Protein AF-0000000080395277 (afdb_homodimer)

pLDDT: mean 71.6, std 29.29, range [14.88, 98.56]

Secondary structure (DSSP, 8-state):
--------------------------------------HHHHHHHHHHHHHHHHHHHHHHHHHHHHHHHHHHHHHHHHHHHHHHHHHHHHHHHHHHTTSTTHHHHHHHHSHHHHTT--HHHHHHHTTEEEEEEEE-SS---SS------TT--S-S-S--PPPEEEEEEE-S-SSBS-SEEEEEEEEETTEEEEEEPPP-B-SSHHHHHHHTT---TTTS-SS--TT-PPPGGGGGSTT---HHHHHHIIIIIIT-HHHHHHHHHHHHHHHHTTTS---------------/--------------------------------------HHHHHHHHHHHHHHHHHHHHHHHHHHHHHHHHHHHHHHHHHHHHHHHHHHHHHHHHHHTTSTTHHHHHHHHSHHHHTT--HHHHHHHTTEEEEEEEE-SS---SS------TT----S-S--PPPEEEEEEE-S-SSBS-SEEEEEEEEETTEEEEEEPPP-B-SSHHHHHHHTT---TTTS-SS--TT-PPPGGGGGSTT---HHHHHHIIIIIIT-HHHHHHHHHHHHHHHHTTT----------------

InterPro domains:
  IPR002164 Nucleosome assembly protein [PF00956] (94-206)
  IPR002164 Nucleosome assembly protein [PTHR11875] (44-273)
  IPR037231 NAP-like superfamily [SSF143113] (45-262)

Structure (mmCIF, N/CA/C/O backbone):
data_AF-0000000080395277-model_v1
#
loop_
_entity.id
_entity.type
_entity.pdbx_description
1 polymer 'Protein set isoform 2'
#
loop_
_atom_site.group_PDB
_atom_site.id
_atom_site.type_symbol
_atom_site.label_atom_id
_atom_site.label_alt_id
_atom_site.label_comp_id
_atom_site.label_asym_id
_atom_site.label_entity_id
_atom_site.label_seq_id
_atom_site.pdbx_PDB_ins_code
_atom_site.Cartn_x
_atom_site.Cartn_y
_atom_site.Cartn_z
_atom_site.occupancy
_atom_site.B_iso_or_equiv
_atom_site.auth_seq_id
_atom_site.auth_comp_id
_atom_site.auth_asym_id
_atom_site.auth_atom_id
_atom_site.pdbx_PDB_model_num
ATOM 1 N N . MET A 1 1 ? 46.719 19.75 -50.375 1 17.8 1 MET A N 1
ATOM 2 C CA . MET A 1 1 ? 47.75 18.859 -50.844 1 17.8 1 MET A CA 1
ATOM 3 C C . MET A 1 1 ? 47.25 17.438 -51 1 17.8 1 MET A C 1
ATOM 5 O O . MET A 1 1 ? 46.219 17.094 -50.438 1 17.8 1 MET A O 1
ATOM 9 N N . SER A 1 2 ? 48 16.625 -51.656 1 18.47 2 SER A N 1
ATOM 10 C CA . SER A 1 2 ? 48.156 15.484 -52.562 1 18.47 2 SER A CA 1
ATOM 11 C C . SER A 1 2 ? 47.969 14.164 -51.844 1 18.47 2 SER A C 1
ATOM 13 O O . SER A 1 2 ? 48.188 13.094 -52.406 1 18.47 2 SER A O 1
ATOM 15 N N . THR A 1 3 ? 47.75 14.203 -50.5 1 16.97 3 THR A N 1
ATOM 16 C CA . THR A 1 3 ? 48.406 13.047 -49.906 1 16.97 3 THR A CA 1
ATOM 17 C C . THR A 1 3 ? 47.594 11.773 -50.188 1 16.97 3 THR A C 1
ATOM 19 O O . THR A 1 3 ? 46.656 11.445 -49.469 1 16.97 3 THR A O 1
ATOM 22 N N . LYS A 1 4 ? 47.125 11.625 -51.469 1 21.33 4 LYS A N 1
ATOM 23 C CA . LYS A 1 4 ? 46.375 10.445 -51.938 1 21.33 4 LYS A CA 1
ATOM 24 C C . LYS A 1 4 ? 47.094 9.164 -51.5 1 21.33 4 LYS A C 1
ATOM 26 O O . LYS A 1 4 ? 48.281 9 -51.688 1 21.33 4 LYS A O 1
ATOM 31 N N . ARG A 1 5 ? 46.375 8.484 -50.656 1 18.36 5 ARG A N 1
ATOM 32 C CA . ARG A 1 5 ? 46.688 7.273 -49.875 1 18.36 5 ARG A CA 1
ATOM 33 C C . ARG A 1 5 ? 47.094 6.129 -50.812 1 18.36 5 ARG A C 1
ATOM 35 O O . ARG A 1 5 ? 46.406 5.883 -51.812 1 18.36 5 ARG A O 1
ATOM 42 N N . GLY A 1 6 ? 48.156 5.445 -50.625 1 16.12 6 GLY A N 1
ATOM 43 C CA . GLY A 1 6 ? 49.188 4.617 -51.25 1 16.12 6 GLY A CA 1
ATOM 44 C C . GLY A 1 6 ? 48.688 3.209 -51.562 1 16.12 6 GLY A C 1
ATOM 45 O O . GLY A 1 6 ? 48.844 2.736 -52.688 1 16.12 6 GLY A O 1
ATOM 46 N N . GLY A 1 7 ? 48.375 2.293 -50.531 1 16.62 7 GLY A N 1
ATOM 47 C CA . GLY A 1 7 ? 49.375 1.239 -50.469 1 16.62 7 GLY A CA 1
ATOM 48 C C . GLY A 1 7 ? 49.094 0.083 -51.406 1 16.62 7 GLY A C 1
ATOM 49 O O . GLY A 1 7 ? 48 0.003 -51.969 1 16.62 7 GLY A O 1
ATOM 50 N N . GLY A 1 8 ? 49.719 -1.125 -51.094 1 16.33 8 GLY A N 1
ATOM 51 C CA . GLY A 1 8 ? 50.656 -2.074 -51.656 1 16.33 8 GLY A CA 1
ATOM 52 C C . GLY A 1 8 ? 50 -3.305 -52.25 1 16.33 8 GLY A C 1
ATOM 53 O O . GLY A 1 8 ? 48.812 -3.535 -52.031 1 16.33 8 GLY A O 1
ATOM 54 N N . ALA A 1 9 ? 50.781 -4.332 -52.5 1 18.06 9 ALA A N 1
ATOM 55 C CA . ALA A 1 9 ? 51.312 -5.242 -53.5 1 18.06 9 ALA A CA 1
ATOM 56 C C . ALA A 1 9 ? 50.656 -6.625 -53.375 1 18.06 9 ALA A C 1
ATOM 58 O O . ALA A 1 9 ? 50.344 -7.254 -54.406 1 18.06 9 ALA A O 1
ATOM 59 N N . VAL A 1 10 ? 50.531 -7.371 -52.156 1 16.55 10 VAL A N 1
ATOM 60 C CA . VAL A 1 10 ? 51.312 -8.586 -52.188 1 16.55 10 VAL A CA 1
ATOM 61 C C . VAL A 1 10 ? 50.562 -9.68 -52.938 1 16.55 10 VAL A C 1
ATOM 63 O O . VAL A 1 10 ? 49.344 -9.664 -53 1 16.55 10 VAL A O 1
ATOM 66 N N . SER A 1 11 ? 51.281 -10.789 -53.5 1 16.92 11 SER A N 1
ATOM 67 C CA . SER A 1 11 ? 51.531 -11.742 -54.562 1 16.92 11 SER A CA 1
ATOM 68 C C . SER A 1 11 ? 50.969 -13.117 -54.25 1 16.92 11 SER A C 1
ATOM 70 O O . SER A 1 11 ? 51.125 -14.062 -55.031 1 16.92 11 SER A O 1
ATOM 72 N N . LEU A 1 12 ? 50.281 -13.336 -53.094 1 16.38 12 LEU A N 1
ATOM 73 C CA . LEU A 1 12 ? 50.656 -14.672 -52.656 1 16.38 12 LEU A CA 1
ATOM 74 C C . LEU A 1 12 ? 50.188 -15.719 -53.656 1 16.38 12 LEU A C 1
ATOM 76 O O . LEU A 1 12 ? 49.156 -15.562 -54.312 1 16.38 12 LEU A O 1
ATOM 80 N N . CYS A 1 13 ? 50.781 -17.016 -53.5 1 16.52 13 CYS A N 1
ATOM 81 C CA . CYS A 1 13 ? 51.375 -18.172 -54.156 1 16.52 13 CYS A CA 1
ATOM 82 C C . CYS A 1 13 ? 50.344 -19.219 -54.5 1 16.52 13 CYS A C 1
ATOM 84 O O . CYS A 1 13 ? 49.219 -19.203 -53.969 1 16.52 13 CYS A O 1
ATOM 86 N N . GLU A 1 14 ? 50.844 -20.438 -55.031 1 16.28 14 GLU A N 1
ATOM 87 C CA . GLU A 1 14 ? 50.781 -21.359 -56.156 1 16.28 14 GLU A CA 1
ATOM 88 C C . GLU A 1 14 ? 49.906 -22.578 -55.844 1 16.28 14 GLU A C 1
ATOM 90 O O . GLU A 1 14 ? 49.625 -23.375 -56.719 1 16.28 14 GLU A O 1
ATOM 95 N N . LEU A 1 15 ? 49.625 -22.812 -54.594 1 16.78 15 LEU A N 1
ATOM 96 C CA . LEU A 1 15 ? 49.781 -24.25 -54.438 1 16.78 15 LEU A CA 1
ATOM 97 C C . LEU A 1 15 ? 48.656 -25.016 -55.125 1 16.78 15 LEU A C 1
ATOM 99 O O . LEU A 1 15 ? 47.5 -24.797 -54.844 1 16.78 15 LEU A O 1
ATOM 103 N N . MET A 1 16 ? 49.062 -25.953 -56 1 15.62 16 MET A N 1
ATOM 104 C CA . MET A 1 16 ? 48.562 -26.672 -57.156 1 15.62 16 MET A CA 1
ATOM 105 C C . MET A 1 16 ? 47.688 -27.859 -56.719 1 15.62 16 MET A C 1
ATOM 107 O O . MET A 1 16 ? 47 -28.469 -57.531 1 15.62 16 MET A O 1
ATOM 111 N N . LYS A 1 17 ? 48.219 -28.547 -55.625 1 16.92 17 LYS A N 1
ATOM 112 C CA . LYS A 1 17 ? 48.344 -29.953 -56 1 16.92 17 LYS A CA 1
ATOM 113 C C . LYS A 1 17 ? 47 -30.547 -56.438 1 16.92 17 LYS A C 1
ATOM 115 O O . LYS A 1 17 ? 45.938 -30.031 -56.031 1 16.92 17 LYS A O 1
ATOM 120 N N . LYS A 1 18 ? 47.156 -32.062 -56.594 1 17.34 18 LYS A N 1
ATOM 121 C CA . LYS A 1 18 ? 46.75 -33.156 -57.469 1 17.34 18 LYS A CA 1
ATOM 122 C C . LYS A 1 18 ? 45.375 -33.719 -57.094 1 17.34 18 LYS A C 1
ATOM 124 O O . LYS A 1 18 ? 45.062 -33.812 -55.906 1 17.34 18 LYS A O 1
ATOM 129 N N . LYS A 1 19 ? 44.594 -34.281 -58.031 1 17.7 19 LYS A N 1
ATOM 130 C CA . LYS A 1 19 ? 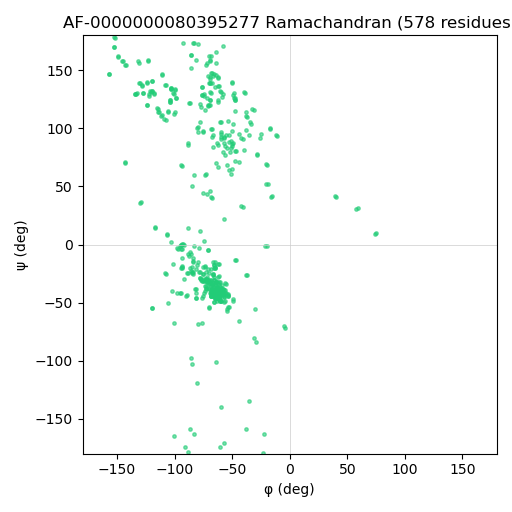43.25 -34.656 -58.469 1 17.7 19 LYS A CA 1
ATOM 131 C C . LYS A 1 19 ? 42.875 -36.031 -57.969 1 17.7 19 LYS A C 1
ATOM 133 O O . LYS A 1 19 ? 41.844 -36.594 -58.344 1 17.7 19 LYS A O 1
ATOM 138 N N . SER A 1 20 ? 43.688 -36.594 -56.938 1 17.94 20 SER A N 1
ATOM 139 C CA . SER A 1 20 ? 43.531 -38 -57.281 1 17.94 20 SER A CA 1
ATOM 140 C C . SER A 1 20 ? 42.062 -38.438 -57.125 1 17.94 20 SER A C 1
ATOM 142 O O . SER A 1 20 ? 41.281 -37.844 -56.406 1 17.94 20 SER A O 1
ATOM 144 N N . SER A 1 21 ? 41.75 -39.562 -57.906 1 17.97 21 SER A N 1
ATOM 145 C CA . SER A 1 21 ? 40.656 -40.219 -58.625 1 17.97 21 SER A CA 1
ATOM 146 C C . SER A 1 21 ? 39.812 -41.062 -57.719 1 17.97 21 SER A C 1
ATOM 148 O O . SER A 1 21 ? 38.75 -41.594 -58.156 1 17.97 21 SER A O 1
ATOM 150 N N . ARG A 1 22 ? 40.219 -41.344 -56.469 1 21.02 22 ARG A N 1
ATOM 151 C CA . ARG A 1 22 ? 39.812 -42.719 -56.219 1 21.02 22 ARG A CA 1
ATOM 152 C C . ARG A 1 22 ? 38.312 -42.875 -56.219 1 21.02 22 ARG A C 1
ATOM 154 O O . ARG A 1 22 ? 37.594 -42 -55.688 1 21.02 22 ARG A O 1
ATOM 161 N N . LYS A 1 23 ? 37.875 -43.969 -56.906 1 20.47 23 LYS A N 1
ATOM 162 C CA . LYS A 1 23 ? 36.656 -44.562 -57.469 1 20.47 23 LYS A CA 1
ATOM 163 C C . LYS A 1 23 ? 35.75 -45.156 -56.406 1 20.47 23 LYS A C 1
ATOM 165 O O . LYS A 1 23 ? 34.688 -45.688 -56.688 1 20.47 23 LYS A O 1
ATOM 170 N N . ASN A 1 24 ? 36.094 -45.031 -55.125 1 20.41 24 ASN A N 1
ATOM 171 C CA . ASN A 1 24 ? 35.531 -46.219 -54.5 1 20.41 24 ASN A CA 1
ATOM 172 C C . ASN A 1 24 ? 34 -46.219 -54.625 1 20.41 24 ASN A C 1
ATOM 174 O O . ASN A 1 24 ? 33.344 -45.188 -54.344 1 20.41 24 ASN A O 1
ATOM 178 N N . SER A 1 25 ? 33.375 -47.25 -55.219 1 18.84 25 SER A N 1
ATOM 179 C CA . SER A 1 25 ? 32.094 -47.656 -55.781 1 18.84 25 SER A CA 1
ATOM 180 C C . SER A 1 25 ? 31.062 -47.906 -54.688 1 18.84 25 SER A C 1
ATOM 182 O O . SER A 1 25 ? 29.859 -47.812 -54.938 1 18.84 25 SER A O 1
ATOM 184 N N . SER A 1 26 ? 31.359 -48.344 -53.469 1 21.8 26 SER A N 1
ATOM 185 C CA . SER A 1 26 ? 30.484 -49.406 -53 1 21.8 26 SER A CA 1
ATOM 186 C C . SER A 1 26 ? 29.109 -48.844 -52.625 1 21.8 26 SER A C 1
ATOM 188 O O . SER A 1 26 ? 29 -47.844 -51.906 1 21.8 26 SER A O 1
ATOM 190 N N . ASP A 1 27 ? 28.047 -49.219 -53.312 1 21.41 27 ASP A N 1
ATOM 191 C CA . ASP A 1 27 ? 26.625 -48.844 -53.406 1 21.41 27 ASP A CA 1
ATOM 192 C C . ASP A 1 27 ? 25.859 -49.312 -52.156 1 21.41 27 ASP A C 1
ATOM 194 O O . ASP A 1 27 ? 25.562 -50.5 -52.031 1 21.41 27 ASP A O 1
ATOM 198 N N . GLU A 1 28 ? 26.359 -49.156 -50.938 1 23.36 28 GLU A N 1
ATOM 199 C CA . GLU A 1 28 ? 25.578 -49.812 -49.875 1 23.36 28 GLU A CA 1
ATOM 200 C C . GLU A 1 28 ? 24.141 -49.281 -49.844 1 23.36 28 GLU A C 1
ATOM 202 O O . GLU A 1 28 ? 23.922 -48.094 -49.938 1 23.36 28 GLU A O 1
ATOM 207 N N . ALA A 1 29 ? 23.125 -50.219 -49.906 1 27.47 29 ALA A N 1
ATOM 208 C CA . ALA A 1 29 ? 21.672 -50.25 -49.969 1 27.47 29 ALA A CA 1
ATOM 209 C C . ALA A 1 29 ? 21.062 -49.625 -48.719 1 27.47 29 ALA A C 1
ATOM 211 O O . ALA A 1 29 ? 21.297 -50.094 -47.594 1 27.47 29 ALA A O 1
ATOM 212 N N . SER A 1 30 ? 20.875 -48.344 -48.656 1 25.33 30 SER A N 1
ATOM 213 C CA . SER A 1 30 ? 20.281 -47.594 -47.531 1 25.33 30 SER A CA 1
ATOM 214 C C . SER A 1 30 ? 18.828 -48.031 -47.312 1 25.33 30 SER A C 1
ATOM 216 O O . SER A 1 30 ? 18 -47.938 -48.219 1 25.33 30 SER A O 1
ATOM 218 N N . THR A 1 31 ? 18.656 -49.062 -46.531 1 29.05 31 THR A N 1
ATOM 219 C CA . THR A 1 31 ? 17.312 -49.469 -46.125 1 29.05 31 THR A CA 1
ATOM 220 C C . THR A 1 31 ? 16.516 -48.281 -45.656 1 29.05 31 THR A C 1
ATOM 222 O O . THR A 1 31 ? 17.031 -47.406 -44.938 1 29.05 31 THR A O 1
ATOM 225 N N . PRO A 1 32 ? 15.305 -48.031 -46.281 1 27.83 32 PRO A N 1
ATOM 226 C CA . PRO A 1 32 ? 14.461 -46.875 -46.031 1 27.83 32 PRO A CA 1
ATOM 227 C C . PRO A 1 32 ? 13.984 -46.781 -44.594 1 27.83 32 PRO A C 1
ATOM 229 O O . PRO A 1 32 ? 13.625 -47.812 -44 1 27.83 32 PRO A O 1
ATOM 232 N N . ALA A 1 33 ? 14.539 -45.875 -43.812 1 32.78 33 ALA A N 1
ATOM 233 C CA . ALA A 1 33 ? 14.117 -45.469 -42.469 1 32.78 33 ALA A CA 1
ATOM 234 C C . ALA A 1 33 ? 12.602 -45.281 -42.406 1 32.78 33 ALA A C 1
ATOM 236 O O . ALA A 1 33 ? 12.031 -44.562 -43.219 1 32.78 33 ALA A O 1
ATOM 237 N N . GLU A 1 34 ? 11.883 -46.344 -41.969 1 33.59 34 GLU A N 1
ATOM 238 C CA . GLU A 1 34 ? 10.492 -46.188 -41.562 1 33.59 34 GLU A CA 1
ATOM 239 C C . GLU A 1 34 ? 10.281 -44.844 -40.875 1 33.59 34 GLU A C 1
ATOM 241 O O . GLU A 1 34 ? 10.945 -44.562 -39.875 1 33.59 34 GLU A O 1
ATOM 246 N N . THR A 1 35 ? 9.883 -43.875 -41.625 1 32.47 35 THR A N 1
ATOM 247 C CA . THR A 1 35 ? 9.344 -42.625 -41.094 1 32.47 35 THR A CA 1
ATOM 248 C C . THR A 1 35 ? 8.359 -42.906 -39.969 1 32.47 35 THR A C 1
ATOM 250 O O . THR A 1 35 ? 7.297 -43.5 -40.188 1 32.47 35 THR A O 1
ATOM 253 N N . ILE A 1 36 ? 8.797 -43.344 -38.812 1 33.78 36 ILE A N 1
ATOM 254 C CA . ILE A 1 36 ? 7.953 -43.375 -37.625 1 33.78 36 ILE A CA 1
ATOM 255 C C . ILE A 1 36 ? 6.984 -42.188 -37.656 1 33.78 36 ILE A C 1
ATOM 257 O O . ILE A 1 36 ? 7.402 -41.031 -37.75 1 33.78 36 ILE A O 1
ATOM 261 N N . SER A 1 37 ? 5.676 -42.438 -38 1 34.94 37 SER A N 1
ATOM 262 C CA . SER A 1 37 ? 4.469 -41.625 -37.875 1 34.94 37 SER A CA 1
ATOM 263 C C . SER A 1 37 ? 4.445 -40.875 -36.531 1 34.94 37 SER A C 1
ATOM 265 O O . SER A 1 37 ? 3.883 -41.344 -35.562 1 34.94 37 SER A O 1
ATOM 267 N N . ARG A 1 38 ? 5.516 -40.469 -35.969 1 39.41 38 ARG A N 1
ATOM 268 C CA . ARG A 1 38 ? 5.527 -39.531 -34.875 1 39.41 38 ARG A CA 1
ATOM 269 C C . ARG A 1 38 ? 4.633 -38.312 -35.156 1 39.41 38 ARG A C 1
ATOM 271 O O . ARG A 1 38 ? 4.543 -37.406 -34.344 1 39.41 38 ARG A O 1
ATOM 278 N N . SER A 1 39 ? 4.203 -38.125 -36.375 1 43.62 39 SER A N 1
ATOM 279 C CA . SER A 1 39 ? 3.543 -36.875 -36.781 1 43.62 39 SER A CA 1
ATOM 280 C C . SER A 1 39 ? 2.125 -36.812 -36.219 1 43.62 39 SER A C 1
ATOM 282 O O . SER A 1 39 ? 1.633 -35.719 -35.906 1 43.62 39 SER A O 1
ATOM 284 N N . HIS A 1 40 ? 1.376 -37.844 -36.219 1 44.72 40 HIS A N 1
ATOM 285 C CA . HIS A 1 40 ? -0.05 -37.75 -35.906 1 44.72 40 HIS A CA 1
ATOM 286 C C . HIS A 1 40 ? -0.293 -37.562 -34.406 1 44.72 40 HIS A C 1
ATOM 288 O O . HIS A 1 40 ? -1.24 -36.875 -34.031 1 44.72 40 HIS A O 1
ATOM 294 N N . SER A 1 41 ? 0.346 -38.25 -33.531 1 45.88 41 SER A N 1
ATOM 295 C CA . SER A 1 41 ? 0.141 -38.156 -32.094 1 45.88 41 SER A CA 1
ATOM 296 C C . SER A 1 41 ? 0.574 -36.812 -31.547 1 45.88 41 SER A C 1
ATOM 298 O O . SER A 1 41 ? -0.017 -36.281 -30.609 1 45.88 41 SER A O 1
ATOM 300 N N . GLN A 1 42 ? 1.537 -36.281 -32.062 1 50.16 42 GLN A N 1
ATOM 301 C CA . GLN A 1 42 ? 2.039 -34.969 -31.672 1 50.16 42 GLN A CA 1
ATOM 302 C C . GLN A 1 42 ? 1.064 -33.844 -32.062 1 50.16 42 GLN A C 1
ATOM 304 O O . GLN A 1 42 ? 0.914 -32.875 -31.359 1 50.16 42 GLN A O 1
ATOM 309 N N . GLN A 1 43 ? 0.503 -34 -33.312 1 50.28 43 GLN A N 1
ATOM 310 C CA . GLN A 1 43 ? -0.447 -33.031 -33.844 1 50.28 43 GLN A CA 1
ATOM 311 C C . GLN A 1 43 ? -1.73 -33 -33.031 1 50.28 43 GLN A C 1
ATOM 313 O O . GLN A 1 43 ? -2.301 -31.938 -32.781 1 50.28 43 GLN A O 1
ATOM 318 N N . GLY A 1 44 ? -2.256 -34.156 -32.719 1 53.84 44 GLY A N 1
ATOM 319 C CA . GLY A 1 44 ? -3.457 -34.281 -31.922 1 53.84 44 GLY A CA 1
ATOM 320 C C . GLY A 1 44 ? -3.316 -33.688 -30.531 1 53.84 44 GLY A C 1
ATOM 321 O O . GLY A 1 44 ? -4.246 -33.062 -30.031 1 53.84 44 GLY A O 1
ATOM 322 N N . SER A 1 45 ? -2.066 -33.875 -29.984 1 71.38 45 SER A N 1
ATOM 323 C CA . SER A 1 45 ? -1.696 -33.375 -28.656 1 71.38 45 SER A CA 1
ATOM 324 C C . SER A 1 45 ? -1.579 -31.844 -28.656 1 71.38 45 SER A C 1
ATOM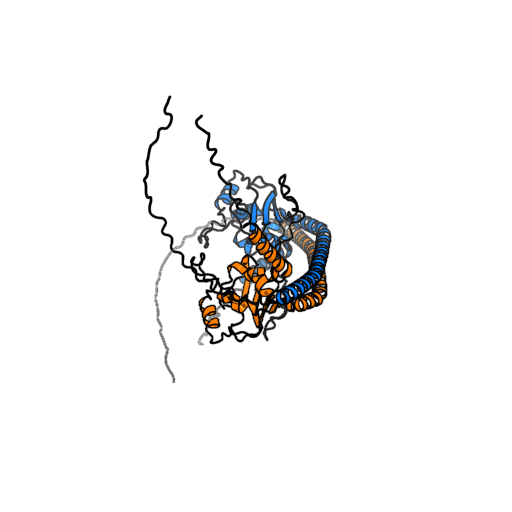 326 O O . SER A 1 45 ? -2.055 -31.188 -27.734 1 71.38 45 SER A O 1
ATOM 328 N N . GLU A 1 46 ? -1.32 -31.422 -29.844 1 76.88 46 GLU A N 1
ATOM 329 C CA . GLU A 1 46 ? -1.184 -29.969 -29.938 1 76.88 46 GLU A CA 1
ATOM 330 C C . GLU A 1 46 ? -2.547 -29.297 -30.016 1 76.88 46 GLU A C 1
ATOM 332 O O . GLU A 1 46 ? -2.764 -28.25 -29.406 1 76.88 46 GLU A O 1
ATOM 337 N N . GLY A 1 47 ? -3.432 -29.969 -30.75 1 84.38 47 GLY A N 1
ATOM 338 C CA . GLY A 1 47 ? -4.785 -29.453 -30.859 1 84.38 47 GLY A CA 1
ATOM 339 C C . GLY A 1 47 ? -5.531 -29.453 -29.531 1 84.38 47 GLY A C 1
ATOM 340 O O . GLY A 1 47 ? -6.246 -28.516 -29.219 1 84.38 47 GLY A O 1
ATOM 341 N N . GLU A 1 48 ? -5.301 -30.516 -28.812 1 89.5 48 GLU A N 1
ATOM 342 C CA . GLU A 1 48 ? -5.926 -30.641 -27.5 1 89.5 48 GLU A CA 1
ATOM 343 C C . GLU A 1 48 ? -5.406 -29.562 -26.531 1 89.5 48 GLU A C 1
ATOM 345 O O . GLU A 1 48 ? -6.176 -28.969 -25.781 1 89.5 48 GLU A O 1
ATOM 350 N N . VAL A 1 49 ? -4.164 -29.344 -26.672 1 91.31 49 VAL A N 1
ATOM 351 C CA . VAL A 1 49 ? -3.547 -28.328 -25.828 1 91.31 49 VAL A CA 1
ATOM 352 C C . VAL A 1 49 ? -4.066 -26.953 -26.203 1 91.31 49 VAL A C 1
ATOM 354 O O . VAL A 1 49 ? -4.383 -26.141 -25.344 1 91.31 49 VAL A O 1
ATOM 357 N N . GLU A 1 50 ? -4.195 -26.719 -27.453 1 91.5 50 GLU A N 1
ATOM 358 C CA . GLU A 1 50 ? -4.711 -25.453 -27.922 1 91.5 50 GLU A CA 1
ATOM 359 C C . GLU A 1 50 ? -6.137 -25.203 -27.422 1 91.5 50 GLU A C 1
ATOM 361 O O . GLU A 1 50 ? -6.48 -24.094 -27.016 1 91.5 50 GLU A O 1
ATOM 366 N N . HIS A 1 51 ? -6.871 -26.25 -27.5 1 93.75 51 HIS A N 1
ATOM 367 C CA . HIS A 1 51 ? -8.25 -26.156 -27.016 1 93.75 51 HIS A CA 1
ATOM 368 C C . HIS A 1 51 ? -8.289 -25.891 -25.516 1 93.75 51 HIS A C 1
ATOM 370 O O . HIS A 1 51 ? -9.117 -25.109 -25.047 1 93.75 51 HIS A O 1
ATOM 376 N N . ALA A 1 52 ? -7.465 -26.531 -24.844 1 94.25 52 ALA A N 1
ATOM 377 C CA . ALA A 1 52 ? -7.402 -26.359 -23.391 1 94.25 52 ALA A CA 1
ATOM 378 C C . ALA A 1 52 ? -6.98 -24.938 -23.031 1 94.25 52 ALA A C 1
ATOM 380 O O . ALA A 1 52 ? -7.543 -24.328 -22.125 1 94.25 52 ALA A O 1
ATOM 381 N N . VAL A 1 53 ? -6.09 -24.406 -23.766 1 95.38 53 VAL A N 1
ATOM 382 C CA . VAL A 1 53 ? -5.598 -23.047 -23.516 1 95.38 53 VAL A CA 1
ATOM 383 C C . VAL A 1 53 ? -6.703 -22.031 -23.797 1 95.38 53 VAL A C 1
ATOM 385 O O . VAL A 1 53 ? -6.867 -21.062 -23.062 1 95.38 53 VAL A O 1
ATOM 388 N N . LYS A 1 54 ? -7.449 -22.266 -24.812 1 95.44 54 LYS A N 1
ATOM 389 C CA . LYS A 1 54 ? -8.57 -21.391 -25.141 1 95.44 54 LYS A CA 1
ATOM 390 C C . LYS A 1 54 ? -9.625 -21.406 -24.047 1 95.44 54 LYS A C 1
ATOM 392 O O . LYS A 1 54 ? -10.219 -20.375 -23.719 1 95.44 54 LYS A O 1
ATOM 397 N N . ALA A 1 55 ? -9.797 -22.578 -23.516 1 96.38 55 ALA A N 1
ATOM 398 C CA . ALA A 1 55 ? -10.742 -22.703 -22.406 1 96.38 55 ALA A CA 1
ATOM 399 C C . ALA A 1 55 ? -10.281 -21.891 -21.203 1 96.38 55 ALA A C 1
ATOM 401 O O . ALA A 1 55 ? -11.086 -21.203 -20.578 1 96.38 55 ALA A O 1
ATOM 402 N N . ILE A 1 56 ? -9.031 -21.953 -20.875 1 97.56 56 ILE A N 1
ATOM 403 C CA . ILE A 1 56 ? -8.5 -21.172 -19.766 1 97.56 56 ILE A CA 1
ATOM 404 C C . ILE A 1 56 ? -8.656 -19.688 -20.047 1 97.56 56 ILE A C 1
ATOM 406 O O . ILE A 1 56 ? -9.039 -18.906 -19.156 1 97.56 56 ILE A O 1
ATOM 410 N N . ALA A 1 57 ? -8.398 -19.312 -21.281 1 97 57 ALA A N 1
ATOM 411 C CA . ALA A 1 57 ? -8.492 -17.922 -21.688 1 97 57 ALA A CA 1
ATOM 412 C C . ALA A 1 57 ? -9.914 -17.391 -21.516 1 97 57 ALA A C 1
ATOM 414 O O . ALA A 1 57 ? -10.109 -16.234 -21.109 1 97 57 ALA A O 1
ATOM 415 N N . THR A 1 58 ? -10.828 -18.219 -21.828 1 97.69 58 THR A N 1
ATOM 416 C CA . THR A 1 58 ? -12.234 -17.828 -21.688 1 97.69 58 THR A CA 1
ATOM 417 C C . THR A 1 58 ? -12.578 -17.594 -20.234 1 97.69 58 THR A C 1
ATOM 419 O O . THR A 1 58 ? -13.203 -16.578 -19.891 1 97.69 58 THR A O 1
ATOM 422 N N . VAL A 1 59 ? -12.18 -18.484 -19.391 1 98.19 59 VAL A N 1
ATOM 423 C CA . VAL A 1 59 ? -12.422 -18.328 -17.969 1 98.19 59 VAL A CA 1
ATOM 424 C C . VAL A 1 59 ? -11.688 -17.094 -17.438 1 98.19 59 VAL A C 1
ATOM 426 O O . VAL A 1 59 ? -12.242 -16.328 -16.641 1 98.19 59 VAL A O 1
ATOM 429 N N . GLN A 1 60 ? -10.477 -16.891 -17.891 1 97.81 60 GLN A N 1
ATOM 430 C CA . GLN A 1 60 ? -9.68 -15.727 -17.5 1 97.81 60 GLN A CA 1
ATOM 431 C C . GLN A 1 60 ? -10.375 -14.43 -17.891 1 97.81 60 GLN A C 1
ATOM 433 O O . GLN A 1 60 ? -10.328 -13.445 -17.156 1 97.81 60 GLN A O 1
ATOM 438 N N . SER A 1 61 ? -11.008 -14.422 -19.016 1 97.69 61 SER A N 1
ATOM 439 C CA . SER A 1 61 ? -11.727 -13.234 -19.453 1 97.69 61 SER A CA 1
ATOM 440 C C . SER A 1 61 ? -12.867 -12.891 -18.5 1 97.69 61 SER A C 1
ATOM 442 O O . SER A 1 61 ? -13.133 -11.711 -18.25 1 97.69 61 SER A O 1
ATOM 444 N N . GLU A 1 62 ? -13.5 -13.898 -18.016 1 98.25 62 GLU A N 1
ATOM 445 C CA . GLU A 1 62 ? -14.547 -13.68 -17.016 1 98.25 62 GLU A CA 1
ATOM 446 C C . GLU A 1 62 ? -13.977 -13.062 -15.75 1 98.25 62 GLU A C 1
ATOM 448 O O . GLU A 1 62 ? -14.547 -12.117 -15.195 1 98.25 62 GLU A O 1
ATOM 453 N N . LEU A 1 63 ? -12.867 -13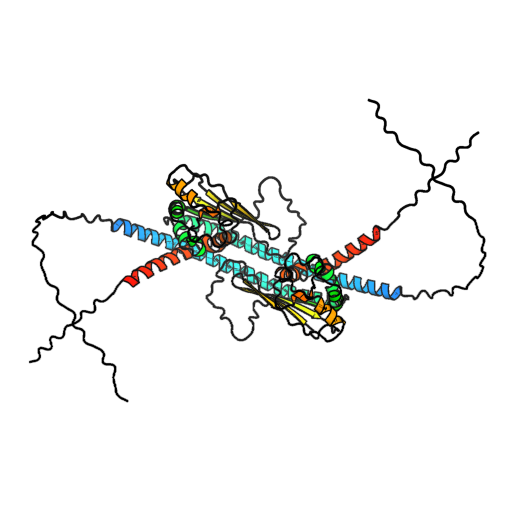.586 -15.312 1 97.94 63 LEU A N 1
ATOM 454 C CA . LEU A 1 63 ? -12.195 -13.047 -14.133 1 97.94 63 LEU A CA 1
ATOM 455 C C . LEU A 1 63 ? -11.789 -11.594 -14.352 1 97.94 63 LEU A C 1
ATOM 457 O O . LEU A 1 63 ? -11.984 -10.75 -13.469 1 97.94 63 LEU A O 1
ATOM 461 N N . ASN A 1 64 ? -11.297 -11.312 -15.516 1 97.06 64 ASN A N 1
ATOM 462 C CA . ASN A 1 64 ? -10.906 -9.945 -15.852 1 97.06 64 ASN A CA 1
ATOM 463 C C . ASN A 1 64 ? -12.102 -9 -15.828 1 97.06 64 ASN A C 1
ATOM 465 O O . ASN A 1 64 ? -12 -7.871 -15.344 1 97.06 64 ASN A O 1
ATOM 469 N N . SER A 1 65 ? -13.164 -9.484 -16.344 1 98.12 65 SER A N 1
ATOM 470 C CA . SER A 1 65 ? -14.375 -8.672 -16.359 1 98.12 65 SER A CA 1
ATOM 471 C C . SER A 1 65 ? -14.859 -8.375 -14.945 1 98.12 65 SER A C 1
ATOM 473 O O . SER A 1 65 ? -15.266 -7.25 -14.641 1 98.12 65 SER A O 1
ATOM 475 N N . LEU A 1 66 ? -14.812 -9.375 -14.109 1 98 66 LEU A N 1
ATOM 476 C CA . LEU A 1 66 ? -15.188 -9.18 -12.719 1 98 66 LEU A CA 1
ATOM 477 C C . LEU A 1 66 ? -14.242 -8.195 -12.031 1 98 66 LEU A C 1
ATOM 479 O O . LEU A 1 66 ? -14.68 -7.375 -11.219 1 98 66 LEU A O 1
ATOM 483 N N . GLU A 1 67 ? -13 -8.258 -12.375 1 96.12 67 GLU A N 1
ATOM 484 C CA . GLU A 1 67 ? -12.008 -7.34 -11.812 1 96.12 67 GLU A CA 1
ATOM 485 C C . GLU A 1 67 ? -12.289 -5.902 -12.234 1 96.12 67 GLU A C 1
ATOM 487 O O . GLU A 1 67 ? -12.203 -4.984 -11.414 1 96.12 67 GLU A O 1
ATOM 492 N N . VAL A 1 68 ? -12.602 -5.723 -13.469 1 96.44 68 VAL A N 1
ATOM 493 C CA . VAL A 1 68 ? -12.93 -4.398 -13.984 1 96.44 68 VAL A CA 1
ATOM 494 C C . VAL A 1 68 ? -14.164 -3.859 -13.266 1 96.44 68 VAL A C 1
ATOM 496 O O . VAL A 1 68 ? -14.172 -2.715 -12.805 1 96.44 68 VAL A O 1
ATOM 499 N N . SER A 1 69 ? -15.156 -4.715 -13.125 1 98 69 SER A N 1
ATOM 500 C CA . SER A 1 69 ? -16.391 -4.324 -12.453 1 98 69 SER A CA 1
ATOM 501 C C . SER A 1 69 ? -16.125 -3.988 -10.984 1 98 69 SER A C 1
ATOM 503 O O . SER A 1 69 ? -16.688 -3.023 -10.453 1 98 69 SER A O 1
ATOM 505 N N . GLN A 1 70 ? -15.312 -4.789 -10.352 1 97.69 70 GLN A N 1
ATOM 506 C CA . GLN A 1 70 ? -14.938 -4.523 -8.961 1 97.69 70 GLN A CA 1
ATOM 507 C C . GLN A 1 70 ? -14.258 -3.168 -8.828 1 97.69 70 GLN A C 1
ATOM 509 O O . GLN A 1 70 ? -14.617 -2.367 -7.965 1 97.69 70 GLN A O 1
ATOM 514 N N . THR A 1 71 ? -13.312 -2.91 -9.656 1 95.94 71 THR A N 1
ATOM 515 C CA . THR A 1 71 ? -12.547 -1.667 -9.617 1 95.94 71 THR A CA 1
ATOM 516 C C . THR A 1 71 ? -13.461 -0.465 -9.844 1 95.94 71 THR A C 1
ATOM 518 O O . THR A 1 71 ? -13.344 0.551 -9.156 1 95.94 71 THR A O 1
ATOM 521 N N . GLN A 1 72 ? -14.352 -0.644 -10.742 1 97.38 72 GLN A N 1
ATOM 522 C CA . GLN A 1 72 ? -15.305 0.425 -11.023 1 97.38 72 GLN A CA 1
ATOM 523 C C . GLN A 1 72 ? -16.203 0.692 -9.812 1 97.38 72 GLN A C 1
ATOM 525 O O . GLN A 1 72 ? -16.422 1.847 -9.453 1 97.38 72 GLN A O 1
ATOM 530 N N . ALA A 1 73 ? -16.672 -0.389 -9.227 1 97.5 73 ALA A N 1
ATOM 531 C CA . ALA A 1 73 ? -17.531 -0.245 -8.062 1 97.5 73 ALA A CA 1
ATOM 532 C C . ALA A 1 73 ? -16.781 0.425 -6.906 1 97.5 73 ALA A C 1
ATOM 534 O O . ALA A 1 73 ? -17.328 1.309 -6.238 1 97.5 73 ALA A O 1
ATOM 535 N N . LEU A 1 74 ? -15.547 0.038 -6.691 1 96.94 74 LEU A N 1
ATOM 536 C CA . LEU A 1 74 ? -14.727 0.632 -5.641 1 96.94 74 LEU A CA 1
ATOM 537 C C . LEU A 1 74 ? -14.484 2.113 -5.914 1 96.94 74 LEU A C 1
ATOM 539 O O . LEU A 1 74 ? -14.609 2.941 -5.008 1 96.94 74 LEU A O 1
ATOM 543 N N . THR A 1 75 ? -14.164 2.443 -7.16 1 95.12 75 THR A N 1
ATOM 544 C CA . THR A 1 75 ? -13.891 3.818 -7.562 1 95.12 75 THR A CA 1
ATOM 545 C C . THR A 1 75 ? -15.125 4.695 -7.367 1 95.12 75 THR A C 1
ATOM 547 O O . THR A 1 75 ? -15.023 5.832 -6.902 1 95.12 75 THR A O 1
ATOM 550 N N . GLU A 1 76 ? -16.25 4.133 -7.68 1 97.31 76 GLU A N 1
ATOM 551 C CA . GLU A 1 76 ? -17.5 4.875 -7.512 1 97.31 76 GLU A CA 1
ATOM 552 C C . GLU A 1 76 ? -17.766 5.188 -6.043 1 97.31 76 GLU A C 1
ATOM 554 O O . GLU A 1 76 ? -18.203 6.293 -5.707 1 97.31 76 GLU A O 1
ATOM 559 N N . ILE A 1 77 ? -17.516 4.258 -5.164 1 97.5 77 ILE A N 1
ATOM 560 C CA . ILE A 1 77 ? -17.688 4.469 -3.732 1 97.5 77 ILE A CA 1
ATOM 561 C C . ILE A 1 77 ? -16.719 5.535 -3.242 1 97.5 77 ILE A C 1
ATOM 563 O O . ILE A 1 77 ? -17.094 6.438 -2.49 1 97.5 77 ILE A O 1
ATOM 567 N N . LEU A 1 78 ? -15.461 5.441 -3.684 1 94.12 78 LEU A N 1
ATOM 568 C CA . LEU A 1 78 ? -14.445 6.402 -3.258 1 94.12 78 LEU A CA 1
ATOM 569 C C . LEU A 1 78 ? -14.805 7.809 -3.727 1 94.12 78 LEU A C 1
ATOM 571 O O . LEU A 1 78 ? -14.672 8.773 -2.969 1 94.12 78 LEU A O 1
ATOM 575 N N . LYS A 1 79 ? -15.273 7.895 -4.922 1 95.44 79 LYS A N 1
ATOM 576 C CA . LYS A 1 79 ? -15.695 9.188 -5.457 1 95.44 79 LYS A CA 1
ATOM 577 C C . LYS A 1 79 ? -16.875 9.75 -4.672 1 95.44 79 LYS A C 1
ATOM 579 O O . LYS A 1 79 ? -16.891 10.938 -4.328 1 95.44 79 LYS A O 1
ATOM 584 N N . LYS A 1 80 ? -17.812 8.93 -4.41 1 98.06 80 LYS A N 1
ATOM 585 C CA . LYS A 1 80 ? -19 9.328 -3.658 1 98.06 80 LYS A CA 1
ATOM 586 C C . LYS A 1 80 ? -18.625 9.906 -2.297 1 98.06 80 LYS A C 1
ATOM 588 O O . LYS A 1 80 ? -19.047 11.008 -1.94 1 98.06 80 LYS A O 1
AT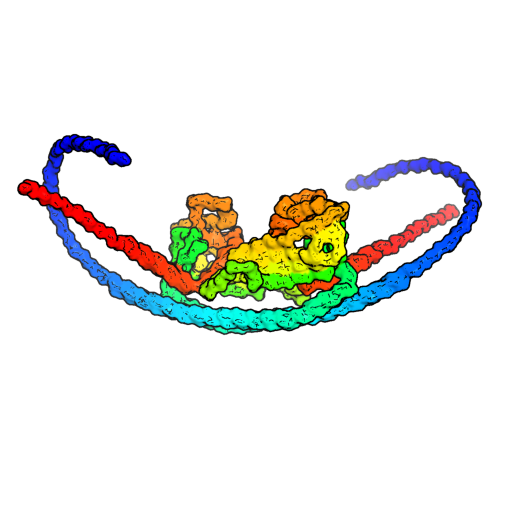OM 593 N N . TYR A 1 81 ? -17.828 9.258 -1.593 1 97.5 81 TYR A N 1
ATOM 594 C CA . TYR A 1 81 ? -17.516 9.68 -0.234 1 97.5 81 TYR A CA 1
ATOM 595 C C . TYR A 1 81 ? -16.547 10.867 -0.244 1 97.5 81 TYR A C 1
ATOM 597 O O . TYR A 1 81 ? -16.547 11.68 0.683 1 97.5 81 TYR A O 1
ATOM 605 N N . LYS A 1 82 ? -15.711 10.914 -1.266 1 94.75 82 LYS A N 1
ATOM 606 C CA . LYS A 1 82 ? -14.906 12.117 -1.439 1 94.75 82 LYS A CA 1
ATOM 607 C C . LYS A 1 82 ? -15.789 13.359 -1.548 1 94.75 82 LYS A C 1
ATOM 609 O O . LYS A 1 82 ? -15.523 14.375 -0.904 1 94.75 82 LYS A O 1
ATOM 614 N N . GLU A 1 83 ? -16.812 13.289 -2.299 1 97.5 83 GLU A N 1
ATOM 615 C CA . GLU A 1 83 ? -17.75 14.398 -2.496 1 97.5 83 GLU A CA 1
ATOM 616 C C . GLU A 1 83 ? -18.516 14.711 -1.216 1 97.5 83 GLU A C 1
ATOM 618 O O . GLU A 1 83 ? -18.766 15.875 -0.907 1 97.5 83 GLU A O 1
ATOM 623 N N . LEU A 1 84 ? -18.844 13.688 -0.456 1 98.25 84 LEU A N 1
ATOM 624 C CA . LEU A 1 84 ? -19.578 13.867 0.794 1 98.25 84 LEU A CA 1
ATOM 625 C C . LEU A 1 84 ? -18.688 14.516 1.853 1 98.25 84 LEU A C 1
ATOM 627 O O . LEU A 1 84 ? -19.172 15.281 2.691 1 98.25 84 LEU A O 1
ATOM 631 N N . LYS A 1 85 ? -17.391 14.266 1.823 1 97.81 85 LYS A N 1
ATOM 632 C CA . LYS A 1 85 ? -16.484 14.734 2.863 1 97.81 85 LYS A CA 1
ATOM 633 C C . LYS A 1 85 ? -16.016 16.156 2.58 1 97.81 85 LYS A C 1
ATOM 635 O O . LYS A 1 85 ? -15.648 16.891 3.5 1 97.81 85 LYS A O 1
ATOM 640 N N . LYS A 1 86 ? -16.047 16.594 1.376 1 96.75 86 LYS A N 1
ATOM 641 C CA . LYS A 1 86 ? -15.516 17.875 0.946 1 96.75 86 LYS A CA 1
ATOM 642 C C . LYS A 1 86 ? -16.094 19.016 1.775 1 96.75 86 LYS A C 1
ATOM 644 O O . LYS A 1 86 ? -15.359 19.781 2.396 1 96.75 86 LYS A O 1
ATOM 649 N N . PRO A 1 87 ? -17.469 19.125 1.872 1 98.19 87 PRO A N 1
ATOM 650 C CA . PRO A 1 87 ? -18.031 20.219 2.67 1 98.19 87 PRO A CA 1
ATOM 651 C C . PRO A 1 87 ? -17.703 20.078 4.156 1 98.19 87 PRO A C 1
ATOM 653 O O . PRO A 1 87 ? -17.609 21.094 4.863 1 98.19 87 PRO A O 1
ATOM 656 N N . VAL A 1 88 ? -17.562 18.875 4.629 1 98.38 88 VAL A N 1
ATOM 657 C CA . VAL A 1 88 ? -17.266 18.656 6.039 1 98.38 88 VAL A CA 1
ATOM 658 C C . VAL A 1 88 ? -15.828 19.094 6.336 1 98.38 88 VAL A C 1
ATOM 660 O O . VAL A 1 88 ? -15.57 19.719 7.367 1 98.38 88 VAL A O 1
ATOM 663 N N . TYR A 1 89 ? -14.891 18.859 5.43 1 97.06 89 TYR A N 1
ATOM 664 C CA . TYR A 1 89 ? -13.523 19.344 5.57 1 97.06 89 TYR A CA 1
ATOM 665 C C . TYR A 1 89 ? -13.484 20.875 5.59 1 97.06 89 TYR A C 1
ATOM 667 O O . TYR A 1 89 ? -12.727 21.469 6.348 1 97.06 89 TYR A O 1
ATOM 675 N N . SER A 1 90 ? -14.312 21.469 4.758 1 96.88 90 SER A N 1
ATOM 676 C CA . SER A 1 90 ? -14.391 22.922 4.738 1 96.88 90 SER A CA 1
ATOM 677 C C . SER A 1 90 ? -14.867 23.469 6.078 1 96.88 90 SER A C 1
ATOM 679 O O . SER A 1 90 ? -14.297 24.422 6.605 1 96.88 90 SER A O 1
ATOM 681 N N . ARG A 1 91 ? -15.859 22.844 6.602 1 98 91 ARG A N 1
ATOM 682 C CA . ARG A 1 91 ? -16.359 23.25 7.91 1 98 91 ARG A CA 1
ATOM 683 C C . ARG A 1 91 ? -15.297 23.062 8.984 1 98 91 ARG A C 1
ATOM 685 O O . ARG A 1 91 ? -15.164 23.875 9.898 1 98 91 ARG A O 1
ATOM 692 N N . ARG A 1 92 ? -14.562 21.969 8.891 1 97.94 92 ARG A N 1
ATOM 693 C CA . ARG A 1 92 ? -13.5 21.734 9.852 1 97.94 92 ARG A CA 1
ATOM 694 C C . ARG A 1 92 ? -12.453 22.828 9.805 1 97.94 92 ARG A C 1
ATOM 696 O O . ARG A 1 92 ? -12.031 23.344 10.844 1 97.94 92 ARG A O 1
ATOM 703 N N . GLN A 1 93 ? -12.094 23.188 8.617 1 95.75 93 GLN A N 1
ATOM 704 C CA . GLN A 1 93 ? -11.102 24.234 8.438 1 95.75 93 GLN A CA 1
ATOM 705 C C . GLN A 1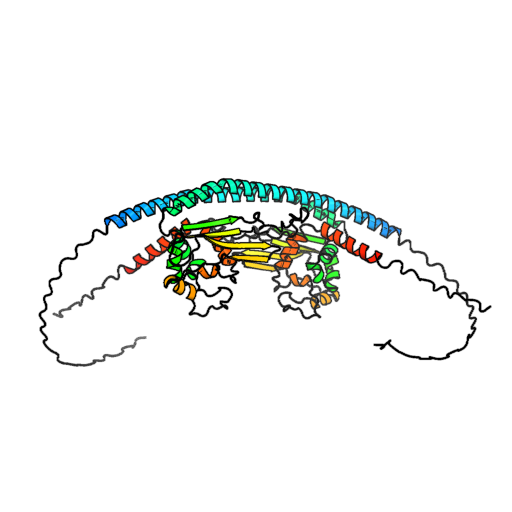 93 ? -11.586 25.547 9.047 1 95.75 93 GLN A C 1
ATOM 707 O O . GLN A 1 93 ? -10.812 26.25 9.719 1 95.75 93 GLN A O 1
ATOM 712 N N . GLU A 1 94 ? -12.82 25.875 8.844 1 96.62 94 GLU A N 1
ATOM 713 C CA . GLU A 1 94 ? -13.391 27.109 9.383 1 96.62 94 GLU A CA 1
ATOM 714 C C . GLU A 1 94 ? -13.422 27.078 10.914 1 96.62 94 GLU A C 1
ATOM 716 O O . GLU A 1 94 ? -13.117 28.078 11.562 1 96.62 94 GLU A O 1
ATOM 721 N N . ALA A 1 95 ? -13.758 25.984 11.445 1 97.06 95 ALA A N 1
ATOM 722 C CA . ALA A 1 95 ? -13.805 25.828 12.898 1 97.06 95 ALA A CA 1
ATOM 723 C C . ALA A 1 95 ? -12.414 25.953 13.508 1 97.06 95 ALA A C 1
ATOM 725 O O . ALA A 1 95 ? -12.234 26.547 14.562 1 97.06 95 ALA A O 1
ATOM 726 N N . ILE A 1 96 ? -11.43 25.406 12.867 1 97 96 ILE A N 1
ATOM 727 C CA . ILE A 1 96 ? -10.055 25.391 13.352 1 97 96 ILE A CA 1
ATOM 728 C C . ILE A 1 96 ? -9.508 26.812 13.438 1 97 96 ILE A C 1
ATOM 730 O O . ILE A 1 96 ? -8.742 27.141 14.344 1 97 96 ILE A O 1
ATOM 734 N N . LYS A 1 97 ? -9.938 27.625 12.578 1 94.12 97 LYS A N 1
ATOM 735 C CA . LYS A 1 97 ? -9.461 29 12.539 1 94.12 97 LYS A CA 1
ATOM 736 C C . LYS A 1 97 ? -9.812 29.734 13.828 1 94.12 97 LYS A C 1
ATOM 738 O O . LYS A 1 97 ? -9.203 30.766 14.148 1 94.12 97 LYS A O 1
ATOM 743 N N . GLN A 1 98 ? -10.695 29.219 14.57 1 94.44 98 GLN A N 1
ATOM 744 C CA . GLN A 1 98 ? -11.148 29.891 15.789 1 94.44 98 GLN A CA 1
ATOM 745 C C . GLN A 1 98 ? -10.281 29.5 16.984 1 94.44 98 GLN A C 1
ATOM 747 O O . GLN A 1 98 ? -10.438 30.062 18.078 1 94.44 98 GLN A O 1
ATOM 752 N N . VAL A 1 99 ? -9.438 28.562 16.781 1 95.75 99 VAL A N 1
ATOM 753 C CA . VAL A 1 99 ? -8.562 28.125 17.859 1 95.75 99 VAL A CA 1
ATOM 754 C C . VAL A 1 99 ? -7.145 28.625 17.625 1 95.75 99 VAL A C 1
ATOM 756 O O . VAL A 1 99 ? -6.465 28.188 16.703 1 95.75 99 VAL A O 1
ATOM 759 N N . PRO A 1 100 ? -6.688 29.484 18.469 1 94.56 100 PRO A N 1
ATOM 760 C CA . PRO A 1 100 ? -5.34 30.031 18.281 1 94.56 100 PRO A CA 1
ATOM 761 C C . PRO A 1 100 ? -4.262 28.953 18.297 1 94.56 100 PRO A C 1
ATOM 763 O O . PRO A 1 100 ? -4.297 28.047 19.125 1 94.56 100 PRO A O 1
ATOM 766 N N . GLU A 1 101 ? -3.406 28.984 17.344 1 95.38 101 GLU A N 1
ATOM 767 C CA . GLU A 1 101 ? -2.219 28.141 17.234 1 95.38 101 GLU A CA 1
ATOM 768 C C . GLU A 1 101 ? -2.592 26.672 17.219 1 95.38 101 GLU A C 1
ATOM 770 O O . GLU A 1 101 ? -1.872 25.828 17.766 1 95.38 101 GLU A O 1
ATOM 775 N N . PHE A 1 102 ? -3.73 26.391 16.688 1 96.88 102 PHE A N 1
ATOM 776 C CA . PHE A 1 102 ? -4.238 25.016 16.688 1 96.88 102 PHE A CA 1
ATOM 777 C C . PHE A 1 102 ? -3.232 24.062 16.062 1 96.88 102 PHE A C 1
ATOM 779 O O . PHE A 1 102 ? -2.83 23.078 16.688 1 96.88 102 PHE A O 1
ATOM 786 N N . TRP A 1 103 ? -2.799 24.297 14.859 1 97.81 103 TRP A N 1
ATOM 787 C CA . TRP A 1 103 ? -1.956 23.375 14.094 1 97.81 103 TRP A CA 1
ATOM 788 C C . TRP A 1 103 ? -0.572 23.25 14.719 1 97.81 103 TRP A C 1
ATOM 790 O O . TRP A 1 103 ? 0.039 22.188 14.688 1 97.81 103 TRP A O 1
ATOM 800 N N . PHE A 1 104 ? -0.12 24.375 15.297 1 96.94 104 PHE A N 1
ATOM 801 C CA . PHE A 1 104 ? 1.146 24.297 16.016 1 96.94 104 PHE A CA 1
ATOM 802 C C . PHE A 1 104 ? 1.062 23.297 17.156 1 96.94 104 PHE A C 1
ATOM 804 O O . PHE A 1 104 ? 1.921 22.422 17.297 1 96.94 104 PHE A O 1
ATOM 811 N N . LYS A 1 105 ? 0.035 23.438 17.891 1 96.25 105 LYS A N 1
ATOM 812 C CA . LYS A 1 105 ? -0.159 22.547 19.031 1 96.25 105 LYS A CA 1
ATOM 813 C C . LYS A 1 105 ? -0.329 21.094 18.594 1 96.25 105 LYS A C 1
ATOM 815 O O . LYS A 1 105 ? 0.189 20.188 19.234 1 96.25 105 LYS A O 1
ATOM 820 N N . VAL A 1 106 ? -0.988 20.891 17.516 1 97.5 106 VAL A N 1
ATOM 821 C CA . VAL A 1 106 ? -1.206 19.547 16.984 1 97.5 106 VAL A CA 1
ATOM 822 C C . VAL A 1 106 ? 0.128 18.938 16.547 1 97.5 106 VAL A C 1
ATOM 824 O O . VAL A 1 106 ? 0.453 17.812 16.938 1 97.5 106 VAL A O 1
ATOM 827 N N . LEU A 1 107 ? 0.917 19.672 15.773 1 97.06 107 LEU A N 1
ATOM 828 C CA . LEU A 1 107 ? 2.199 19.172 15.289 1 97.06 107 LEU A CA 1
ATOM 829 C C . LEU A 1 107 ? 3.146 18.906 16.453 1 97.06 107 LEU A C 1
ATOM 831 O O . LEU A 1 107 ? 3.824 17.875 16.469 1 97.06 107 LEU A O 1
ATOM 835 N N . LEU A 1 108 ? 3.119 19.75 17.375 1 95.12 108 LEU A N 1
ATOM 836 C CA . LEU A 1 108 ? 4 19.609 18.531 1 95.12 108 LEU A CA 1
ATOM 837 C C . LEU A 1 108 ? 3.615 18.391 19.359 1 95.12 108 LEU A C 1
ATOM 839 O O . LEU A 1 108 ? 4.484 17.703 19.906 1 95.12 108 LEU A O 1
ATOM 843 N N . ALA A 1 109 ? 2.355 18.156 19.469 1 95.25 109 ALA A N 1
ATOM 844 C CA . ALA A 1 109 ? 1.836 17.078 20.312 1 95.25 109 ALA A CA 1
ATOM 845 C C . ALA A 1 109 ? 2.049 15.711 19.656 1 95.25 109 ALA A C 1
ATOM 847 O O . ALA A 1 109 ? 2.002 14.688 20.344 1 95.25 109 ALA A O 1
ATOM 848 N N . HIS A 1 110 ? 2.141 15.734 18.391 1 94.81 110 HIS A N 1
ATOM 849 C CA . HIS A 1 110 ? 2.279 14.453 17.703 1 94.81 110 HIS A CA 1
ATOM 850 C C . HIS A 1 110 ? 3.633 13.812 17.984 1 94.81 110 HIS A C 1
ATOM 852 O O . HIS A 1 110 ? 4.676 14.445 17.797 1 94.81 110 HIS A O 1
ATOM 858 N N . PRO A 1 111 ? 3.729 12.578 18.344 1 91.25 111 PRO A N 1
ATOM 859 C CA . PRO A 1 111 ? 4.98 11.969 18.812 1 91.25 111 PRO A CA 1
ATOM 860 C C . PRO A 1 111 ? 6.059 11.945 17.734 1 91.25 111 PRO A C 1
ATOM 862 O O . PRO A 1 111 ? 7.211 12.289 18 1 91.25 111 PRO A O 1
ATOM 865 N N . ALA A 1 112 ? 5.73 11.562 16.531 1 86.75 112 ALA A N 1
ATOM 866 C CA . ALA A 1 112 ? 6.719 11.414 15.469 1 86.75 112 ALA A CA 1
ATOM 867 C C . ALA A 1 112 ? 7.145 12.781 14.922 1 86.75 112 ALA A C 1
ATOM 869 O O . ALA A 1 112 ? 8.289 12.953 14.508 1 86.75 112 ALA A O 1
ATOM 870 N N . ILE A 1 113 ? 6.246 13.734 14.938 1 92.31 113 ILE A N 1
ATOM 871 C CA . ILE A 1 113 ? 6.535 15.047 14.359 1 92.31 113 ILE A CA 1
ATOM 872 C C . ILE A 1 113 ? 7.152 15.953 15.422 1 92.31 113 ILE A C 1
ATOM 874 O O . ILE A 1 113 ? 8.141 16.641 15.156 1 92.31 113 ILE A O 1
ATOM 878 N N . GLY A 1 114 ? 6.598 15.906 16.578 1 91.69 114 GLY A N 1
ATOM 879 C CA . GLY A 1 114 ? 7.035 16.766 17.672 1 91.69 114 GLY A CA 1
ATOM 880 C C . GLY A 1 114 ? 8.516 16.625 17.984 1 91.69 114 GLY A C 1
ATOM 881 O O . GLY A 1 114 ? 9.172 17.594 18.359 1 91.69 114 GLY A O 1
ATOM 882 N N . GLU A 1 115 ? 8.992 15.43 17.797 1 87 115 GLU A N 1
ATOM 883 C CA . GLU A 1 115 ? 10.398 15.141 18.078 1 87 115 GLU A CA 1
ATOM 884 C C . GLU A 1 115 ? 11.312 15.891 17.109 1 87 115 GLU A C 1
ATOM 886 O O . GLU A 1 115 ? 12.492 16.094 17.406 1 87 115 GLU A O 1
ATOM 891 N N . HIS A 1 116 ? 10.773 16.391 16.062 1 86.88 116 HIS A N 1
ATOM 892 C CA . HIS A 1 116 ? 11.57 17.047 15.039 1 86.88 116 HIS A CA 1
ATOM 893 C C . HIS A 1 116 ? 11.367 18.562 15.086 1 86.88 116 HIS A C 1
ATOM 895 O O . HIS A 1 116 ? 11.891 19.297 14.234 1 86.88 116 HIS A O 1
ATOM 901 N N . ILE A 1 117 ? 10.711 19.016 16.062 1 92.69 117 ILE A N 1
ATOM 902 C CA . ILE A 1 117 ? 10.43 20.453 16.141 1 92.69 117 ILE A CA 1
ATOM 903 C C . ILE A 1 117 ? 11.414 21.125 17.109 1 92.69 117 ILE A C 1
ATOM 905 O O . ILE A 1 117 ? 11.352 20.906 18.312 1 92.69 117 ILE A O 1
ATOM 909 N N . SER A 1 118 ? 12.273 21.953 16.547 1 90.75 118 SER A N 1
ATOM 910 C CA . SER A 1 118 ? 13.227 22.719 17.344 1 90.75 118 SER A CA 1
ATOM 911 C C . SER A 1 118 ? 12.586 23.984 17.906 1 90.75 118 SER A C 1
ATOM 913 O O . SER A 1 118 ? 11.461 24.344 17.531 1 90.75 118 SER A O 1
ATOM 915 N N . ASP A 1 119 ? 13.32 24.688 18.766 1 91.19 119 ASP A N 1
ATOM 916 C CA . ASP A 1 119 ? 12.82 25.922 19.359 1 91.19 119 ASP A CA 1
ATOM 917 C C . ASP A 1 119 ? 12.562 26.984 18.297 1 91.19 119 ASP A C 1
ATOM 919 O O . ASP A 1 119 ? 11.484 27.578 18.25 1 91.19 119 ASP A O 1
ATOM 923 N N . PRO A 1 120 ? 13.461 27.125 17.438 1 92.44 120 PRO A N 1
ATOM 924 C CA . PRO A 1 120 ? 13.18 28.125 16.391 1 92.44 120 PRO A CA 1
ATOM 925 C C . PRO A 1 120 ? 11.984 27.734 15.516 1 92.44 120 PRO A C 1
ATOM 927 O O . PRO A 1 120 ? 11.258 28.609 15.039 1 92.44 120 PRO A O 1
ATOM 930 N N . ASP A 1 121 ? 11.758 26.406 15.305 1 95.56 121 ASP A N 1
ATOM 931 C CA . ASP A 1 121 ? 10.602 25.953 14.547 1 95.56 121 ASP A CA 1
ATOM 932 C C . ASP A 1 121 ? 9.297 26.453 15.18 1 95.56 121 ASP A C 1
ATOM 934 O O . ASP A 1 121 ? 8.352 26.797 14.477 1 95.56 121 ASP A O 1
ATOM 938 N N . GLN A 1 122 ? 9.305 26.453 16.438 1 96.25 122 GLN A N 1
ATOM 939 C CA . GLN A 1 122 ? 8.07 26.766 17.172 1 96.25 122 GLN A CA 1
ATOM 940 C C . GLN A 1 122 ? 7.586 28.172 16.844 1 96.25 122 GLN A C 1
ATOM 942 O O . GLN A 1 122 ? 6.391 28.391 16.625 1 96.25 122 GLN A O 1
ATOM 947 N N . GLY A 1 123 ? 8.5 29.109 16.875 1 96.69 123 GLY A N 1
ATOM 948 C CA . GLY A 1 123 ? 8.125 30.469 16.516 1 96.69 123 GLY A CA 1
ATOM 949 C C . GLY A 1 123 ? 7.453 30.562 15.164 1 96.69 123 GLY A C 1
ATOM 950 O O . GLY A 1 123 ? 6.422 31.234 15.023 1 96.69 123 GLY A O 1
ATOM 951 N N . ALA A 1 124 ? 7.992 29.891 14.195 1 97.75 124 ALA A N 1
ATOM 952 C CA . ALA A 1 124 ? 7.457 29.938 12.836 1 97.75 124 ALA A CA 1
ATOM 953 C C . ALA A 1 124 ? 6.141 29.172 12.742 1 97.75 124 ALA A C 1
ATOM 955 O O . ALA A 1 124 ? 5.191 29.641 12.102 1 97.75 124 ALA A O 1
ATOM 956 N N . LEU A 1 125 ? 6.043 28.062 13.445 1 97.88 125 LEU A N 1
ATOM 957 C CA . LEU A 1 125 ? 4.887 27.172 13.352 1 97.88 125 LEU A CA 1
ATOM 958 C C . LEU A 1 125 ? 3.676 27.781 14.047 1 97.88 125 LEU A C 1
ATOM 960 O O . LEU A 1 125 ? 2.539 27.375 13.797 1 97.88 125 LEU A O 1
ATOM 964 N N . ARG A 1 126 ? 3.844 28.734 14.914 1 97.5 126 ARG A N 1
ATOM 965 C CA . ARG A 1 126 ? 2.732 29.438 15.555 1 97.5 126 ARG A CA 1
ATOM 966 C C . ARG A 1 126 ? 1.924 30.234 14.523 1 97.5 126 ARG A C 1
ATOM 968 O O . ARG A 1 126 ? 0.762 30.562 14.766 1 97.5 126 ARG A O 1
ATOM 975 N N . HIS A 1 127 ? 2.527 30.484 13.391 1 97.81 127 HIS A N 1
ATOM 976 C CA . HIS A 1 127 ? 1.858 31.234 12.336 1 97.81 127 HIS A CA 1
ATOM 977 C C . HIS A 1 127 ? 1.156 30.297 11.352 1 97.81 127 HIS A C 1
ATOM 979 O O . HIS A 1 127 ? 0.537 30.766 10.391 1 97.81 127 HIS A O 1
ATOM 985 N N . LEU A 1 128 ? 1.247 28.969 11.586 1 98.25 128 LEU A N 1
ATOM 986 C CA . LEU A 1 128 ? 0.562 27.984 10.75 1 98.25 128 LEU A CA 1
ATOM 987 C C . LEU A 1 128 ? -0.946 28.047 10.969 1 98.25 128 LEU A C 1
ATOM 989 O O . LEU A 1 128 ? -1.428 27.797 12.078 1 98.25 128 LEU A O 1
ATOM 993 N N . THR A 1 129 ? -1.728 28.344 9.883 1 97.44 129 THR A N 1
ATOM 994 C CA . THR A 1 129 ? -3.156 28.609 10.031 1 97.44 129 THR A CA 1
ATOM 995 C C . THR A 1 129 ? -3.975 27.438 9.477 1 97.44 129 THR A C 1
ATOM 997 O O . THR A 1 129 ? -5.137 27.266 9.844 1 97.44 129 THR A O 1
ATOM 1000 N N . ALA A 1 130 ? -3.355 26.734 8.57 1 97.38 130 ALA A N 1
ATOM 1001 C CA . ALA A 1 130 ? -4.074 25.609 7.973 1 97.38 130 ALA A CA 1
ATOM 1002 C C . ALA A 1 130 ? -3.102 24.594 7.398 1 97.38 130 ALA A C 1
ATOM 1004 O O . ALA A 1 130 ? -2.002 24.938 6.961 1 97.38 130 ALA A O 1
ATOM 1005 N N . VAL A 1 131 ? -3.459 23.344 7.453 1 97.94 131 VAL A N 1
ATOM 1006 C CA . VAL A 1 131 ? -2.818 22.219 6.766 1 97.94 131 VAL A CA 1
ATOM 1007 C C . VAL A 1 131 ? -3.834 21.5 5.879 1 97.94 131 VAL A C 1
ATOM 1009 O O . VAL A 1 131 ? -4.949 21.219 6.316 1 97.94 131 VAL A O 1
ATOM 1012 N N . GLU A 1 132 ? -3.463 21.344 4.641 1 96.38 132 GLU A N 1
ATOM 1013 C CA . GLU A 1 132 ? -4.383 20.719 3.693 1 96.38 132 GLU A CA 1
ATOM 1014 C C . GLU A 1 132 ? -3.684 19.641 2.869 1 96.38 132 GLU A C 1
ATOM 1016 O O . GLU A 1 132 ? -2.588 19.859 2.35 1 96.38 132 GLU A O 1
ATOM 1021 N N . VAL A 1 133 ? -4.289 18.469 2.809 1 95.38 133 VAL A N 1
ATOM 1022 C CA . VAL A 1 133 ? -3.814 17.422 1.909 1 95.38 133 VAL A CA 1
ATOM 1023 C C . VAL A 1 133 ? -4.664 17.406 0.639 1 95.38 133 VAL A C 1
ATOM 1025 O O . V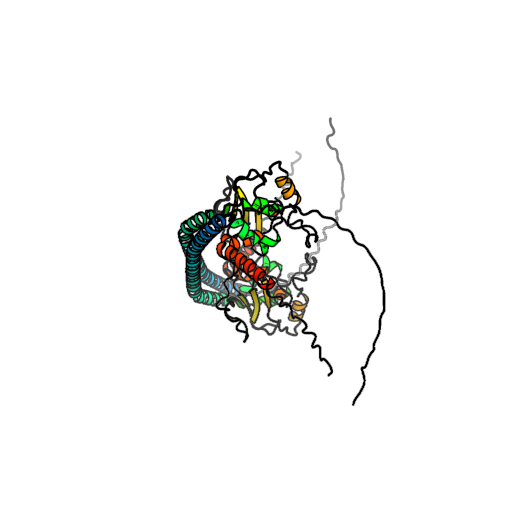AL A 1 133 ? -5.891 17.328 0.707 1 95.38 133 VAL A O 1
ATOM 1028 N N . VAL A 1 134 ? -3.992 17.5 -0.483 1 92.88 134 VAL A N 1
ATOM 1029 C CA . VAL A 1 134 ? -4.684 17.562 -1.767 1 92.88 134 VAL A CA 1
ATOM 1030 C C . VAL A 1 134 ? -4.258 16.375 -2.635 1 92.88 134 VAL A C 1
ATOM 1032 O O . VAL A 1 134 ? -3.074 16.047 -2.705 1 92.88 134 VAL A O 1
ATOM 1035 N N . ASP A 1 135 ? -5.297 15.75 -3.188 1 89.12 135 ASP A N 1
ATOM 1036 C CA . ASP A 1 135 ? -5.055 14.727 -4.203 1 89.12 135 ASP A CA 1
ATOM 1037 C C . ASP A 1 135 ? -4.566 15.359 -5.508 1 89.12 135 ASP A C 1
ATOM 1039 O O . ASP A 1 135 ? -5.262 16.188 -6.102 1 89.12 135 ASP A O 1
ATOM 1043 N N . VAL A 1 136 ? -3.361 14.977 -5.918 1 87.62 136 VAL A N 1
ATOM 1044 C CA . VAL A 1 136 ? -2.82 15.594 -7.125 1 87.62 136 VAL A CA 1
ATOM 1045 C C . VAL A 1 136 ? -2.633 14.523 -8.203 1 87.62 136 VAL A C 1
ATOM 1047 O O . VAL A 1 136 ? -1.837 14.703 -9.133 1 87.62 136 VAL A O 1
ATOM 1050 N N . THR A 1 137 ? -3.244 13.438 -7.957 1 77.25 137 THR A N 1
ATOM 1051 C CA . THR A 1 137 ? -3.115 12.32 -8.883 1 77.25 137 THR A CA 1
ATOM 1052 C C . THR A 1 137 ? -3.477 12.75 -10.305 1 77.25 137 THR A C 1
ATOM 1054 O O . THR A 1 137 ? -2.809 12.367 -11.266 1 77.25 137 THR A O 1
ATOM 1057 N N . GLU A 1 138 ? -4.559 13.523 -10.414 1 66.06 138 GLU A N 1
ATOM 1058 C CA . GLU A 1 138 ? -5.016 13.922 -11.742 1 66.06 138 GLU A CA 1
ATOM 1059 C C . GLU A 1 138 ? -4.266 15.156 -12.242 1 66.06 138 GLU A C 1
ATOM 1061 O O . GLU A 1 138 ? -4.328 15.492 -13.422 1 66.06 138 GLU A O 1
ATOM 1066 N N . GLU A 1 139 ? -3.727 16.016 -11.289 1 59.03 139 GLU A N 1
ATOM 1067 C CA . GLU A 1 139 ? -3.076 17.266 -11.695 1 59.03 139 GLU A CA 1
ATOM 1068 C C . GLU A 1 139 ? -1.783 16.984 -12.453 1 59.03 139 GLU A C 1
ATOM 1070 O O . GLU A 1 139 ? -0.689 17.125 -11.906 1 59.03 139 GLU A O 1
ATOM 1075 N N . ARG A 1 140 ? -1.86 16 -13.25 1 47.56 140 ARG A N 1
ATOM 1076 C CA . ARG A 1 140 ? -0.632 15.844 -14.023 1 47.56 140 ARG A CA 1
ATOM 1077 C C . ARG A 1 140 ? -0.048 17.203 -14.406 1 47.56 140 ARG A C 1
ATOM 1079 O O . ARG A 1 140 ? -0.79 18.141 -14.664 1 47.56 140 ARG A O 1
ATOM 1086 N N . LEU A 1 141 ? 1.148 17.656 -13.93 1 38.75 141 LEU A N 1
ATOM 1087 C CA . LEU A 1 141 ? 1.821 18.906 -14.25 1 38.75 141 LEU A CA 1
ATOM 1088 C C . LEU A 1 141 ? 1.355 19.453 -15.594 1 38.75 141 LEU A C 1
ATOM 1090 O O . LEU A 1 141 ? 0.849 18.688 -16.438 1 38.75 141 LEU A O 1
ATOM 1094 N N . ASP A 1 142 ? 1.937 20.734 -16.141 1 38.75 142 ASP A N 1
ATOM 1095 C CA . ASP A 1 142 ? 1.729 21.359 -17.453 1 38.75 142 ASP A CA 1
ATOM 1096 C C . ASP A 1 142 ? 1.587 20.297 -18.531 1 38.75 142 ASP A C 1
ATOM 1098 O O . ASP A 1 142 ? 1.65 19.094 -18.25 1 38.75 142 ASP A O 1
ATOM 1102 N N . GLY A 1 143 ? 2.471 20.578 -19.922 1 32.56 143 GLY A N 1
ATOM 1103 C CA . GLY A 1 143 ? 2.719 20.141 -21.281 1 32.56 143 GLY A CA 1
ATOM 1104 C C . GLY A 1 143 ? 2.826 18.641 -21.406 1 32.56 143 GLY A C 1
ATOM 1105 O O . GLY A 1 143 ? 2.734 18.094 -22.516 1 32.56 143 GLY A O 1
ATOM 1106 N N . ALA A 1 144 ? 3.84 18.016 -20.812 1 29.19 144 ALA A N 1
ATOM 1107 C CA . ALA A 1 144 ? 3.947 16.641 -21.281 1 29.19 144 ALA A CA 1
ATOM 1108 C C . ALA A 1 144 ? 2.832 15.781 -20.703 1 29.19 144 ALA A C 1
ATOM 1110 O O . ALA A 1 144 ? 2.887 15.391 -19.531 1 29.19 144 ALA A O 1
ATOM 1111 N N . ARG A 1 145 ? 1.457 16.156 -21 1 30.91 145 ARG A N 1
ATOM 1112 C CA . ARG A 1 145 ? 0.412 15.148 -20.891 1 30.91 145 ARG A CA 1
ATOM 1113 C C . ARG A 1 145 ? 1.002 13.742 -20.953 1 30.91 145 ARG A C 1
ATOM 1115 O O . ARG A 1 145 ? 1.473 13.312 -22.016 1 30.91 145 ARG A O 1
ATOM 1122 N N . GLU A 1 146 ? 1.651 13.367 -20.078 1 30.67 146 GLU A N 1
ATOM 1123 C CA . GLU A 1 146 ? 1.829 11.945 -20.328 1 30.67 146 GLU A CA 1
ATOM 1124 C C . GLU A 1 146 ? 0.526 11.297 -20.781 1 30.67 146 GLU A C 1
ATOM 1126 O O . GLU A 1 146 ? -0.528 11.516 -20.188 1 30.67 146 GLU A O 1
ATOM 1131 N N . GLU A 1 147 ? 0.308 11.242 -22.062 1 29 147 GLU A N 1
ATOM 1132 C CA . GLU A 1 147 ? -0.691 10.383 -22.672 1 29 147 GLU A CA 1
ATOM 1133 C C . GLU A 1 147 ? -1.232 9.359 -21.672 1 29 147 GLU A C 1
ATOM 1135 O O . GLU A 1 147 ? -0.462 8.688 -20.984 1 29 147 GLU A O 1
ATOM 1140 N N . GLU A 1 148 ? -2.346 9.68 -21.031 1 32.91 148 GLU A N 1
ATOM 1141 C CA . GLU A 1 148 ? -3.068 8.484 -20.609 1 32.91 148 GLU A CA 1
ATOM 1142 C C . GLU A 1 148 ? -2.648 7.262 -21.422 1 32.91 148 GLU A C 1
ATOM 1144 O O . GLU A 1 148 ? -2.959 7.168 -22.609 1 32.91 148 GLU A O 1
ATOM 1149 N N . SER A 1 149 ? -1.406 6.969 -21.531 1 30.7 149 SER A N 1
ATOM 1150 C CA . SER A 1 149 ? -1.458 5.762 -22.359 1 30.7 149 SER A CA 1
ATOM 1151 C C . SER A 1 149 ? -2.768 5.008 -22.141 1 30.7 149 SER A C 1
ATOM 1153 O O . SER A 1 149 ? -3.088 4.602 -21.031 1 30.7 149 SER A O 1
ATOM 1155 N N . GLU A 1 150 ? -3.912 5.477 -22.75 1 31.52 150 GLU A N 1
ATOM 1156 C CA . GLU A 1 150 ? -5.113 4.664 -22.938 1 31.52 150 GLU A CA 1
ATOM 1157 C C . GLU A 1 150 ? -4.879 3.23 -22.469 1 31.52 150 GLU A C 1
ATOM 1159 O O . GLU A 1 150 ? -5.805 2.57 -21.984 1 31.52 150 GLU A O 1
ATOM 1164 N N . GLY A 1 151 ? -4.102 2.445 -23.188 1 31.23 151 GLY A N 1
ATOM 1165 C CA . GLY A 1 151 ? -3.773 1.029 -23.188 1 31.23 151 GLY A CA 1
ATOM 1166 C C . GLY A 1 151 ? -3.012 0.593 -21.953 1 31.23 151 GLY A C 1
ATOM 1167 O O . GLY A 1 151 ? -2.559 -0.55 -21.859 1 31.23 151 GLY A O 1
ATOM 1168 N N . GLY A 1 152 ? -2.281 1.546 -21.328 1 32.41 152 GLY A N 1
ATOM 1169 C CA . GLY A 1 152 ? -1.403 0.976 -20.328 1 32.41 152 GLY A CA 1
ATOM 1170 C C . GLY A 1 152 ? -2.154 0.38 -19.141 1 32.41 152 GLY A C 1
ATOM 1171 O O . GLY A 1 152 ? -3.029 1.028 -18.562 1 32.41 152 GLY A O 1
ATOM 1172 N N . GLN A 1 153 ? -2.408 -0.788 -19.219 1 31.42 153 GLN A N 1
ATOM 1173 C CA . GLN A 1 153 ? -2.867 -1.709 -18.188 1 31.42 153 GLN A CA 1
ATOM 1174 C C . GLN A 1 153 ? -2.453 -1.228 -16.797 1 31.42 153 GLN A C 1
ATOM 1176 O O . GLN A 1 153 ? -1.331 -0.752 -16.609 1 31.42 153 GLN A O 1
ATOM 1181 N N . GLU A 1 154 ? -3.371 -0.468 -16.031 1 38.31 154 GLU A N 1
ATOM 1182 C CA . GLU A 1 154 ? -3.068 -0.614 -14.609 1 38.31 154 GLU A CA 1
ATOM 1183 C C . GLU A 1 154 ? -2.158 -1.813 -14.367 1 38.31 154 GLU A C 1
ATOM 1185 O O . GLU A 1 154 ? -2.615 -2.957 -14.367 1 38.31 154 GLU A O 1
ATOM 1190 N N . GLN A 1 155 ? -1.19 -1.979 -15.25 1 35.53 155 GLN A N 1
ATOM 1191 C CA . GLN A 1 155 ? -0.368 -3.18 -15.359 1 35.53 155 GLN A CA 1
ATOM 1192 C C . GLN A 1 155 ? -0.191 -3.848 -14 1 35.53 155 GLN A C 1
ATOM 1194 O O . GLN A 1 155 ? -0.221 -5.074 -13.898 1 35.53 155 GLN A O 1
ATOM 1199 N N . GLY A 1 156 ? 0.876 -3.195 -13.141 1 37.59 156 GLY A N 1
ATOM 1200 C CA . GLY A 1 156 ? 1.35 -3.982 -12.016 1 37.59 156 GLY A CA 1
ATOM 1201 C C . GLY A 1 156 ? 0.427 -3.918 -10.812 1 37.59 156 GLY A C 1
ATOM 1202 O O . GLY A 1 156 ? -0.217 -2.895 -10.57 1 37.59 156 GLY A O 1
ATOM 1203 N N . GLY A 1 157 ? -0.377 -4.895 -10.609 1 42.19 157 GLY A N 1
ATOM 1204 C CA . GLY A 1 157 ? -1.214 -5.203 -9.461 1 42.19 157 GLY A CA 1
ATOM 1205 C C . GLY A 1 157 ? -0.742 -4.535 -8.188 1 42.19 157 GLY A C 1
ATOM 1206 O O . GLY A 1 157 ? -1.239 -4.84 -7.102 1 42.19 157 GLY A O 1
ATOM 1207 N N . GLY A 1 158 ? 0.406 -3.783 -8.359 1 46 158 GLY A N 1
ATOM 1208 C CA . GLY A 1 158 ? 0.818 -3.23 -7.082 1 46 158 GLY A CA 1
ATOM 1209 C C . GLY A 1 158 ? -0.087 -2.115 -6.594 1 46 158 GLY A C 1
ATOM 1210 O O . GLY A 1 158 ? -0.902 -1.592 -7.355 1 46 158 GLY A O 1
ATOM 1211 N N . ARG A 1 159 ? -0.129 -1.882 -5.344 1 49.44 159 ARG A N 1
ATOM 1212 C CA . ARG A 1 159 ? -0.858 -0.836 -4.633 1 49.44 159 ARG A CA 1
ATOM 1213 C C . ARG A 1 159 ? -0.595 0.533 -5.25 1 49.44 159 ARG A C 1
ATOM 1215 O O . ARG A 1 159 ? 0.521 1.051 -5.172 1 49.44 159 ARG A O 1
ATOM 1222 N N . ILE A 1 160 ? -1.29 1.002 -6.258 1 56.09 160 ILE A N 1
ATOM 1223 C CA . ILE A 1 160 ? -1.131 2.369 -6.742 1 56.09 160 ILE A CA 1
ATOM 1224 C C . ILE A 1 160 ? -1.456 3.355 -5.625 1 56.09 160 ILE A C 1
ATOM 1226 O O . ILE A 1 160 ? -2.605 3.447 -5.184 1 56.09 160 ILE A O 1
ATOM 1230 N N . LEU A 1 161 ? -0.385 3.756 -4.984 1 67.19 161 LEU A N 1
ATOM 1231 C CA . LEU A 1 161 ? -0.562 4.844 -4.031 1 67.19 161 LEU A CA 1
ATOM 1232 C C . LEU A 1 161 ? -0.877 6.152 -4.75 1 67.19 161 LEU A C 1
ATOM 1234 O O . LEU A 1 161 ? -0.235 6.484 -5.746 1 67.19 161 LEU A O 1
ATOM 1238 N N . PRO A 1 162 ? -1.959 6.785 -4.406 1 78.06 162 PRO A N 1
ATOM 1239 C CA . PRO A 1 162 ? -2.285 8.07 -5.031 1 78.06 162 PRO A CA 1
ATOM 1240 C C . PRO A 1 162 ? -1.239 9.141 -4.75 1 78.06 162 PRO A C 1
ATOM 1242 O O . PRO A 1 162 ? -0.669 9.18 -3.656 1 78.06 162 PRO A O 1
ATOM 1245 N N . ASP A 1 163 ? -1.015 9.992 -5.766 1 88.88 163 ASP A N 1
ATOM 1246 C CA . ASP A 1 163 ? -0.192 11.18 -5.582 1 88.88 163 ASP A CA 1
ATOM 1247 C C . ASP A 1 163 ? -0.899 12.203 -4.691 1 88.88 163 ASP A C 1
ATOM 1249 O O . ASP A 1 163 ? -2.107 12.414 -4.82 1 88.88 163 ASP A O 1
ATOM 1253 N N . TYR A 1 164 ? -0.099 12.812 -3.805 1 92.94 164 TYR A N 1
ATOM 1254 C CA . TYR A 1 164 ? -0.724 13.836 -2.975 1 92.94 164 TYR A CA 1
ATOM 1255 C C . TYR A 1 164 ? 0.275 14.93 -2.609 1 92.94 164 TYR A C 1
ATOM 1257 O O . TYR A 1 164 ? 1.484 14.75 -2.773 1 92.94 164 TYR A O 1
ATOM 1265 N N . ARG A 1 165 ? -0.267 16.031 -2.209 1 94.94 165 ARG A N 1
ATOM 1266 C CA . ARG A 1 165 ? 0.491 17.188 -1.747 1 94.94 165 ARG A CA 1
ATOM 1267 C C . ARG A 1 165 ? -0.036 17.688 -0.406 1 94.94 165 ARG A C 1
ATOM 1269 O O . ARG A 1 165 ? -1.247 17.719 -0.18 1 94.94 165 ARG A O 1
ATOM 1276 N N . VAL A 1 166 ? 0.89 18.031 0.438 1 96.88 166 VAL A N 1
ATOM 1277 C CA . VAL A 1 166 ? 0.528 18.672 1.696 1 96.88 166 VAL A CA 1
ATOM 1278 C C . VAL A 1 166 ? 0.829 20.172 1.616 1 96.88 166 VAL A C 1
ATOM 1280 O O . VAL A 1 166 ? 1.973 20.578 1.38 1 96.88 166 VAL A O 1
ATOM 1283 N N . ASN A 1 167 ? -0.212 20.953 1.83 1 97.62 167 ASN A N 1
ATOM 1284 C CA . ASN A 1 167 ? -0.087 22.406 1.863 1 97.62 167 ASN A CA 1
ATOM 1285 C C . ASN A 1 167 ? -0.11 22.938 3.293 1 97.62 167 ASN A C 1
ATOM 1287 O O . ASN A 1 167 ? -0.96 22.531 4.094 1 97.62 167 ASN A O 1
ATOM 1291 N N . PHE A 1 168 ? 0.827 23.828 3.557 1 98.38 168 PHE A N 1
ATOM 1292 C CA . PHE A 1 168 ? 0.902 24.547 4.824 1 98.38 168 PHE A CA 1
ATOM 1293 C C . PHE A 1 168 ? 0.665 26.047 4.617 1 98.38 168 PHE A C 1
ATOM 1295 O O . PHE A 1 168 ? 1.453 26.719 3.951 1 98.38 168 PHE A O 1
ATOM 1302 N N . TYR A 1 169 ? -0.404 26.531 5.219 1 98.44 169 TYR A N 1
ATOM 1303 C CA . TYR A 1 169 ? -0.731 27.938 5.086 1 98.44 169 TYR A CA 1
ATOM 1304 C C . TYR A 1 169 ? -0.272 28.719 6.309 1 98.44 169 TYR A C 1
ATOM 1306 O O . TYR A 1 169 ? -0.524 28.312 7.445 1 98.44 169 TYR A O 1
ATOM 1314 N N . PHE A 1 170 ? 0.37 29.859 6.07 1 98.31 170 PHE A N 1
ATOM 1315 C CA . PHE A 1 170 ? 0.921 30.672 7.152 1 98.31 170 PHE A CA 1
ATOM 1316 C C . PHE A 1 170 ? 0.38 32.094 7.09 1 98.31 170 PHE A C 1
ATOM 1318 O O . PHE A 1 170 ? 0.226 32.656 6.004 1 98.31 170 PHE A O 1
ATOM 1325 N N . SER A 1 171 ? 0.078 32.625 8.25 1 97.88 171 SER A N 1
ATOM 1326 C CA . SER A 1 171 ? -0.118 34.062 8.359 1 97.88 171 SER A CA 1
ATOM 1327 C C . SER A 1 171 ? 1.197 34.812 8.18 1 97.88 171 SER A C 1
ATOM 1329 O O . SER A 1 171 ? 2.275 34.219 8.289 1 97.88 171 SER A O 1
ATOM 1331 N N . PRO A 1 172 ? 1.108 36.094 7.801 1 98.31 172 PRO A N 1
ATOM 1332 C CA . PRO A 1 172 ? 2.354 36.844 7.695 1 98.31 172 PRO A CA 1
ATOM 1333 C C . PRO A 1 172 ? 3.234 36.719 8.938 1 98.31 172 PRO A C 1
ATOM 1335 O O . PRO A 1 172 ? 2.725 36.719 10.062 1 98.31 172 PRO A O 1
ATOM 1338 N N . ASN A 1 173 ? 4.555 36.594 8.664 1 98.25 173 ASN A N 1
ATOM 1339 C CA . ASN A 1 173 ? 5.488 36.344 9.766 1 98.25 173 ASN A CA 1
ATOM 1340 C C . ASN A 1 173 ? 6.879 36.906 9.445 1 98.25 173 ASN A C 1
ATOM 1342 O O . ASN A 1 173 ? 7.109 37.438 8.359 1 98.25 173 ASN A O 1
ATOM 1346 N N . VAL A 1 174 ? 7.746 36.781 10.375 1 98.31 174 VAL A N 1
ATOM 1347 C CA . VAL A 1 174 ? 9.055 37.406 10.242 1 98.31 174 VAL A CA 1
ATOM 1348 C C . VAL A 1 174 ? 10.055 36.406 9.664 1 98.31 174 VAL A C 1
ATOM 1350 O O . VAL A 1 174 ? 11.211 36.75 9.406 1 98.31 174 VAL A O 1
ATOM 1353 N N . TYR A 1 175 ? 9.711 35.156 9.359 1 98 175 TYR A N 1
ATOM 1354 C CA . TYR A 1 175 ? 10.656 34.125 9 1 98 175 TYR A CA 1
ATOM 1355 C C . TYR A 1 175 ? 10.797 34 7.488 1 98 175 TYR A C 1
ATOM 1357 O O . TYR A 1 175 ? 11.898 33.844 6.969 1 98 175 TYR A O 1
ATOM 1365 N N . PHE A 1 176 ? 9.742 34.062 6.781 1 98.44 176 PHE A N 1
ATOM 1366 C CA . PHE A 1 176 ? 9.75 33.875 5.336 1 98.44 176 PHE A CA 1
ATOM 1367 C C . PHE A 1 176 ? 8.594 34.625 4.684 1 98.44 176 PHE A C 1
ATOM 1369 O O . PHE A 1 176 ? 7.672 35.094 5.367 1 98.44 176 PHE A O 1
ATOM 1376 N N . GLU A 1 177 ? 8.602 34.719 3.344 1 98.5 177 GLU A N 1
ATOM 1377 C CA . GLU A 1 177 ? 7.633 35.5 2.59 1 98.5 177 GLU A CA 1
ATOM 1378 C C . GLU A 1 177 ? 6.453 34.656 2.133 1 98.5 177 GLU A C 1
ATOM 1380 O O . GLU A 1 177 ? 5.391 35.188 1.807 1 98.5 177 GLU A O 1
ATOM 1385 N N . ASN A 1 178 ? 6.66 33.375 2.105 1 98.12 178 ASN A N 1
ATOM 1386 C CA . ASN A 1 178 ? 5.641 32.469 1.581 1 98.12 178 ASN A CA 1
ATOM 1387 C C . ASN A 1 178 ? 4.355 32.531 2.396 1 98.12 178 ASN A C 1
ATOM 1389 O O . ASN A 1 178 ? 4.395 32.594 3.627 1 98.12 178 ASN A O 1
ATOM 1393 N N . SER A 1 179 ? 3.238 32.562 1.706 1 98.44 179 SER A N 1
ATOM 1394 C CA . SER A 1 179 ? 1.971 32.375 2.402 1 98.44 179 SER A CA 1
ATOM 1395 C C . SER A 1 179 ? 1.595 30.891 2.469 1 98.44 179 SER A C 1
ATOM 1397 O O . SER A 1 179 ? 0.752 30.5 3.277 1 98.44 179 SER A O 1
ATOM 1399 N N . VAL A 1 180 ? 2.154 30.141 1.484 1 98.38 180 VAL A N 1
ATOM 1400 C CA . VAL A 1 180 ? 1.921 28.703 1.432 1 98.38 180 VAL A CA 1
ATOM 1401 C C . VAL A 1 180 ? 3.24 27.984 1.183 1 98.38 180 VAL A C 1
ATOM 1403 O O . VAL A 1 180 ? 4.02 28.375 0.312 1 98.38 180 VAL A O 1
ATOM 1406 N N . LEU A 1 181 ? 3.568 26.984 1.969 1 97.88 181 LEU A N 1
ATOM 1407 C CA . LEU A 1 181 ? 4.609 26 1.702 1 97.88 181 LEU A CA 1
ATOM 1408 C C . LEU A 1 181 ? 4.004 24.625 1.437 1 97.88 181 LEU A C 1
ATOM 1410 O O . LEU A 1 181 ? 2.947 24.297 1.979 1 97.88 181 LEU A O 1
ATOM 1414 N N . TRP A 1 182 ? 4.625 23.875 0.574 1 96.56 182 TRP A N 1
ATOM 1415 C CA . TRP A 1 182 ? 4.02 22.578 0.244 1 96.56 182 TRP A CA 1
ATOM 1416 C C . TRP A 1 182 ? 5.086 21.516 0.052 1 96.56 182 TRP A C 1
ATOM 1418 O O . TRP A 1 182 ? 6.25 21.828 -0.215 1 96.56 182 TRP A O 1
ATOM 1428 N N . LYS A 1 183 ? 4.727 20.312 0.27 1 95.19 183 LYS A N 1
ATOM 1429 C CA . LYS A 1 183 ? 5.477 19.094 -0.019 1 95.19 183 LYS A CA 1
ATOM 1430 C C . LYS A 1 183 ? 4.641 18.109 -0.835 1 95.19 183 LYS A C 1
ATOM 1432 O O . LYS A 1 183 ? 3.492 17.828 -0.486 1 95.19 183 LYS A O 1
ATOM 1437 N N . GLU A 1 184 ? 5.215 17.594 -1.941 1 93.19 184 GLU A N 1
ATOM 1438 C CA . GLU A 1 184 ? 4.465 16.766 -2.869 1 93.19 184 GLU A CA 1
ATOM 1439 C C . GLU A 1 184 ? 5.086 15.375 -2.99 1 93.19 184 GLU A C 1
ATOM 1441 O O . GLU A 1 184 ? 6.312 15.242 -3.057 1 93.19 184 GLU A O 1
ATOM 1446 N N . PHE A 1 185 ? 4.219 14.414 -3.064 1 91 185 PHE A N 1
ATOM 1447 C CA . PHE A 1 185 ? 4.594 13.008 -3.182 1 91 185 PHE A CA 1
ATOM 1448 C C . PHE A 1 185 ? 3.949 12.375 -4.41 1 91 185 PHE A C 1
ATOM 1450 O O . PHE A 1 185 ? 2.723 12.336 -4.523 1 91 185 PHE A O 1
ATOM 1457 N N . ARG A 1 186 ? 4.738 11.898 -5.277 1 87.69 186 ARG A N 1
ATOM 1458 C CA . ARG A 1 186 ? 4.254 11.242 -6.488 1 87.69 186 ARG A CA 1
ATOM 1459 C C . ARG A 1 186 ? 4.758 9.805 -6.574 1 87.69 186 ARG A C 1
ATOM 1461 O O . ARG A 1 186 ? 5.945 9.547 -6.355 1 87.69 186 ARG A O 1
ATOM 1468 N N . PHE A 1 187 ? 3.836 8.984 -6.859 1 82.38 187 PHE A N 1
ATOM 1469 C CA . PHE A 1 187 ? 4.16 7.562 -6.883 1 82.38 187 PHE A CA 1
ATOM 1470 C C . PHE A 1 187 ? 4.035 7.004 -8.297 1 82.38 187 PHE A C 1
ATOM 1472 O O . PHE A 1 187 ? 2.998 7.16 -8.945 1 82.38 187 PHE A O 1
ATOM 1479 N N . ARG A 1 188 ? 5.219 6.574 -8.875 1 75.19 188 ARG A N 1
ATOM 1480 C CA . ARG A 1 188 ? 5.258 5.914 -10.172 1 75.19 188 ARG A CA 1
ATOM 1481 C C . ARG A 1 188 ? 6.027 4.598 -10.094 1 75.19 188 ARG A C 1
ATOM 1483 O O . ARG A 1 188 ? 7.129 4.551 -9.547 1 75.19 188 ARG A O 1
ATOM 1490 N N . ASN A 1 189 ? 5.457 3.615 -10.742 1 65.81 189 ASN A N 1
ATOM 1491 C CA . ASN A 1 189 ? 6.125 2.32 -10.844 1 65.81 189 ASN A CA 1
ATOM 1492 C C . ASN A 1 189 ? 6.812 1.941 -9.531 1 65.81 189 ASN A C 1
ATOM 1494 O O . ASN A 1 189 ? 7.98 1.554 -9.531 1 65.81 189 ASN A O 1
ATOM 1498 N N . ASP A 1 190 ? 6.305 2.127 -8.359 1 63.38 190 ASP A N 1
ATOM 1499 C CA . ASP A 1 190 ? 6.75 1.781 -7.012 1 63.38 190 ASP A CA 1
ATOM 1500 C C . ASP A 1 190 ? 7.887 2.697 -6.559 1 63.38 190 ASP A C 1
ATOM 1502 O O . ASP A 1 190 ? 8.625 2.365 -5.629 1 63.38 190 ASP A O 1
ATOM 1506 N N . GLU A 1 191 ? 8.094 3.693 -7.336 1 75.31 191 GLU A N 1
ATOM 1507 C CA . GLU A 1 191 ? 9.062 4.707 -6.93 1 75.31 191 GLU A CA 1
ATOM 1508 C C . GLU A 1 191 ? 8.367 6.004 -6.527 1 75.31 191 GLU A C 1
ATOM 1510 O O . GLU A 1 191 ? 7.355 6.383 -7.121 1 75.31 191 GLU A O 1
ATOM 1515 N N . ALA A 1 192 ? 8.875 6.523 -5.461 1 81 192 ALA A N 1
ATOM 1516 C CA . ALA A 1 192 ? 8.312 7.781 -4.977 1 81 192 ALA A CA 1
ATOM 1517 C C . ALA A 1 192 ? 9.227 8.961 -5.312 1 81 192 ALA A C 1
ATOM 1519 O O . ALA A 1 192 ? 10.438 8.883 -5.109 1 81 192 ALA A O 1
ATOM 1520 N N . THR A 1 193 ? 8.656 9.922 -5.996 1 86.94 193 THR A N 1
ATOM 1521 C CA . THR A 1 193 ? 9.32 11.203 -6.188 1 86.94 193 THR A CA 1
ATOM 1522 C C . THR A 1 193 ? 8.766 12.25 -5.23 1 86.94 193 THR A C 1
ATOM 1524 O O . THR A 1 193 ? 7.547 12.398 -5.102 1 86.94 193 THR A O 1
ATOM 1527 N N . VAL A 1 194 ? 9.695 12.914 -4.555 1 90.44 194 VAL A N 1
ATOM 1528 C CA . VAL A 1 194 ? 9.297 13.891 -3.555 1 90.44 194 VAL A CA 1
ATOM 1529 C C . VAL A 1 194 ? 9.805 15.281 -3.959 1 90.44 194 VAL A C 1
ATOM 1531 O O . VAL A 1 194 ? 10.961 15.43 -4.359 1 90.44 194 VAL A O 1
ATOM 1534 N N . SER A 1 195 ? 8.945 16.234 -3.949 1 91.81 195 SER A N 1
ATOM 1535 C CA . SER A 1 195 ? 9.281 17.641 -4.211 1 91.81 195 SER A CA 1
ATOM 1536 C C . SER A 1 195 ? 8.695 18.562 -3.148 1 91.81 195 SER A C 1
ATOM 1538 O O . SER A 1 195 ? 7.754 18.188 -2.445 1 91.81 195 SER A O 1
ATOM 1540 N N . ALA A 1 196 ? 9.32 19.75 -3.002 1 94.25 196 ALA A N 1
ATOM 1541 C CA . ALA A 1 196 ? 8.852 20.703 -2.002 1 94.25 196 ALA A CA 1
ATOM 1542 C C . ALA A 1 196 ? 9.008 22.141 -2.494 1 94.25 196 ALA A C 1
ATOM 1544 O O . ALA A 1 196 ? 9.781 22.406 -3.418 1 94.25 196 ALA A O 1
ATOM 1545 N N . SER A 1 197 ? 8.227 23 -1.898 1 94.56 197 SER A N 1
ATOM 1546 C CA . SER A 1 197 ? 8.375 24.422 -2.176 1 94.56 197 SER A CA 1
ATOM 1547 C C . SER A 1 197 ? 9.695 24.969 -1.632 1 94.56 197 SER A C 1
ATOM 1549 O O . SER A 1 197 ? 10.172 24.516 -0.591 1 94.56 197 SER A O 1
ATOM 1551 N N . GLU A 1 198 ? 10.164 25.922 -2.371 1 95.12 198 GLU A N 1
ATOM 1552 C CA . GLU A 1 198 ? 11.281 26.688 -1.835 1 95.12 198 GLU A CA 1
ATOM 1553 C C . GLU A 1 198 ? 10.812 27.672 -0.766 1 95.12 198 GLU A C 1
ATOM 1555 O O . GLU A 1 198 ? 9.781 28.328 -0.922 1 95.12 198 GLU A O 1
ATOM 1560 N N . VAL A 1 199 ? 11.594 27.688 0.299 1 96.69 199 VAL A N 1
ATOM 1561 C CA . VAL A 1 199 ? 11.273 28.672 1.329 1 96.69 199 VAL A CA 1
ATOM 1562 C C . VAL A 1 199 ? 11.961 29.984 1.01 1 96.69 199 VAL A C 1
ATOM 1564 O O . VAL A 1 199 ? 13.188 30.031 0.846 1 96.69 199 VAL A O 1
ATOM 1567 N N . LEU A 1 200 ? 11.195 31.047 0.863 1 97.75 200 LEU A N 1
ATOM 1568 C CA . LEU A 1 200 ? 11.727 32.375 0.624 1 97.75 200 LEU A CA 1
ATOM 1569 C C . LEU A 1 200 ? 12.016 33.094 1.94 1 97.75 200 LEU A C 1
ATOM 1571 O O . LEU A 1 200 ? 11.25 33.969 2.363 1 97.75 200 LEU A O 1
ATOM 1575 N N . TRP A 1 201 ? 13.18 32.875 2.449 1 97.56 201 TRP A N 1
ATOM 1576 C CA . TRP A 1 201 ? 13.57 33.312 3.783 1 97.56 201 TRP A CA 1
ATOM 1577 C C . TRP A 1 201 ? 13.711 34.844 3.832 1 97.56 201 TRP A C 1
ATOM 1579 O O . TRP A 1 201 ? 14.25 35.438 2.906 1 97.56 201 TRP A O 1
ATOM 1589 N N . LYS A 1 202 ? 13.234 35.438 4.922 1 97.94 202 LYS A N 1
ATOM 1590 C CA . LYS A 1 202 ? 13.43 36.844 5.176 1 97.94 202 LYS A CA 1
ATOM 1591 C C . LYS A 1 202 ? 14.773 37.094 5.867 1 97.94 202 LYS A C 1
ATOM 1593 O O . LYS A 1 202 ? 15.398 36.156 6.379 1 97.94 202 LYS A O 1
ATOM 1598 N N . ASP A 1 203 ? 15.195 38.375 5.812 1 96.81 203 ASP A N 1
ATOM 1599 C CA . ASP A 1 203 ? 16.453 38.75 6.441 1 96.81 203 ASP A CA 1
ATOM 1600 C C . ASP A 1 203 ? 16.219 39.281 7.855 1 96.81 203 ASP A C 1
ATOM 1602 O O . ASP A 1 203 ? 16.328 40.469 8.102 1 96.81 203 ASP A O 1
ATOM 1606 N N . THR A 1 204 ? 15.82 38.438 8.758 1 97.94 204 THR A N 1
ATOM 1607 C CA . THR A 1 204 ? 15.617 38.719 10.164 1 97.94 204 THR A CA 1
ATOM 1608 C C . THR A 1 204 ? 16.438 37.812 11.047 1 97.94 204 THR A C 1
ATOM 1610 O O . THR A 1 204 ? 16.922 36.75 10.586 1 97.94 204 THR A O 1
ATOM 1613 N N . GLN A 1 205 ? 16.688 38.219 12.25 1 96.62 205 GLN A N 1
ATOM 1614 C CA . GLN A 1 205 ? 17.422 37.375 13.195 1 96.62 205 GLN A CA 1
ATOM 1615 C C . GLN A 1 205 ? 16.703 36.062 13.438 1 96.62 205 GLN A C 1
ATOM 1617 O O . GLN A 1 205 ? 17.344 35 13.547 1 96.62 205 GLN A O 1
ATOM 1622 N N . GLU A 1 206 ? 15.328 36.125 13.539 1 96.31 206 GLU A N 1
ATOM 1623 C CA . GLU A 1 206 ? 14.523 34.938 13.75 1 96.31 206 GLU A CA 1
ATOM 1624 C C . GLU A 1 206 ? 14.648 33.969 12.578 1 96.31 206 GLU A C 1
ATOM 1626 O O . GLU A 1 206 ? 14.797 32.75 12.773 1 96.31 206 GLU A O 1
ATOM 1631 N N . SER A 1 207 ? 14.578 34.5 11.391 1 96.56 207 SER A N 1
ATOM 1632 C CA . SER A 1 207 ? 14.703 33.719 10.172 1 96.56 207 SER A CA 1
ATOM 1633 C C . SER A 1 207 ? 16.078 33.031 10.094 1 96.56 207 SER A C 1
ATOM 1635 O O . SER A 1 207 ? 16.172 31.844 9.805 1 96.56 207 SER A O 1
ATOM 1637 N N . LYS A 1 208 ? 17.141 33.75 10.414 1 94.62 208 LYS A N 1
ATOM 1638 C CA . LYS A 1 208 ? 18.5 33.188 10.398 1 94.62 208 LYS A CA 1
ATOM 1639 C C . LYS A 1 208 ? 18.656 32.094 11.438 1 94.62 208 LYS A C 1
ATOM 1641 O O . LYS A 1 208 ? 19.297 31.062 11.18 1 94.62 208 LYS A O 1
ATOM 1646 N N . GLY A 1 209 ? 18.078 32.406 12.555 1 92.31 209 GLY A N 1
ATOM 1647 C CA . GLY A 1 209 ? 18.125 31.391 13.609 1 92.31 209 GLY A CA 1
ATOM 1648 C C . GLY A 1 209 ? 17.484 30.078 13.195 1 92.31 209 GLY A C 1
ATOM 1649 O O . GLY A 1 209 ? 18 29.016 13.5 1 92.31 209 GLY A O 1
ATOM 1650 N N . LEU A 1 210 ? 16.359 30.125 12.531 1 93.69 210 LEU A N 1
ATOM 1651 C CA . LEU A 1 210 ? 15.688 28.922 12.039 1 93.69 210 LEU A CA 1
ATOM 1652 C C . LEU A 1 210 ? 16.5 28.234 10.953 1 93.69 210 LEU A C 1
ATOM 1654 O O . LEU A 1 210 ? 16.656 27.016 10.953 1 93.69 210 LEU A O 1
ATOM 1658 N N . GLN A 1 211 ? 17.078 28.953 10.078 1 91.31 211 GLN A N 1
ATOM 1659 C CA . GLN A 1 211 ? 17.875 28.406 8.977 1 91.31 211 GLN A CA 1
ATOM 1660 C C . GLN A 1 211 ? 19.078 27.641 9.492 1 91.31 211 GLN A C 1
ATOM 1662 O O . GLN A 1 211 ? 19.516 26.672 8.875 1 91.31 211 GLN A O 1
ATOM 1667 N N . GLU A 1 212 ? 19.625 28.078 10.562 1 88.62 212 GLU A N 1
ATOM 1668 C CA . GLU A 1 212 ? 20.812 27.453 11.141 1 88.62 212 GLU A CA 1
ATOM 1669 C C . GLU A 1 212 ? 20.5 26.047 11.648 1 88.62 212 GLU A C 1
ATOM 1671 O O . GLU A 1 212 ? 21.406 25.234 11.82 1 88.62 212 GLU A O 1
ATOM 1676 N N . THR A 1 213 ? 19.234 25.875 11.953 1 86 213 THR A N 1
ATOM 1677 C CA . THR A 1 213 ? 18.859 24.578 12.484 1 86 213 THR A CA 1
ATOM 1678 C C . THR A 1 213 ? 18.594 23.578 11.359 1 86 213 THR A C 1
ATOM 1680 O O . THR A 1 213 ? 18.484 22.375 11.602 1 86 213 THR A O 1
ATOM 1683 N N . LEU A 1 214 ? 18.438 24.062 10.109 1 82.69 214 LEU A N 1
ATOM 1684 C CA . LEU A 1 214 ? 18.062 23.203 8.984 1 82.69 214 LEU A CA 1
ATOM 1685 C C . LEU A 1 214 ? 19.188 22.219 8.656 1 82.69 214 LEU A C 1
ATOM 1687 O O . LEU A 1 214 ? 20.312 22.641 8.344 1 82.69 214 LEU A O 1
ATOM 1691 N N . VAL A 1 215 ? 19 20.984 9.156 1 64.5 215 VAL A N 1
ATOM 1692 C CA . VAL A 1 215 ? 19.875 19.875 8.766 1 64.5 215 VAL A CA 1
ATOM 1693 C C . VAL A 1 215 ? 19.094 18.875 7.918 1 64.5 215 VAL A C 1
ATOM 1695 O O . VAL A 1 215 ? 18 18.453 8.289 1 64.5 215 VAL A O 1
ATOM 1698 N N . PRO A 1 216 ? 19.422 18.734 6.531 1 56.25 216 PRO A N 1
ATOM 1699 C CA . PRO A 1 216 ? 18.625 17.781 5.766 1 56.25 216 PRO A CA 1
ATOM 1700 C C . PRO A 1 216 ? 18.484 16.438 6.469 1 56.25 216 PRO A C 1
ATOM 1702 O O . PRO A 1 216 ? 19.438 15.938 7.062 1 56.25 216 PRO A O 1
ATOM 1705 N N . HIS A 1 217 ? 17.266 16 6.68 1 52.59 217 HIS A N 1
ATOM 1706 C CA . HIS A 1 217 ? 16.984 14.742 7.34 1 52.59 217 HIS A CA 1
ATOM 1707 C C . HIS A 1 217 ? 17.797 13.602 6.734 1 52.59 217 HIS A C 1
ATOM 1709 O O . HIS A 1 217 ? 18.25 12.703 7.449 1 52.59 217 HIS A O 1
ATOM 1715 N N . LEU A 1 218 ? 17.828 13.492 5.391 1 49.94 218 LEU A N 1
ATOM 1716 C CA . LEU A 1 218 ? 18.562 12.43 4.715 1 49.94 218 LEU A CA 1
ATOM 1717 C C . LEU A 1 218 ? 20.047 12.516 5.031 1 49.94 218 LEU A C 1
ATOM 1719 O O . LEU A 1 218 ? 20.766 11.508 4.988 1 49.94 218 LEU A O 1
ATOM 1723 N N . LEU A 1 219 ? 20.562 13.625 5.031 1 49.72 219 LEU A N 1
ATOM 1724 C CA . LEU A 1 219 ? 21.969 13.734 5.398 1 49.72 219 LEU A CA 1
ATOM 1725 C C . LEU A 1 219 ? 22.172 13.422 6.879 1 49.72 219 LEU A C 1
ATOM 1727 O O . LEU A 1 219 ? 23.312 13.344 7.352 1 49.72 219 LEU A O 1
ATOM 1731 N N . ALA A 1 220 ? 21.141 13.555 7.547 1 45.91 220 ALA A N 1
ATOM 1732 C CA . ALA A 1 220 ? 21.375 13.172 8.938 1 45.91 220 ALA A CA 1
ATOM 1733 C C . ALA A 1 220 ? 21.766 11.695 9.039 1 45.91 220 ALA A C 1
ATOM 1735 O O . ALA A 1 220 ? 20.969 10.82 8.695 1 45.91 220 ALA A O 1
ATOM 1736 N N . GLN A 1 221 ? 22.891 11.352 8.539 1 45.47 221 GLN A N 1
ATOM 1737 C CA . GLN A 1 221 ? 23.484 10.055 8.844 1 45.47 221 GLN A CA 1
ATOM 1738 C C . GLN A 1 221 ? 22.844 9.438 10.078 1 45.47 221 GLN A C 1
ATOM 1740 O O . GLN A 1 221 ? 22.625 10.117 11.078 1 45.47 221 GLN A O 1
ATOM 1745 N N . ASP A 1 222 ? 21.984 8.578 9.984 1 44.22 222 ASP A N 1
ATOM 1746 C CA . ASP A 1 222 ? 21.797 7.77 11.188 1 44.22 222 ASP A CA 1
ATOM 1747 C C . ASP A 1 222 ? 23.125 7.266 11.734 1 44.22 222 ASP A C 1
ATOM 1749 O O . ASP A 1 222 ? 23.938 6.719 11 1 44.22 222 ASP A O 1
ATOM 1753 N N . PRO A 1 223 ? 23.188 7.543 13.086 1 47.72 223 PRO A N 1
ATOM 1754 C CA . PRO A 1 223 ? 22.438 8.375 14.031 1 47.72 223 PRO A CA 1
ATOM 1755 C C . PRO A 1 223 ? 22.781 9.852 13.93 1 47.72 223 PRO A C 1
ATOM 1757 O O . PRO A 1 223 ? 23.922 10.203 13.602 1 47.72 223 PRO A O 1
ATOM 1760 N N . VAL A 1 224 ? 21.828 10.82 13.586 1 51.84 224 VAL A N 1
ATOM 1761 C CA . VAL A 1 224 ? 22.016 12.258 13.742 1 51.84 224 VAL A CA 1
ATOM 1762 C C . VAL A 1 224 ? 22.922 12.531 14.945 1 51.84 224 VAL A C 1
ATOM 1764 O O . VAL A 1 224 ? 22.734 11.961 16.016 1 51.84 224 VAL A O 1
ATOM 1767 N N . PRO A 1 225 ? 24 13.047 14.742 1 55.16 225 PRO A N 1
ATOM 1768 C CA . PRO A 1 225 ? 24.766 13.336 15.953 1 55.16 225 PRO A CA 1
ATOM 1769 C C . PRO A 1 225 ? 23.906 13.852 17.094 1 55.16 225 PRO A C 1
ATOM 1771 O O . PRO A 1 225 ? 22.875 14.492 16.859 1 55.16 225 PRO A O 1
ATOM 1774 N N . GLU A 1 226 ? 24.047 13.312 18.25 1 55.09 226 GLU A N 1
ATOM 1775 C CA . GLU A 1 226 ? 23.328 13.57 19.5 1 55.09 226 GLU A CA 1
ATOM 1776 C C . GLU A 1 226 ? 23.031 15.062 19.672 1 55.09 226 GLU A C 1
ATOM 1778 O O . GLU A 1 226 ? 22.016 15.43 20.25 1 55.09 226 GLU A O 1
ATOM 1783 N N . ASN A 1 227 ? 23.859 15.938 19.047 1 59.12 227 ASN A N 1
ATOM 1784 C CA . ASN A 1 227 ? 23.75 17.359 19.375 1 59.12 227 ASN A CA 1
ATOM 1785 C C . ASN A 1 227 ? 22.891 18.109 18.359 1 59.12 227 ASN A C 1
ATOM 1787 O O . ASN A 1 227 ? 22.656 19.297 18.5 1 59.12 227 ASN A O 1
ATOM 1791 N N . VAL A 1 228 ? 22.453 17.422 17.328 1 61.53 228 VAL A N 1
ATOM 1792 C CA . VAL A 1 228 ? 21.703 18.188 16.328 1 61.53 228 VAL A CA 1
ATOM 1793 C C . VAL A 1 228 ? 20.219 17.828 16.406 1 61.53 228 VAL A C 1
ATOM 1795 O O . VAL A 1 228 ? 19.859 16.656 16.312 1 61.53 228 VAL A O 1
ATOM 1798 N N . GLN A 1 229 ? 19.469 18.828 16.953 1 68.5 229 GLN A N 1
ATOM 1799 C CA . GLN A 1 229 ? 18.031 18.609 16.953 1 68.5 229 GLN A CA 1
ATOM 1800 C C . GLN A 1 229 ? 17.453 18.797 15.555 1 68.5 229 GLN A C 1
ATOM 1802 O O . GLN A 1 229 ? 17.75 19.766 14.867 1 68.5 229 GLN A O 1
ATOM 1807 N N . PRO A 1 230 ? 16.734 17.844 15.109 1 78.12 230 PRO A N 1
ATOM 1808 C CA . PRO A 1 230 ? 16.125 17.984 13.789 1 78.12 230 PRO A CA 1
ATOM 1809 C C . PRO A 1 230 ? 15.102 19.125 13.727 1 78.12 230 PRO A C 1
ATOM 1811 O O . PRO A 1 230 ? 14.617 19.578 14.766 1 78.12 230 PRO A O 1
ATOM 1814 N N . SER A 1 231 ? 14.977 19.812 12.641 1 90.12 231 SER A N 1
ATOM 1815 C CA . SER A 1 231 ? 14.023 20.891 12.391 1 90.12 231 SER A CA 1
ATOM 1816 C C . SER A 1 231 ? 12.867 20.406 11.516 1 90.12 231 SER A C 1
ATOM 1818 O O . SER A 1 231 ? 13.086 19.703 10.523 1 90.12 231 SER A O 1
ATOM 1820 N N . PHE A 1 232 ? 11.727 20.75 11.906 1 93.12 232 PHE A N 1
ATOM 1821 C CA . PHE A 1 232 ? 10.547 20.438 11.109 1 93.12 232 PHE A CA 1
ATOM 1822 C C . PHE A 1 232 ? 10.664 21.016 9.703 1 93.12 232 PHE A C 1
ATOM 1824 O O . PHE A 1 232 ? 10.32 20.344 8.727 1 93.12 232 PHE A O 1
ATOM 1831 N N . PHE A 1 233 ? 11.203 22.219 9.594 1 94.12 233 PHE A N 1
ATOM 1832 C CA . PHE A 1 233 ? 11.25 22.922 8.32 1 94.12 233 PHE A CA 1
ATOM 1833 C C . PHE A 1 233 ? 12.258 22.266 7.379 1 94.12 233 PHE A C 1
ATOM 1835 O O . PHE A 1 233 ? 12.312 22.609 6.195 1 94.12 233 PHE A O 1
ATOM 1842 N N . SER A 1 234 ? 12.969 21.297 7.824 1 90.62 234 SER A N 1
ATOM 1843 C CA . SER A 1 234 ? 13.867 20.531 6.953 1 90.62 234 SER A CA 1
ATOM 1844 C C . SER A 1 234 ? 13.086 19.75 5.902 1 90.62 234 SER A C 1
ATOM 1846 O O . SER A 1 234 ? 13.656 19.328 4.895 1 90.62 234 SER A O 1
ATOM 1848 N N . ILE A 1 235 ? 11.82 19.578 6.113 1 90.5 235 ILE A N 1
ATOM 1849 C CA . ILE A 1 235 ? 11 18.828 5.176 1 90.5 235 ILE A CA 1
ATOM 1850 C C . ILE A 1 235 ? 10.922 19.578 3.846 1 90.5 235 ILE A C 1
ATOM 1852 O O . ILE A 1 235 ? 10.586 18.984 2.814 1 90.5 235 ILE A O 1
ATOM 1856 N N . PHE A 1 236 ? 11.211 20.844 3.918 1 92.88 236 PHE A N 1
ATOM 1857 C CA . PHE A 1 236 ? 11.109 21.641 2.699 1 92.88 236 PHE A CA 1
ATOM 1858 C C . PHE A 1 236 ? 12.453 21.719 1.989 1 92.88 236 PHE A C 1
ATOM 1860 O O . PHE A 1 236 ? 12.562 22.312 0.915 1 92.88 236 PHE A O 1
ATOM 1867 N N . HIS A 1 237 ? 13.344 21.078 2.604 1 82.25 237 HIS A N 1
ATOM 1868 C CA . HIS A 1 237 ? 14.648 21.047 1.953 1 82.25 237 HIS A CA 1
ATOM 1869 C C . HIS A 1 237 ? 14.609 20.156 0.706 1 82.25 237 HIS A C 1
ATOM 1871 O O . HIS A 1 237 ? 13.992 19.094 0.709 1 82.25 237 HIS A O 1
ATOM 1877 N N . ALA A 1 238 ? 15.344 20.547 -0.295 1 71 238 ALA A N 1
ATOM 1878 C CA . ALA A 1 238 ? 15.297 19.938 -1.616 1 71 238 ALA A CA 1
ATOM 1879 C C . ALA A 1 238 ? 15.711 18.469 -1.547 1 71 238 ALA A C 1
ATOM 1881 O O . ALA A 1 238 ? 15.203 17.641 -2.303 1 71 238 ALA A O 1
ATOM 1882 N N . GLU A 1 239 ? 16.5 18.078 -0.654 1 70.38 239 GLU A N 1
ATOM 1883 C CA . GLU A 1 239 ? 17.047 16.734 -0.613 1 70.38 239 GLU A CA 1
ATOM 1884 C C . GLU A 1 239 ? 16.203 15.82 0.268 1 70.38 239 GLU A C 1
ATOM 1886 O O . GLU A 1 239 ? 16.406 14.602 0.301 1 70.38 239 GLU A O 1
ATOM 1891 N N . ASP A 1 240 ? 15.211 16.422 0.872 1 75 240 ASP A N 1
ATOM 1892 C CA . ASP A 1 240 ? 14.43 15.617 1.801 1 75 240 ASP A CA 1
ATOM 1893 C C . ASP A 1 240 ? 13.477 14.688 1.05 1 75 240 ASP A C 1
ATOM 1895 O O . ASP A 1 240 ? 12.734 15.133 0.172 1 75 240 ASP A O 1
ATOM 1899 N N . ARG A 1 241 ? 13.547 13.375 1.438 1 72.88 241 ARG A N 1
ATOM 1900 C CA . ARG A 1 241 ? 12.68 12.375 0.817 1 72.88 241 ARG A CA 1
ATOM 1901 C C . ARG A 1 241 ? 11.961 11.547 1.872 1 72.88 241 ARG A C 1
ATOM 1903 O O . ARG A 1 241 ? 11.773 10.344 1.7 1 72.88 241 ARG A O 1
ATOM 1910 N N . ASP A 1 242 ? 11.641 12.25 2.877 1 79.5 242 ASP A N 1
ATOM 1911 C CA . ASP A 1 242 ? 11.062 11.523 4.008 1 79.5 242 ASP A CA 1
ATOM 1912 C C . ASP A 1 242 ? 9.617 11.125 3.723 1 79.5 242 ASP A C 1
ATOM 1914 O O . ASP A 1 242 ? 8.688 11.875 4.035 1 79.5 242 ASP A O 1
ATOM 1918 N N . LEU A 1 243 ? 9.469 9.938 3.293 1 83.25 243 LEU A N 1
ATOM 1919 C CA . LEU A 1 243 ? 8.156 9.406 2.953 1 83.25 243 LEU A CA 1
ATOM 1920 C C . LEU A 1 243 ? 7.328 9.148 4.211 1 83.25 243 LEU A C 1
ATOM 1922 O O . LEU A 1 243 ? 6.102 9.273 4.188 1 83.25 243 LEU A O 1
ATOM 1926 N N . GLU A 1 244 ? 8.023 8.859 5.219 1 84.12 244 GLU A N 1
ATOM 1927 C CA . GLU A 1 244 ? 7.32 8.578 6.469 1 84.12 244 GLU A CA 1
ATOM 1928 C C . GLU A 1 244 ? 6.641 9.828 7.012 1 84.12 244 GLU A C 1
ATOM 1930 O O . GLU A 1 244 ? 5.5 9.773 7.477 1 84.12 244 GLU A O 1
ATOM 1935 N N . MET A 1 245 ? 7.27 10.945 6.926 1 88.44 245 MET A N 1
ATOM 1936 C CA . MET A 1 245 ? 6.691 12.211 7.359 1 88.44 245 MET A CA 1
ATOM 1937 C C . MET A 1 245 ? 5.449 12.547 6.539 1 88.44 245 MET A C 1
ATOM 1939 O O . MET A 1 245 ? 4.441 12.992 7.09 1 88.44 245 MET A O 1
ATOM 1943 N N . GLY A 1 246 ? 5.617 12.266 5.312 1 90.38 246 GLY A N 1
ATOM 1944 C CA . GLY A 1 246 ? 4.465 12.492 4.453 1 90.38 246 GLY A CA 1
ATOM 1945 C C . GLY A 1 246 ? 3.264 11.648 4.84 1 90.38 246 GLY A C 1
ATOM 1946 O O . GLY A 1 246 ? 2.146 12.164 4.93 1 90.38 246 GLY A O 1
ATOM 1947 N N . ASP A 1 247 ? 3.545 10.445 5.125 1 89.06 247 ASP A N 1
ATOM 1948 C CA . ASP A 1 247 ? 2.48 9.531 5.512 1 89.06 247 ASP A CA 1
ATOM 1949 C C . ASP A 1 247 ? 1.848 9.945 6.836 1 89.06 247 ASP A C 1
ATOM 1951 O O . ASP A 1 247 ? 0.624 9.93 6.98 1 89.06 247 ASP A O 1
ATOM 1955 N N . VAL A 1 248 ? 2.611 10.336 7.727 1 92.38 248 VAL A N 1
ATOM 1956 C CA . VAL A 1 248 ? 2.146 10.758 9.047 1 92.38 248 VAL A CA 1
ATOM 1957 C C . VAL A 1 248 ? 1.283 12.008 8.914 1 92.38 248 VAL A C 1
ATOM 1959 O O . VAL A 1 248 ? 0.202 12.086 9.5 1 92.38 248 VAL A O 1
ATOM 1962 N N . LEU A 1 249 ? 1.724 12.969 8.148 1 95.5 249 LEU A N 1
ATOM 1963 C CA . LEU A 1 249 ? 0.983 14.203 7.945 1 95.5 249 LEU A CA 1
ATOM 1964 C C . LEU A 1 249 ? -0.382 13.93 7.328 1 95.5 249 LEU A C 1
ATOM 1966 O O . LEU A 1 249 ? -1.389 14.5 7.75 1 95.5 249 LEU A O 1
ATOM 1970 N N . LYS A 1 250 ? -0.363 12.992 6.441 1 94.75 250 LYS A N 1
ATOM 1971 C CA . LYS A 1 250 ? -1.588 12.68 5.711 1 94.75 250 LYS A CA 1
ATOM 1972 C C . LYS A 1 250 ? -2.504 11.773 6.531 1 94.75 250 LYS A C 1
ATOM 1974 O O . LYS A 1 250 ? -3.678 12.102 6.738 1 94.75 250 LYS A O 1
ATOM 1979 N N . GLU A 1 251 ? -1.994 10.75 7.117 1 91.94 251 GLU A N 1
ATOM 1980 C CA . GLU A 1 251 ? -2.809 9.656 7.645 1 91.94 251 GLU A CA 1
ATOM 1981 C C . GLU A 1 251 ? -3.139 9.875 9.117 1 91.94 251 GLU A C 1
ATOM 1983 O O . GLU A 1 251 ? -4.07 9.266 9.648 1 91.94 251 GLU A O 1
ATOM 1988 N N . GLU A 1 252 ? -2.373 10.703 9.727 1 94 252 GLU A N 1
ATOM 1989 C CA . GLU A 1 252 ? -2.613 10.891 11.156 1 94 252 GLU A CA 1
ATOM 1990 C C . GLU A 1 252 ? -2.965 12.344 11.469 1 94 252 GLU A C 1
ATOM 1992 O O . GLU A 1 252 ? -4.066 12.633 11.945 1 94 252 GLU A O 1
ATOM 1997 N N . VAL A 1 253 ? -2.146 13.242 11.07 1 96.5 253 VAL A N 1
ATOM 1998 C CA . VAL A 1 253 ? -2.299 14.641 11.461 1 96.5 253 VAL A CA 1
ATOM 1999 C C . VAL A 1 253 ? -3.523 15.234 10.773 1 96.5 253 VAL A C 1
ATOM 2001 O O . VAL A 1 253 ? -4.426 15.758 11.438 1 96.5 253 VAL A O 1
ATOM 2004 N N . TRP A 1 254 ? -3.549 15.117 9.5 1 97.25 254 TRP A N 1
ATOM 2005 C CA . TRP A 1 254 ? -4.648 15.703 8.75 1 97.25 254 TRP A CA 1
ATOM 2006 C C . TRP A 1 254 ? -5.953 14.953 9.008 1 97.25 254 TRP A C 1
ATOM 2008 O O . TRP A 1 254 ? -7.023 15.562 9.078 1 97.25 254 TRP A O 1
ATOM 2018 N N . ARG A 1 255 ? -5.844 13.711 9.203 1 95.44 255 ARG A N 1
ATOM 2019 C CA . ARG A 1 255 ? -7.016 12.859 9.359 1 95.44 255 ARG A CA 1
ATOM 2020 C C . ARG A 1 255 ? -7.75 13.164 10.656 1 95.44 255 ARG A C 1
ATOM 2022 O O . ARG A 1 255 ? -8.977 13.266 10.672 1 95.44 255 ARG A O 1
ATOM 2029 N N . ASP A 1 256 ? -6.973 13.312 11.75 1 95.56 256 ASP A N 1
ATOM 2030 C CA . ASP A 1 256 ? -7.617 13.539 13.039 1 95.56 256 ASP A CA 1
ATOM 2031 C C . ASP A 1 256 ? -6.809 14.508 13.891 1 95.56 256 ASP A C 1
ATOM 2033 O O . ASP A 1 256 ? -6.336 14.148 14.969 1 95.56 256 ASP A O 1
ATOM 2037 N N . PRO A 1 257 ? -6.824 15.734 13.477 1 97 257 PRO A N 1
ATOM 2038 C CA . PRO A 1 257 ? -6.047 16.719 14.227 1 97 257 PRO A CA 1
ATOM 2039 C C . PRO A 1 257 ? -6.637 17.016 15.609 1 97 257 PRO A C 1
ATOM 2041 O O . PRO A 1 257 ? -5.898 17.281 16.562 1 97 257 PRO A O 1
ATOM 2044 N N . VAL A 1 258 ? -7.941 16.953 15.773 1 95.75 258 VAL A N 1
ATOM 2045 C CA . VAL A 1 258 ? -8.57 17.281 17.047 1 95.75 258 VAL A CA 1
ATOM 2046 C C . VAL A 1 258 ? -8.211 16.219 18.078 1 95.75 258 VAL A C 1
ATOM 2048 O O . VAL A 1 258 ? -7.984 16.531 19.25 1 95.75 258 VAL A O 1
ATOM 2051 N N . GLY A 1 259 ? -8.227 14.992 17.656 1 95 259 GLY A N 1
ATOM 2052 C CA . GLY A 1 259 ? -7.781 13.953 18.562 1 95 259 GLY A CA 1
ATOM 2053 C C . GLY A 1 259 ? -6.383 14.18 19.109 1 95 259 GLY A C 1
ATOM 2054 O O . GLY A 1 259 ? -6.137 14.023 20.297 1 95 259 GLY A O 1
ATOM 2055 N N . ILE A 1 260 ? -5.512 14.602 18.266 1 96 260 ILE A N 1
ATOM 2056 C CA . ILE A 1 260 ? -4.133 14.875 18.656 1 96 260 ILE A CA 1
ATOM 2057 C C . ILE A 1 260 ? -4.086 16.078 19.594 1 96 260 ILE A C 1
ATOM 2059 O O . ILE A 1 260 ? -3.396 16.047 20.609 1 96 260 ILE A O 1
ATOM 2063 N N . TYR A 1 261 ? -4.848 17.109 19.25 1 95.94 261 TYR A N 1
ATOM 2064 C CA . TYR A 1 261 ? -4.926 18.312 20.047 1 95.94 261 TYR A CA 1
ATOM 2065 C C . TYR A 1 261 ? -5.375 18.016 21.469 1 95.94 261 TYR A C 1
ATOM 2067 O O . TYR A 1 261 ? -4.781 18.5 22.438 1 95.94 261 TYR A O 1
ATOM 2075 N N . LEU A 1 262 ? -6.34 17.172 21.562 1 92.19 262 LEU A N 1
ATOM 2076 C CA . LEU A 1 262 ? -6.945 16.859 22.859 1 92.19 262 LEU A CA 1
ATOM 2077 C C . LEU A 1 262 ? -6.062 15.898 23.641 1 92.19 262 LEU A C 1
ATOM 2079 O O . LEU A 1 262 ? -6.117 15.875 24.875 1 92.19 262 LEU A O 1
ATOM 2083 N N . SER A 1 263 ? -5.32 15.086 23 1 87.88 263 SER A N 1
ATOM 2084 C CA . SER A 1 263 ? -4.434 14.148 23.688 1 87.88 263 SER A CA 1
ATOM 2085 C C . SER A 1 263 ? -3.291 14.883 24.375 1 87.88 263 SER A C 1
ATOM 2087 O O . SER A 1 263 ? -2.73 14.383 25.359 1 87.88 263 SER A O 1
ATOM 2089 N N . ALA A 1 264 ? -2.867 15.977 23.859 1 77.25 264 ALA A N 1
ATOM 2090 C CA . ALA A 1 264 ? -1.804 16.797 24.422 1 77.25 264 ALA A CA 1
ATOM 2091 C C . ALA A 1 264 ? -2.254 17.453 25.734 1 77.25 264 ALA A C 1
ATOM 2093 O O . ALA A 1 264 ? -1.456 17.625 26.656 1 77.25 264 ALA A O 1
ATOM 2094 N N . ASP A 1 265 ? -3.416 17.969 25.734 1 64.12 265 ASP A N 1
ATOM 2095 C CA . ASP A 1 265 ? -3.967 18.641 26.906 1 64.12 265 ASP A CA 1
ATOM 2096 C C . ASP A 1 265 ? -4.066 17.688 28.094 1 64.12 265 ASP A C 1
ATOM 2098 O O . ASP A 1 265 ? -3.842 18.094 29.234 1 64.12 265 ASP A O 1
ATOM 2102 N N . PHE A 1 266 ? -4.312 16.406 27.766 1 55.34 266 PHE A N 1
ATOM 2103 C CA . PHE A 1 266 ? -4.406 15.438 28.844 1 55.34 266 PHE A CA 1
ATOM 2104 C C . PHE A 1 266 ? -3.033 15.164 29.453 1 55.34 266 PHE A C 1
ATOM 2106 O O . PHE A 1 266 ? -2.914 14.945 30.656 1 55.34 266 PHE A O 1
ATOM 2113 N N . GLU A 1 267 ? -2.045 15.234 28.672 1 53.78 267 GLU A N 1
ATOM 2114 C CA . GLU A 1 267 ? -0.707 15 29.203 1 53.78 267 GLU A CA 1
ATOM 2115 C C . GLU A 1 267 ? -0.23 16.188 30.031 1 53.78 267 GLU A C 1
ATOM 2117 O O . GLU A 1 267 ? 0.479 16 31.031 1 53.78 267 GLU A O 1
ATOM 2122 N N . GLU A 1 268 ? -0.629 17.375 29.719 1 54.12 268 GLU A N 1
ATOM 2123 C CA . GLU A 1 268 ? -0.246 18.547 30.5 1 54.12 268 GLU A CA 1
ATOM 2124 C C . GLU A 1 268 ? -0.979 18.594 31.844 1 54.12 268 GLU A C 1
ATOM 2126 O O . GLU A 1 268 ? -0.405 18.984 32.844 1 54.12 268 GLU A O 1
ATOM 2131 N N . GLU A 1 269 ? -2.24 18.156 31.906 1 50.59 269 GLU A N 1
ATOM 2132 C CA . GLU A 1 269 ? -2.979 18.156 33.156 1 50.59 269 GLU A CA 1
ATOM 2133 C C . GLU A 1 269 ? -2.477 17.047 34.094 1 50.59 269 GLU A C 1
ATOM 2135 O O . GLU A 1 269 ? -2.518 17.188 35.312 1 50.59 269 GLU A O 1
ATOM 2140 N N . GLY A 1 270 ? -2.004 15.969 33.531 1 49.34 270 GLY A N 1
ATOM 2141 C CA . GLY A 1 270 ? -1.501 14.883 34.344 1 49.34 270 GLY A CA 1
ATOM 2142 C C . GLY A 1 270 ? -0.189 15.219 35.031 1 49.34 270 GLY A C 1
ATOM 2143 O O . GLY A 1 270 ? 0.11 14.68 36.125 1 49.34 270 GLY A O 1
ATOM 2144 N N . GLU A 1 271 ? 0.581 16 34.469 1 49.59 271 GLU A N 1
ATOM 2145 C CA . GLU A 1 271 ? 1.876 16.312 35.062 1 49.59 271 GLU A CA 1
ATOM 2146 C C . GLU A 1 271 ? 1.733 17.328 36.188 1 49.59 271 GLU A C 1
ATOM 2148 O O . GLU A 1 271 ? 2.58 17.391 37.094 1 49.59 271 GLU A O 1
ATOM 2153 N N . GLU A 1 272 ? 0.73 18.125 36.25 1 48.84 272 GLU A N 1
ATOM 2154 C CA . GLU A 1 272 ? 0.614 19.125 37.312 1 48.84 272 GLU A CA 1
ATOM 2155 C C . GLU A 1 272 ? 0.093 18.484 38.594 1 48.84 272 GLU A C 1
ATOM 2157 O O . GLU A 1 272 ? 0.15 19.094 39.656 1 48.84 272 GLU A O 1
ATOM 2162 N N . GLY A 1 273 ? -0.495 17.312 38.5 1 45.25 273 GLY A N 1
ATOM 2163 C CA . GLY A 1 273 ? -1.093 16.719 39.688 1 45.25 273 GLY A CA 1
ATOM 2164 C C . GLY A 1 273 ? -0.087 16.016 40.594 1 45.25 273 GLY A C 1
ATOM 2165 O O . GLY A 1 273 ? -0.427 15.555 41.688 1 45.25 273 GLY A O 1
ATOM 2166 N N . GLU A 1 274 ? 1.053 15.648 40.062 1 46.31 274 GLU A N 1
ATOM 2167 C CA . GLU A 1 274 ? 1.918 14.82 40.875 1 46.31 274 GLU A CA 1
ATOM 2168 C C . GLU A 1 274 ? 2.801 15.68 41.781 1 46.31 274 GLU A C 1
ATOM 2170 O O . GLU A 1 274 ? 3.588 15.156 42.562 1 46.31 274 GLU A O 1
ATOM 2175 N N . GLU A 1 275 ? 2.795 16.984 41.594 1 45.94 275 GLU A N 1
ATOM 2176 C CA . GLU A 1 275 ? 3.729 17.688 42.469 1 45.94 275 GLU A CA 1
ATOM 2177 C C . GLU A 1 275 ? 3.121 17.938 43.844 1 45.94 275 GLU A C 1
ATOM 2179 O O . GLU A 1 275 ? 3.65 18.719 44.625 1 45.94 275 GLU A O 1
ATOM 2184 N N . GLY A 1 276 ? 1.852 17.516 44.062 1 40.97 276 GLY A N 1
ATOM 2185 C CA . GLY A 1 276 ? 1.247 18.016 45.281 1 40.97 276 GLY A CA 1
ATOM 2186 C C . GLY A 1 276 ? 1.938 17.531 46.531 1 40.97 276 GLY A C 1
ATOM 2187 O O . GLY A 1 276 ? 2.307 18.328 47.406 1 40.97 276 GLY A O 1
ATOM 2188 N N . GLU A 1 277 ? 1.362 16.516 47.219 1 41.09 277 GLU A N 1
ATOM 2189 C CA . GLU A 1 277 ? 1.24 16.438 48.688 1 41.09 277 GLU A CA 1
ATOM 2190 C C . GLU A 1 277 ? 2.502 15.852 49.312 1 41.09 277 GLU A C 1
ATOM 2192 O O . GLU A 1 277 ? 2.67 14.633 49.375 1 41.09 277 GLU A O 1
ATOM 2197 N N . GLU A 1 278 ? 3.717 16.328 49 1 41.78 278 GLU A N 1
ATOM 2198 C CA . GLU A 1 278 ? 4.762 15.875 49.938 1 41.78 278 GLU A CA 1
ATOM 2199 C C . GLU A 1 278 ? 4.445 16.281 51.375 1 41.78 278 GLU A C 1
ATOM 2201 O O . GLU A 1 278 ? 4.48 17.453 51.688 1 41.78 278 GLU A O 1
ATOM 2206 N N . GLY A 1 279 ? 3.547 15.562 52.125 1 38.44 279 GLY A N 1
ATOM 2207 C CA . GLY A 1 279 ? 3.186 15.641 53.531 1 38.44 279 GLY A CA 1
ATOM 2208 C C . GLY A 1 279 ? 4.387 15.648 54.469 1 38.44 279 GLY A C 1
ATOM 2209 O O . GLY A 1 279 ? 5.301 14.828 54.312 1 38.44 279 GLY A O 1
ATOM 2210 N N . GLU A 1 280 ? 4.77 16.781 55.031 1 39.5 280 GLU A N 1
ATOM 2211 C CA . GLU A 1 280 ? 5.719 17.062 56.125 1 39.5 280 GLU A CA 1
ATOM 2212 C C . GLU A 1 280 ? 5.492 16.125 57.312 1 39.5 280 GLU A C 1
ATOM 2214 O O . GLU A 1 280 ? 4.434 16.172 57.938 1 39.5 280 GLU A O 1
ATOM 2219 N N . GLU A 1 281 ? 5.965 14.891 57.344 1 39.88 281 GLU A N 1
ATOM 2220 C CA . GLU A 1 281 ? 6.008 14.016 58.531 1 39.88 281 GLU A CA 1
ATOM 2221 C C . GLU A 1 281 ? 6.754 14.672 59.688 1 39.88 281 GLU A C 1
ATOM 2223 O O . GLU A 1 281 ? 7.949 14.945 59.562 1 39.88 281 GLU A O 1
ATOM 2228 N N . GLY A 1 282 ? 6.121 15.531 60.562 1 35.81 282 GLY A N 1
ATOM 2229 C CA . GLY A 1 282 ? 6.543 16.141 61.812 1 35.81 282 GLY A CA 1
ATOM 2230 C C . GLY A 1 282 ? 7.004 15.125 62.844 1 35.81 282 GLY A C 1
ATOM 2231 O O . GLY A 1 282 ? 6.285 14.172 63.125 1 35.81 282 GLY A O 1
ATOM 2232 N N . GLU A 1 283 ? 8.273 14.805 62.969 1 38.16 283 GLU A N 1
ATOM 2233 C CA . GLU A 1 283 ? 8.977 14 63.969 1 38.16 283 GLU A CA 1
ATOM 2234 C C . GLU A 1 283 ? 8.633 14.453 65.375 1 38.16 283 GLU A C 1
ATOM 2236 O O . GLU A 1 283 ? 8.898 15.602 65.75 1 38.16 283 GLU A O 1
ATOM 2241 N N . GLU A 1 284 ? 7.516 14.047 66.062 1 37.06 284 GLU A N 1
ATOM 2242 C CA . GLU A 1 284 ? 7.16 14.227 67.438 1 37.06 284 GLU A CA 1
ATOM 2243 C C . GLU A 1 284 ? 8.234 13.648 68.375 1 37.06 284 GLU A C 1
ATOM 2245 O O . GLU A 1 284 ? 8.555 12.461 68.25 1 37.06 284 GLU A O 1
ATOM 2250 N N . ASP A 1 285 ? 9.258 14.391 68.75 1 36.16 285 ASP A N 1
ATOM 2251 C CA . ASP A 1 285 ? 10.234 14.141 69.812 1 36.16 285 ASP A CA 1
ATOM 2252 C C . ASP A 1 285 ? 9.547 13.836 71.125 1 36.16 285 ASP A C 1
ATOM 2254 O O . ASP A 1 285 ? 8.758 14.641 71.625 1 36.16 285 ASP A O 1
ATOM 2258 N N . GLY A 1 286 ? 9.062 12.648 71.375 1 34.12 286 GLY A N 1
ATOM 2259 C CA . GLY A 1 286 ? 8.562 12.109 72.625 1 34.12 286 GLY A CA 1
ATOM 2260 C C . GLY A 1 286 ? 9.492 12.375 73.812 1 34.12 286 GLY A C 1
ATOM 2261 O O . GLY A 1 286 ? 10.609 11.852 73.875 1 34.12 286 GLY A O 1
ATOM 2262 N N . ARG A 1 287 ? 9.492 13.586 74.438 1 31.83 287 ARG A N 1
ATOM 2263 C CA . ARG A 1 287 ? 10.07 13.945 75.688 1 31.83 287 ARG A CA 1
ATOM 2264 C C . ARG A 1 287 ? 9.633 12.969 76.812 1 31.83 287 ARG A C 1
ATOM 2266 O O . ARG A 1 287 ? 8.461 12.938 77.188 1 31.83 287 ARG A O 1
ATOM 2273 N N . THR A 1 288 ? 9.938 11.695 76.688 1 33.34 288 THR A N 1
ATOM 2274 C CA . THR A 1 288 ? 9.742 10.82 77.812 1 33.34 288 THR A CA 1
ATOM 2275 C C . THR A 1 288 ? 10.477 11.367 79.062 1 33.34 288 THR A C 1
ATOM 2277 O O . THR A 1 288 ? 11.695 11.547 79 1 33.34 288 THR A O 1
ATOM 2280 N N . GLY A 1 289 ? 9.93 12.516 79.562 1 29.19 289 GLY A N 1
ATOM 2281 C CA . GLY A 1 289 ? 10.25 12.852 80.938 1 29.19 289 GLY A CA 1
ATOM 2282 C C . GLY A 1 289 ? 10.266 11.648 81.875 1 29.19 289 GLY A C 1
ATOM 2283 O O . GLY A 1 289 ? 9.25 10.977 82.062 1 29.19 289 GLY A O 1
ATOM 2284 N N . ARG A 1 290 ? 11.352 10.922 81.875 1 29.23 290 ARG A N 1
ATOM 2285 C CA . ARG A 1 290 ? 11.664 9.953 82.875 1 29.23 290 ARG A CA 1
ATOM 2286 C C . ARG A 1 290 ? 11.516 10.57 84.25 1 29.23 290 ARG A C 1
ATOM 2288 O O . ARG A 1 290 ? 12.242 11.5 84.625 1 29.23 290 ARG A O 1
ATOM 2295 N N . GLY A 1 291 ? 10.234 10.938 84.562 1 24.53 291 GLY A N 1
ATOM 2296 C CA . GLY A 1 291 ? 9.961 10.812 86 1 24.53 291 GLY A CA 1
ATOM 2297 C C . GLY A 1 291 ? 10.258 9.43 86.562 1 24.53 291 GLY A C 1
ATOM 2298 O O . GLY A 1 291 ? 10.234 8.445 85.812 1 24.53 291 GLY A O 1
ATOM 2299 N N . MET B 1 1 ? 20.125 -19.469 66.125 1 16.11 1 MET B N 1
ATOM 2300 C CA . MET B 1 1 ? 21.031 -18.797 67.062 1 16.11 1 MET B CA 1
ATOM 2301 C C . MET B 1 1 ? 20.781 -17.281 67.062 1 16.11 1 MET B C 1
ATOM 2303 O O . MET B 1 1 ? 20.188 -16.75 66.125 1 16.11 1 MET B O 1
ATOM 2307 N N . SER B 1 2 ? 21.547 -16.625 67.875 1 15.96 2 SER B N 1
ATOM 2308 C CA . SER B 1 2 ? 21.484 -15.445 68.688 1 15.96 2 SER B CA 1
ATOM 2309 C C . SER B 1 2 ? 21.688 -14.156 67.938 1 15.96 2 SER B C 1
ATOM 2311 O O . SER B 1 2 ? 20.891 -13.227 68 1 15.96 2 SER B O 1
ATOM 2313 N N . THR B 1 3 ? 22.969 -13.953 67.438 1 15.65 3 THR B N 1
ATOM 2314 C CA . THR B 1 3 ? 23.75 -12.891 68.062 1 15.65 3 THR B CA 1
ATOM 2315 C C . THR B 1 3 ? 23.438 -11.539 67.438 1 15.65 3 THR B C 1
ATOM 2317 O O . THR B 1 3 ? 23.078 -10.586 68.125 1 15.65 3 THR B O 1
ATOM 2320 N N . LYS B 1 4 ? 24.406 -10.992 66.5 1 16.19 4 LYS B N 1
ATOM 2321 C CA . LYS B 1 4 ? 25.344 -9.969 67 1 16.19 4 LYS B CA 1
ATOM 2322 C C . LYS B 1 4 ? 24.922 -8.586 66.562 1 16.19 4 LYS B C 1
ATOM 2324 O O . LYS B 1 4 ? 25.438 -7.574 67 1 16.19 4 LYS B O 1
ATOM 2329 N N . ARG B 1 5 ? 24.406 -8.258 65.312 1 16.62 5 ARG B N 1
ATOM 2330 C CA . ARG B 1 5 ? 25.328 -7.266 64.75 1 16.62 5 ARG B CA 1
ATOM 2331 C C . ARG B 1 5 ? 25.062 -5.891 65.375 1 16.62 5 ARG B C 1
ATOM 2333 O O . ARG B 1 5 ? 23.969 -5.344 65.188 1 16.62 5 ARG B O 1
ATOM 2340 N N . GLY B 1 6 ? 25.859 -5.414 66.25 1 15.45 6 GLY B N 1
ATOM 2341 C CA . GLY B 1 6 ? 25.938 -4.359 67.25 1 15.45 6 GLY B CA 1
ATOM 2342 C C . GLY B 1 6 ? 26.078 -2.975 66.688 1 15.45 6 GLY B C 1
ATOM 2343 O O . GLY B 1 6 ? 25.906 -1.97 67.375 1 15.45 6 GLY B O 1
ATOM 2344 N N . GLY B 1 7 ? 26.688 -2.811 65.438 1 16.77 7 GLY B N 1
ATOM 2345 C CA . GLY B 1 7 ? 27.781 -1.884 65.625 1 16.77 7 GLY B CA 1
ATOM 2346 C C . GLY B 1 7 ? 27.328 -0.508 66.125 1 16.77 7 GLY B C 1
ATOM 2347 O O . GLY B 1 7 ? 26.141 -0.178 66 1 16.77 7 GLY B O 1
ATOM 2348 N N . GLY B 1 8 ? 28.344 0.42 66.188 1 15.95 8 GLY B N 1
ATOM 2349 C CA . GLY B 1 8 ? 29 1.388 67.062 1 15.95 8 GLY B CA 1
ATOM 2350 C C . GLY B 1 8 ? 28.438 2.789 66.938 1 15.95 8 GLY B C 1
ATOM 2351 O O . GLY B 1 8 ? 27.734 3.086 65.938 1 15.95 8 GLY B O 1
ATOM 2352 N N . ALA B 1 9 ? 28.906 3.652 67.812 1 17.78 9 ALA B N 1
ATOM 2353 C CA . ALA B 1 9 ? 28.703 4.746 68.75 1 17.78 9 ALA B CA 1
ATOM 2354 C C . ALA B 1 9 ? 28.906 6.098 68.062 1 17.78 9 ALA B C 1
ATOM 2356 O O . ALA B 1 9 ? 28.406 7.117 68.562 1 17.78 9 ALA B O 1
ATOM 2357 N N . VAL B 1 10 ? 29.812 6.234 66.938 1 16.17 10 VAL B N 1
ATOM 2358 C CA . VAL B 1 10 ? 30.766 7.25 67.375 1 16.17 10 VAL B CA 1
ATOM 2359 C C . VAL B 1 10 ? 30.078 8.609 67.438 1 16.17 10 VAL B C 1
ATOM 2361 O O . VAL B 1 10 ? 29.047 8.828 66.812 1 16.17 10 VAL B O 1
ATOM 2364 N N . SER B 1 11 ? 30.734 9.57 68.188 1 15.26 11 SER B N 1
ATOM 2365 C CA . SER B 1 11 ? 30.75 10.68 69.125 1 15.26 11 SER B CA 1
ATOM 2366 C C . SER B 1 11 ? 30.75 12.023 68.438 1 15.26 11 SER B C 1
ATOM 2368 O O . SER B 1 11 ? 30.688 13.07 69.062 1 15.26 11 SER B O 1
ATOM 2370 N N . LEU B 1 12 ? 30.984 12.008 67.062 1 15.62 12 LEU B N 1
ATOM 2371 C CA . LEU B 1 12 ? 31.906 13.109 66.875 1 15.62 12 LEU B CA 1
ATOM 2372 C C . LEU B 1 12 ? 31.312 14.422 67.375 1 15.62 12 LEU B C 1
ATOM 2374 O O . LEU B 1 12 ? 30.109 14.641 67.25 1 15.62 12 LEU B O 1
ATOM 2378 N N . CYS B 1 13 ? 32.25 15.398 67.375 1 15.78 13 CYS B N 1
ATOM 2379 C CA . CYS B 1 13 ? 32.812 16.531 68.125 1 15.78 13 CYS B CA 1
ATOM 2380 C C . CYS B 1 13 ? 32 17.797 67.875 1 15.78 13 CYS B C 1
ATOM 2382 O O . CYS B 1 13 ? 31.25 17.875 66.875 1 15.78 13 CYS B O 1
ATOM 2384 N N . GLU B 1 14 ? 32.688 18.922 68.25 1 15.03 14 GLU B N 1
ATOM 2385 C CA . GLU B 1 14 ? 32.625 20.062 69.125 1 15.03 14 GLU B CA 1
ATOM 2386 C C . GLU B 1 14 ? 32.125 21.312 68.438 1 15.03 14 GLU B C 1
ATOM 2388 O O . GLU B 1 14 ? 31.547 22.203 69.062 1 15.03 14 GLU B O 1
ATOM 2393 N N . LEU B 1 15 ? 32.625 21.5 67.188 1 15.78 15 LEU B N 1
ATOM 2394 C CA . LEU B 1 15 ? 33.281 22.797 67.188 1 15.78 15 LEU B CA 1
ATOM 2395 C C . LEU B 1 15 ? 32.281 23.922 67.312 1 15.78 15 LEU B C 1
ATOM 2397 O O . LEU B 1 15 ? 31.188 23.828 66.688 1 15.78 15 LEU B O 1
ATOM 2401 N N . MET B 1 16 ? 32.812 25.094 67.688 1 14.88 16 MET B N 1
ATOM 2402 C CA . MET B 1 16 ? 32.562 26.266 68.562 1 14.88 16 MET B CA 1
ATOM 2403 C C . MET B 1 16 ? 31.703 27.281 67.812 1 14.88 16 MET B C 1
ATOM 2405 O O . MET B 1 16 ? 30.672 27.719 68.312 1 14.88 16 MET B O 1
ATOM 2409 N N . LYS B 1 17 ? 32.562 28.297 67.25 1 15.52 17 LYS B N 1
ATOM 2410 C CA . LYS B 1 17 ? 32.562 29.641 67.812 1 15.52 17 LYS B CA 1
ATOM 2411 C C . LYS B 1 17 ? 31.391 30.453 67.312 1 15.52 17 LYS B C 1
ATOM 2413 O O . LYS B 1 17 ? 30.562 30.922 68.062 1 15.52 17 LYS B O 1
ATOM 2418 N N . LYS B 1 18 ? 31.812 31.688 66.562 1 15.78 18 LYS B N 1
ATOM 2419 C CA . LYS B 1 18 ? 31.719 33.094 66.938 1 15.78 18 LYS B CA 1
ATOM 2420 C C . LYS B 1 18 ? 30.531 33.75 66.25 1 15.78 18 LYS B C 1
ATOM 2422 O O . LYS B 1 18 ? 29.859 34.594 66.875 1 15.78 18 LYS B O 1
ATOM 2427 N N . LYS B 1 19 ? 30.438 33.969 64.938 1 17.22 19 LYS B N 1
ATOM 2428 C CA . LYS B 1 19 ? 30.5 35.375 64.5 1 17.22 19 LYS B CA 1
ATOM 2429 C C . LYS B 1 19 ? 29.172 36.062 64.688 1 17.22 19 LYS B C 1
ATOM 2431 O O . LYS B 1 19 ? 28.125 35.438 64.75 1 17.22 19 LYS B O 1
ATOM 2436 N N . SER B 1 20 ? 29.219 37.469 64.438 1 17.19 20 SER B N 1
ATOM 2437 C CA . SER B 1 20 ? 28.891 38.844 64.812 1 17.19 20 SER B CA 1
ATOM 2438 C C . SER B 1 20 ? 27.531 39.25 64.25 1 17.19 20 SER B C 1
ATOM 2440 O O . SER B 1 20 ? 27 38.625 63.375 1 17.19 20 SER B O 1
ATOM 2442 N N . SER B 1 21 ? 27.203 40.562 64.562 1 17.52 21 SER B N 1
ATOM 2443 C CA . SER B 1 21 ? 26.141 41.469 65 1 17.52 21 SER B CA 1
ATOM 2444 C C . SER B 1 21 ? 25.328 41.969 63.781 1 17.52 21 SER B C 1
ATOM 2446 O O . SER B 1 21 ? 24.25 42.562 63.969 1 17.52 21 SER B O 1
ATOM 2448 N N . ARG B 1 22 ? 25.797 41.938 62.531 1 19.11 22 ARG B N 1
ATOM 2449 C CA . ARG B 1 22 ? 25.531 43.25 61.938 1 19.11 22 ARG B CA 1
ATOM 2450 C C . ARG B 1 22 ? 24.031 43.438 61.719 1 19.11 22 ARG B C 1
ATOM 2452 O O . ARG B 1 22 ? 23.312 42.5 61.375 1 19.11 22 ARG B O 1
ATOM 2459 N N . LYS B 1 23 ? 23.594 44.75 61.969 1 19.69 23 LYS B N 1
ATOM 2460 C CA . LYS B 1 23 ? 22.422 45.562 62.281 1 19.69 23 LYS B CA 1
ATOM 2461 C C . LYS B 1 23 ? 21.531 45.75 61.062 1 19.69 23 LYS B C 1
ATOM 2463 O O . LYS B 1 23 ? 20.391 46.188 61.188 1 19.69 23 LYS B O 1
ATOM 2468 N N . ASN B 1 24 ? 21.953 45.562 59.781 1 19.39 24 ASN B N 1
ATOM 2469 C CA . ASN B 1 24 ? 21.5 46.688 59 1 19.39 24 ASN B CA 1
ATOM 2470 C C . ASN B 1 24 ? 19.984 46.719 58.875 1 19.39 24 ASN B C 1
ATOM 2472 O O . ASN B 1 24 ? 19.328 45.656 58.844 1 19.39 24 ASN B O 1
ATOM 2476 N N . SER B 1 25 ? 19.297 47.938 58.844 1 19.38 25 SER B N 1
ATOM 2477 C CA . SER B 1 25 ? 18.094 48.719 59.125 1 19.38 25 SER B CA 1
ATOM 2478 C C . SER B 1 25 ? 17.078 48.562 58 1 19.38 25 SER B C 1
ATOM 2480 O O . SER B 1 25 ? 15.891 48.844 58.156 1 19.38 25 SER B O 1
ATOM 2482 N N . SER B 1 26 ? 17.344 48.219 56.719 1 19.8 26 SER B N 1
ATOM 2483 C CA . SER B 1 26 ? 16.672 49.031 55.719 1 19.8 26 SER B CA 1
ATOM 2484 C C . SER B 1 26 ? 15.211 48.594 55.531 1 19.8 26 SER B C 1
ATOM 2486 O O . SER B 1 26 ? 14.938 47.438 55.188 1 19.8 26 SER B O 1
ATOM 2488 N N . ASP B 1 27 ? 14.25 49.219 56.156 1 21.42 27 ASP B N 1
ATOM 2489 C CA . ASP B 1 27 ? 12.82 48.938 56.188 1 21.42 27 ASP B CA 1
ATOM 2490 C C . ASP B 1 27 ? 12.164 49.219 54.844 1 21.42 27 ASP B C 1
ATOM 2492 O O . ASP B 1 27 ? 11.922 50.406 54.5 1 21.42 27 ASP B O 1
ATOM 2496 N N . GLU B 1 28 ? 12.672 48.812 53.688 1 22.72 28 GLU B N 1
ATOM 2497 C CA . GLU B 1 28 ? 12.047 49.344 52.469 1 22.72 28 GLU B CA 1
ATOM 2498 C C . GLU B 1 28 ? 10.586 48.906 52.375 1 22.72 28 GLU B C 1
ATOM 2500 O O . GLU B 1 28 ? 10.266 47.75 52.594 1 22.72 28 GLU B O 1
ATOM 2505 N N . ALA B 1 29 ? 9.617 49.906 52.25 1 26.89 29 ALA B N 1
ATOM 2506 C CA . ALA B 1 29 ? 8.164 50 52.125 1 26.89 29 ALA B CA 1
ATOM 2507 C C . ALA B 1 29 ? 7.656 49.281 50.906 1 26.89 29 ALA B C 1
ATOM 2509 O O . ALA B 1 29 ? 8.023 49.625 49.781 1 26.89 29 ALA B O 1
ATOM 2510 N N . SER B 1 30 ? 7.305 48.062 50.906 1 25.38 30 SER B N 1
ATOM 2511 C CA . SER B 1 30 ? 6.797 47.25 49.812 1 25.38 30 SER B CA 1
ATOM 2512 C C . SER B 1 30 ? 5.422 47.719 49.344 1 25.38 30 SER B C 1
ATOM 2514 O O . SER B 1 30 ? 4.477 47.75 50.156 1 25.38 30 SER B O 1
ATOM 2516 N N . THR B 1 31 ? 5.398 48.719 48.469 1 28.45 31 THR B N 1
ATOM 2517 C CA . THR B 1 31 ? 4.164 49.188 47.844 1 28.45 31 THR B CA 1
ATOM 2518 C C . THR B 1 31 ? 3.35 48.031 47.312 1 28.45 31 THR B C 1
ATOM 2520 O O . THR B 1 31 ? 3.912 47.062 46.781 1 28.45 31 THR B O 1
ATOM 2523 N N . PRO B 1 32 ? 2.014 47.906 47.719 1 28.53 32 PRO B N 1
ATOM 2524 C CA . PRO B 1 32 ? 1.119 46.812 47.375 1 28.53 32 PRO B CA 1
ATOM 2525 C C . PRO B 1 32 ? 0.908 46.656 45.875 1 28.53 32 PRO B C 1
ATOM 2527 O O . PRO B 1 32 ? 0.677 47.656 45.188 1 28.53 32 PRO B O 1
ATOM 2530 N N . ALA B 1 33 ? 1.485 45.656 45.219 1 33.19 33 ALA B N 1
ATOM 2531 C CA . ALA B 1 33 ? 1.314 45.25 43.812 1 33.19 33 ALA B CA 1
ATOM 2532 C C . ALA B 1 33 ? -0.164 45.125 43.469 1 33.19 33 ALA B C 1
ATOM 2534 O O . ALA B 1 33 ? -0.931 44.469 44.188 1 33.19 33 ALA B O 1
ATOM 2535 N N . GLU B 1 34 ? -0.731 46.188 42.844 1 33.5 34 GLU B N 1
ATOM 2536 C CA . GLU B 1 34 ? -2.008 46.062 42.156 1 33.5 34 GLU B CA 1
ATOM 2537 C C . GLU B 1 34 ? -2.123 44.719 41.438 1 33.5 34 GLU B C 1
ATOM 2539 O O . GLU B 1 34 ? -1.268 44.375 40.625 1 33.5 34 GLU B O 1
ATOM 2544 N N . THR B 1 35 ? -2.787 43.812 42.062 1 32.66 35 THR B N 1
ATOM 2545 C CA . THR B 1 35 ? -3.229 42.562 41.438 1 32.66 35 THR B CA 1
ATOM 2546 C C . THR B 1 35 ? -3.881 42.844 40.094 1 32.66 35 THR B C 1
ATOM 2548 O O . THR B 1 35 ? -4.938 43.469 40.031 1 32.66 35 THR B O 1
ATOM 2551 N N . ILE B 1 36 ? -3.143 43.219 39.062 1 34.19 36 ILE B N 1
ATOM 2552 C CA . ILE B 1 36 ? -3.652 43.25 37.688 1 34.19 36 ILE B CA 1
ATOM 2553 C C . ILE B 1 36 ? -4.645 42.125 37.469 1 34.19 36 ILE B C 1
ATOM 2555 O O . ILE B 1 36 ? -4.32 40.938 37.719 1 34.19 36 ILE B O 1
ATOM 2559 N N . SER B 1 37 ? -5.984 42.406 37.406 1 35.31 37 SER B N 1
ATOM 2560 C CA . SER B 1 37 ? -7.148 41.625 37 1 35.31 37 SER B CA 1
ATOM 2561 C C . SER B 1 37 ? -6.852 40.812 35.719 1 35.31 37 SER B C 1
ATOM 2563 O O . SER B 1 37 ? -7.105 41.312 34.625 1 35.31 37 SER B O 1
ATOM 2565 N N . ARG B 1 38 ? -5.703 40.344 35.469 1 40.12 38 ARG B N 1
ATOM 2566 C CA . ARG B 1 38 ? -5.391 39.375 34.438 1 40.12 38 ARG B CA 1
ATOM 2567 C C . ARG B 1 38 ? -6.371 38.219 34.469 1 40.12 38 ARG B C 1
ATOM 2569 O O . ARG B 1 38 ? -6.246 37.281 33.656 1 40.12 38 ARG B O 1
ATOM 2576 N N . SER B 1 39 ? -7.176 38.062 35.5 1 44.06 39 SER B N 1
ATOM 2577 C CA . SER B 1 39 ? -7.945 36.844 35.688 1 44.06 39 SER B CA 1
ATOM 2578 C C . SER B 1 39 ? -9.117 36.75 34.719 1 44.06 39 SER B C 1
ATOM 2580 O O . SER B 1 39 ? -9.492 35.656 34.25 1 44.06 39 SER B O 1
ATOM 2582 N N . HIS B 1 40 ? -9.82 37.781 34.438 1 44.62 40 HIS B N 1
ATOM 2583 C CA . HIS B 1 40 ? -11.086 37.719 33.719 1 44.62 40 HIS B CA 1
ATOM 2584 C C . HIS B 1 40 ? -10.859 37.5 32.219 1 44.62 40 HIS B C 1
ATOM 2586 O O . HIS B 1 40 ? -11.656 36.812 31.578 1 44.62 40 HIS B O 1
ATOM 2592 N N . SER B 1 41 ? -9.969 38.188 31.562 1 45.59 41 SER B N 1
ATOM 2593 C CA . SER B 1 41 ? -9.719 38.062 30.141 1 45.59 41 SER B CA 1
ATOM 2594 C C . SER B 1 41 ? -9.164 36.688 29.781 1 45.59 41 SER B C 1
ATOM 2596 O O . SER B 1 41 ? -9.438 36.156 28.688 1 45.59 41 SER B O 1
ATOM 2598 N N . GLN B 1 42 ? -8.445 36.156 30.562 1 50.03 42 GLN B N 1
ATOM 2599 C CA . GLN B 1 42 ? -7.859 34.812 30.359 1 50.03 42 GLN B CA 1
ATOM 2600 C C . GLN B 1 42 ? -8.922 33.719 30.438 1 50.03 42 GLN B C 1
ATOM 2602 O O . GLN B 1 42 ? -8.852 32.719 29.719 1 50.03 42 GLN B O 1
ATOM 2607 N N . GLN B 1 43 ? -9.852 33.875 31.453 1 50 43 GLN B N 1
ATOM 2608 C CA . GLN B 1 43 ? -10.93 32.938 31.656 1 50 43 GLN B CA 1
ATOM 2609 C C . GLN B 1 43 ? -11.883 32.906 30.469 1 50 43 GLN B C 1
ATOM 2611 O O . GLN B 1 43 ? -12.344 31.828 30.062 1 50 43 GLN B O 1
ATOM 2616 N N . GLY B 1 44 ? -12.305 34.031 30.016 1 53.66 44 GLY B N 1
ATOM 2617 C CA . GLY B 1 44 ? -13.18 34.188 28.875 1 53.66 44 GLY B CA 1
ATOM 2618 C C . GLY B 1 44 ? -12.609 33.594 27.594 1 53.66 44 GLY B C 1
ATOM 2619 O O . GLY B 1 44 ? -13.336 32.969 26.812 1 53.66 44 GLY B O 1
ATOM 2620 N N . SER B 1 45 ? -11.234 33.719 27.5 1 71.31 45 SER B N 1
ATOM 2621 C CA . SER B 1 45 ? -10.461 33.219 26.375 1 71.31 45 SER B CA 1
ATOM 2622 C C . SER B 1 45 ? -10.359 31.719 26.391 1 71.31 45 SER B C 1
ATOM 2624 O O . SER B 1 45 ? -10.523 31.047 25.359 1 71.31 45 SER B O 1
ATOM 2626 N N . GLU B 1 46 ? -10.523 31.281 27.594 1 77.06 46 GLU B N 1
ATOM 2627 C CA . GLU B 1 46 ? -10.438 29.828 27.734 1 77.06 46 GLU B CA 1
ATOM 2628 C C . GLU B 1 46 ? -11.766 29.156 27.375 1 77.06 46 GLU B C 1
ATOM 2630 O O . GLU B 1 46 ? -11.781 28.109 26.734 1 77.06 46 GLU B O 1
ATOM 2635 N N . GLY B 1 47 ? -12.828 29.844 27.797 1 84.62 47 GLY B N 1
ATOM 2636 C CA . GLY B 1 47 ? -14.148 29.328 27.453 1 84.62 47 GLY B CA 1
ATOM 2637 C C . GLY B 1 47 ? -14.43 29.344 25.969 1 84.62 47 GLY B C 1
ATOM 2638 O O . GLY B 1 47 ? -15.016 28.391 25.438 1 84.62 47 GLY B O 1
ATOM 2639 N N . GLU B 1 48 ? -13.984 30.406 25.359 1 89.62 48 GLU B N 1
ATOM 2640 C CA . GLU B 1 48 ? -14.156 30.531 23.906 1 89.62 48 GLU B CA 1
ATOM 2641 C C . GLU B 1 48 ? -13.367 29.453 23.172 1 89.62 48 GLU B C 1
ATOM 2643 O O . GLU B 1 48 ? -13.859 28.859 22.203 1 89.62 48 GLU B O 1
ATOM 2648 N N . VAL B 1 49 ? -12.227 29.219 23.703 1 91.44 49 VAL B N 1
ATOM 2649 C CA . VAL B 1 49 ? -11.383 28.188 23.094 1 91.44 49 VAL B CA 1
ATOM 2650 C C . VAL B 1 49 ? -12.008 26.812 23.297 1 91.44 49 VAL B C 1
ATOM 2652 O O . VAL B 1 49 ? -12.031 26 22.375 1 91.44 49 VAL B O 1
ATOM 2655 N N . GLU B 1 50 ? -12.531 26.594 24.422 1 91.56 50 GLU B N 1
ATOM 2656 C CA . GLU B 1 50 ? -13.188 25.328 24.703 1 91.56 50 GLU B CA 1
ATOM 2657 C C . GLU B 1 50 ? -14.375 25.094 23.781 1 91.56 50 GLU B C 1
ATOM 2659 O O . GLU B 1 50 ? -14.586 23.984 23.281 1 91.56 50 GLU B O 1
ATOM 2664 N N . HIS B 1 51 ? -15.086 26.125 23.625 1 93.88 51 HIS B N 1
ATOM 2665 C CA . HIS B 1 51 ? -16.234 26.047 22.719 1 93.88 51 HIS B CA 1
ATOM 2666 C C . HIS B 1 51 ? -15.797 25.781 21.281 1 93.88 51 HIS B C 1
ATOM 2668 O O . HIS B 1 51 ? -16.438 25 20.578 1 93.88 51 HIS B O 1
ATOM 2674 N N . ALA B 1 52 ? -14.789 26.438 20.906 1 94.38 52 ALA B N 1
ATOM 2675 C CA . ALA B 1 52 ? -14.273 26.25 19.547 1 94.38 52 ALA B CA 1
ATOM 2676 C C . ALA B 1 52 ? -13.766 24.828 19.344 1 94.38 52 ALA B C 1
ATOM 2678 O O . ALA B 1 52 ? -14.008 24.219 18.312 1 94.38 52 ALA B O 1
ATOM 2679 N N . VAL B 1 53 ? -13.156 24.281 20.312 1 95.44 53 VAL B N 1
ATOM 2680 C CA . VAL B 1 53 ? -12.617 22.938 20.234 1 95.44 53 VAL B CA 1
ATOM 2681 C C . VAL B 1 53 ? -13.766 21.922 2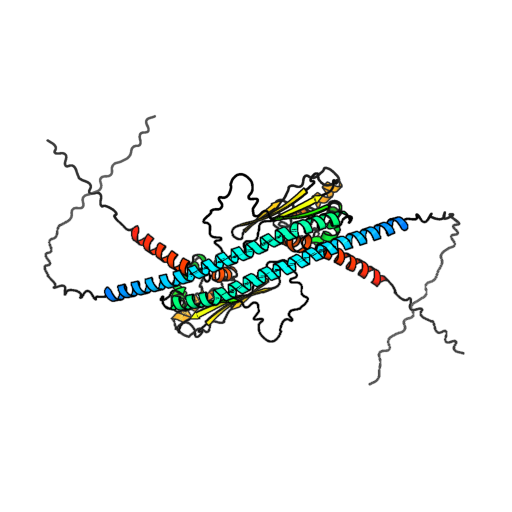0.156 1 95.44 53 VAL B C 1
ATOM 2683 O O . VAL B 1 53 ? -13.695 20.953 19.406 1 95.44 53 VAL B O 1
ATOM 2686 N N . LYS B 1 54 ? -14.797 22.156 20.891 1 95.62 54 LYS B N 1
ATOM 2687 C CA . LYS B 1 54 ? -15.969 21.297 20.828 1 95.62 54 LYS B CA 1
ATOM 2688 C C . LYS B 1 54 ? -16.609 21.312 19.453 1 95.62 54 LYS B C 1
ATOM 2690 O O . LYS B 1 54 ? -17.094 20.297 18.969 1 95.62 54 LYS B O 1
ATOM 2695 N N . ALA B 1 55 ? -16.609 22.484 18.891 1 96.5 55 ALA B N 1
ATOM 2696 C CA . ALA B 1 55 ? -17.141 22.609 17.547 1 96.5 55 ALA B CA 1
ATOM 2697 C C . ALA B 1 55 ? -16.328 21.797 16.547 1 96.5 55 ALA B C 1
ATOM 2699 O O . ALA B 1 55 ? -16.891 21.109 15.695 1 96.5 55 ALA B O 1
ATOM 2700 N N . ILE B 1 56 ? -15.031 21.828 16.625 1 97.62 56 ILE B N 1
ATOM 2701 C CA . ILE B 1 56 ? -14.172 21.047 15.75 1 97.62 56 ILE B CA 1
ATOM 2702 C C . ILE B 1 56 ? -14.43 19.562 15.969 1 97.62 56 ILE B C 1
ATOM 2704 O O . ILE B 1 56 ? -14.508 18.797 15.008 1 97.62 56 ILE B O 1
ATOM 2708 N N . ALA B 1 57 ? -14.586 19.203 17.219 1 97.12 57 ALA B N 1
ATOM 2709 C CA . ALA B 1 57 ? -14.812 17.812 17.562 1 97.12 57 ALA B CA 1
ATOM 2710 C C . ALA B 1 57 ? -16.109 17.297 16.938 1 97.12 57 ALA B C 1
ATOM 2712 O O . ALA B 1 57 ? -16.172 16.141 16.5 1 97.12 57 ALA B O 1
ATOM 2713 N N . THR B 1 58 ? -17.078 18.141 16.969 1 97.75 58 THR B N 1
ATOM 2714 C CA . THR B 1 58 ? -18.359 17.766 16.375 1 97.75 58 THR B CA 1
ATOM 2715 C C . THR B 1 58 ? -18.219 17.516 14.875 1 97.75 58 THR B C 1
ATOM 2717 O O . THR B 1 58 ? -18.719 16.516 14.359 1 97.75 58 THR B O 1
ATOM 2720 N N . VAL B 1 59 ? -17.562 18.406 14.211 1 98.25 59 VAL B N 1
ATOM 2721 C CA . VAL B 1 59 ? -17.344 18.25 12.781 1 98.25 59 VAL B CA 1
ATOM 2722 C C . VAL B 1 59 ? -16.484 17.016 12.523 1 98.25 59 VAL B C 1
ATOM 2724 O O . VAL B 1 59 ? -16.766 16.25 11.594 1 98.25 59 VAL B O 1
ATOM 2727 N N . GLN B 1 60 ? -15.484 16.797 13.336 1 97.88 60 GLN B N 1
ATOM 2728 C CA . GLN B 1 60 ? -14.617 15.633 13.219 1 97.88 60 GLN B CA 1
ATOM 2729 C C . GLN B 1 60 ? -15.414 14.336 13.367 1 97.88 60 GLN B C 1
ATOM 2731 O O . GLN B 1 60 ? -15.141 13.352 12.68 1 97.88 60 GLN B O 1
ATOM 2736 N N . SER B 1 61 ? -16.359 14.344 14.227 1 97.69 61 SER B N 1
ATOM 2737 C CA . SER B 1 61 ? -17.203 13.164 14.414 1 97.69 61 SER B CA 1
ATOM 2738 C C . SER B 1 61 ? -17.969 12.828 13.141 1 97.69 61 SER B C 1
ATOM 2740 O O . SER B 1 61 ? -18.156 11.656 12.812 1 97.69 61 SER B O 1
ATOM 2742 N N . GLU B 1 62 ? -18.422 13.844 12.492 1 98.31 62 GLU B N 1
ATOM 2743 C CA . GLU B 1 62 ? -19.094 13.625 11.211 1 98.31 62 GLU B CA 1
ATOM 2744 C C . GLU B 1 62 ? -18.141 13.008 10.188 1 98.31 62 GLU B C 1
ATOM 2746 O O . GLU B 1 62 ? -18.516 12.062 9.484 1 98.31 62 GLU B O 1
ATOM 2751 N N . LEU B 1 63 ? -16.938 13.508 10.125 1 98 63 LEU B N 1
ATOM 2752 C CA . LEU B 1 63 ? -15.938 12.961 9.227 1 98 63 LEU B CA 1
ATOM 2753 C C . LEU B 1 63 ? -15.633 11.508 9.562 1 98 63 LEU B C 1
ATOM 2755 O O . LEU B 1 63 ? -15.539 10.664 8.664 1 98 63 LEU B O 1
ATOM 2759 N N . ASN B 1 64 ? -15.539 11.227 10.82 1 97.12 64 ASN B N 1
ATOM 2760 C CA . ASN B 1 64 ? -15.281 9.859 11.258 1 97.12 64 ASN B CA 1
ATOM 2761 C C . ASN B 1 64 ? -16.422 8.922 10.852 1 97.12 64 ASN B C 1
ATOM 2763 O O . ASN B 1 64 ? -16.172 7.793 10.43 1 97.12 64 ASN B O 1
ATOM 2767 N N . SER B 1 65 ? -17.578 9.422 11 1 98.12 65 SER B N 1
ATOM 2768 C CA . SER B 1 65 ? -18.734 8.617 10.625 1 98.12 65 SER B CA 1
ATOM 2769 C C . SER B 1 65 ? -18.75 8.32 9.125 1 98.12 65 SER B C 1
ATOM 2771 O O . SER B 1 65 ? -19.047 7.203 8.711 1 98.12 65 SER B O 1
ATOM 2773 N N . LEU B 1 66 ? -18.438 9.328 8.352 1 98.06 66 LEU B N 1
ATOM 2774 C CA . LEU B 1 66 ? -18.359 9.133 6.91 1 98.06 66 LEU B CA 1
ATOM 2775 C C . LEU B 1 66 ? -17.25 8.141 6.562 1 98.06 66 LEU B C 1
ATOM 2777 O O . LEU B 1 66 ? -17.406 7.324 5.656 1 98.06 66 LEU B O 1
ATOM 2781 N N . GLU B 1 67 ? -16.172 8.188 7.289 1 96.19 67 GLU B N 1
ATOM 2782 C CA . GLU B 1 67 ? -15.062 7.262 7.074 1 96.19 67 GLU B CA 1
ATOM 2783 C C . GLU B 1 67 ? -15.477 5.824 7.379 1 96.19 67 GLU B C 1
ATOM 2785 O O . GLU B 1 67 ? -15.141 4.902 6.633 1 96.19 67 GLU B O 1
ATOM 2790 N N . VAL B 1 68 ? -16.172 5.652 8.453 1 96.5 68 VAL B N 1
ATOM 2791 C CA . VAL B 1 68 ? -16.656 4.328 8.836 1 96.5 68 VAL B CA 1
ATOM 2792 C C . VAL B 1 68 ? -17.594 3.799 7.758 1 96.5 68 VAL B C 1
ATOM 2794 O O . VAL B 1 68 ? -17.469 2.652 7.32 1 96.5 68 VAL B O 1
ATOM 2797 N N . SER B 1 69 ? -18.484 4.664 7.312 1 98.06 69 SER B N 1
ATOM 2798 C CA . SER B 1 69 ? -19.438 4.281 6.273 1 98.06 69 SER B CA 1
ATOM 2799 C C . SER B 1 69 ? -18.719 3.938 4.969 1 98.06 69 SER B C 1
ATOM 2801 O O . SER B 1 69 ? -19.094 2.977 4.289 1 98.06 69 SER B O 1
ATOM 2803 N N . GLN B 1 70 ? -17.75 4.723 4.633 1 97.75 70 GLN B N 1
ATOM 2804 C CA . GLN B 1 70 ? -16.953 4.453 3.438 1 97.75 70 GLN B CA 1
ATOM 2805 C C . GLN B 1 70 ? -16.266 3.092 3.527 1 97.75 70 GLN B C 1
ATOM 2807 O O . GLN B 1 70 ? -16.344 2.289 2.594 1 97.75 70 GLN B O 1
ATOM 2812 N N . THR B 1 71 ? -15.641 2.84 4.605 1 96 71 THR B N 1
ATOM 2813 C CA . THR B 1 71 ? -14.914 1.592 4.809 1 96 71 THR B CA 1
ATOM 2814 C C . THR B 1 71 ? -15.859 0.397 4.73 1 96 71 THR B C 1
ATOM 2816 O O . THR B 1 71 ? -15.531 -0.62 4.113 1 96 71 THR B O 1
ATOM 2819 N N . GLN B 1 72 ? -16.984 0.582 5.309 1 97.38 72 GLN B N 1
ATOM 2820 C CA . GLN B 1 72 ? -17.984 -0.481 5.266 1 97.38 72 GLN B CA 1
ATOM 2821 C C . GLN B 1 72 ? -18.453 -0.745 3.838 1 97.38 72 GLN B C 1
ATOM 2823 O O . GLN B 1 72 ? -18.562 -1.898 3.418 1 97.38 72 GLN B O 1
ATOM 2828 N N . ALA B 1 73 ? -18.703 0.326 3.137 1 97.56 73 ALA B N 1
ATOM 2829 C CA . ALA B 1 73 ? -19.141 0.184 1.752 1 97.56 73 ALA B CA 1
ATOM 2830 C C . ALA B 1 73 ? -18.078 -0.491 0.901 1 97.56 73 ALA B C 1
ATOM 2832 O O . ALA B 1 73 ? -18.375 -1.373 0.095 1 97.56 73 ALA B O 1
ATOM 2833 N N . LEU B 1 74 ? -16.828 -0.109 1.086 1 96.88 74 LEU B N 1
ATOM 2834 C CA . LEU B 1 74 ? -15.711 -0.709 0.354 1 96.88 74 LEU B CA 1
ATOM 2835 C C . LEU B 1 74 ? -15.578 -2.191 0.688 1 96.88 74 LEU B C 1
ATOM 2837 O O . LEU B 1 74 ? -15.414 -3.021 -0.208 1 96.88 74 LEU B O 1
ATOM 2841 N N . THR B 1 75 ? -15.68 -2.523 1.972 1 95.12 75 THR B N 1
ATOM 2842 C CA . THR B 1 75 ? -15.562 -3.9 2.438 1 95.12 75 THR B CA 1
ATOM 2843 C C . THR B 1 75 ? -16.672 -4.766 1.859 1 95.12 75 THR B C 1
ATOM 2845 O O . THR B 1 75 ? -16.438 -5.906 1.453 1 95.12 75 THR B O 1
ATOM 2848 N N . GLU B 1 76 ? -17.844 -4.191 1.8 1 97.31 76 GLU B N 1
ATOM 2849 C CA . GLU B 1 76 ? -18.984 -4.926 1.244 1 97.31 76 GLU B CA 1
ATOM 2850 C C . GLU B 1 76 ? -18.766 -5.242 -0.233 1 97.31 76 GLU B C 1
ATOM 2852 O O . GLU B 1 76 ? -19.062 -6.344 -0.688 1 97.31 76 GLU B O 1
ATOM 2857 N N . ILE B 1 77 ? -18.234 -4.316 -0.991 1 97.5 77 ILE B N 1
ATOM 2858 C CA . ILE B 1 77 ? -17.953 -4.527 -2.406 1 97.5 77 ILE B CA 1
ATOM 2859 C C . ILE B 1 77 ? -16.875 -5.605 -2.559 1 97.5 77 ILE B C 1
ATOM 2861 O O . ILE B 1 77 ? -17 -6.504 -3.395 1 97.5 77 ILE B O 1
ATOM 2865 N N . LEU B 1 78 ? -15.828 -5.523 -1.749 1 94.12 78 LEU B N 1
ATOM 2866 C CA . LEU B 1 78 ? -14.742 -6.492 -1.831 1 94.12 78 LEU B CA 1
ATOM 2867 C C . LEU B 1 78 ? -15.234 -7.895 -1.503 1 94.12 78 LEU B C 1
ATOM 2869 O O . LEU B 1 78 ? -14.875 -8.859 -2.18 1 94.12 78 LEU B O 1
ATOM 2873 N N . LYS B 1 79 ? -16.062 -7.973 -0.515 1 95.5 79 LYS B N 1
ATOM 2874 C CA . LYS B 1 79 ? -16.641 -9.266 -0.143 1 95.5 79 LYS B CA 1
ATOM 2875 C C . LYS B 1 79 ? -17.5 -9.82 -1.267 1 95.5 79 LYS B C 1
ATOM 2877 O O . LYS B 1 79 ? -17.406 -11.008 -1.6 1 95.5 79 LYS B O 1
ATOM 2882 N N . LYS B 1 80 ? -18.312 -8.992 -1.807 1 98.06 80 LYS B N 1
ATOM 2883 C CA . LYS B 1 80 ? -19.203 -9.391 -2.9 1 98.06 80 LYS B CA 1
ATOM 2884 C C . LYS B 1 80 ? -18.406 -9.961 -4.066 1 98.06 80 LYS B C 1
ATOM 2886 O O . LYS B 1 80 ? -18.703 -11.062 -4.547 1 98.06 80 LYS B O 1
ATOM 2891 N N . TYR B 1 81 ? -17.422 -9.328 -4.484 1 97.44 81 TYR B N 1
ATOM 2892 C CA . TYR B 1 81 ? -16.688 -9.75 -5.668 1 97.44 81 TYR B CA 1
ATOM 2893 C C . TYR B 1 81 ? -15.781 -10.938 -5.355 1 97.44 81 TYR B C 1
ATOM 2895 O O . TYR B 1 81 ? -15.484 -11.75 -6.234 1 97.44 81 TYR B O 1
ATOM 2903 N N . LYS B 1 82 ? -15.32 -11 -4.125 1 94.69 82 LYS B N 1
ATOM 2904 C CA . LYS B 1 82 ? -14.625 -12.211 -3.705 1 94.69 82 LYS B CA 1
ATOM 2905 C C . LYS B 1 82 ? -15.5 -13.445 -3.889 1 94.69 82 LYS B C 1
ATOM 2907 O O . LYS B 1 82 ? -15.047 -14.461 -4.418 1 94.69 82 LYS B O 1
ATOM 2912 N N . GLU B 1 83 ? -16.719 -13.352 -3.5 1 97.56 83 GLU B N 1
ATOM 2913 C CA . GLU B 1 83 ? -17.656 -14.461 -3.613 1 97.56 83 GLU B CA 1
ATOM 2914 C C . GLU B 1 83 ? -17.984 -14.766 -5.074 1 97.56 83 GLU B C 1
ATOM 2916 O O . GLU B 1 83 ? -18.125 -15.93 -5.453 1 97.56 83 GLU B O 1
ATOM 2921 N N . LEU B 1 84 ? -18.062 -13.75 -5.898 1 98.25 84 LEU B N 1
ATOM 2922 C CA . LEU B 1 84 ? -18.344 -13.922 -7.316 1 98.25 84 LEU B CA 1
ATOM 2923 C C . LEU B 1 84 ? -17.172 -14.578 -8.039 1 98.25 84 LEU B C 1
ATOM 2925 O O . LEU B 1 84 ? -17.359 -15.344 -8.984 1 98.25 84 LEU B O 1
ATOM 2929 N N . LYS B 1 85 ? -15.945 -14.336 -7.602 1 97.81 85 LYS B N 1
ATOM 2930 C CA . LYS B 1 85 ? -14.75 -14.82 -8.297 1 97.81 85 LYS B CA 1
ATOM 2931 C C . LYS B 1 85 ? -14.406 -16.25 -7.879 1 97.81 85 LYS B C 1
ATOM 2933 O O . LYS B 1 85 ? -13.773 -16.984 -8.633 1 97.81 85 LYS B O 1
ATOM 2938 N N . LYS B 1 86 ? -14.82 -16.656 -6.746 1 96.75 86 LYS B N 1
ATOM 2939 C CA . LYS B 1 86 ? -14.469 -17.953 -6.172 1 96.75 86 LYS B CA 1
ATOM 2940 C C . LYS B 1 86 ? -14.766 -19.094 -7.148 1 96.75 86 LYS B C 1
ATOM 2942 O O . LYS B 1 86 ? -13.867 -19.859 -7.5 1 96.75 86 LYS B O 1
ATOM 2947 N N . PRO B 1 87 ? -16.031 -19.188 -7.672 1 98.19 87 PRO B N 1
ATOM 2948 C CA . PRO B 1 87 ? -16.312 -20.281 -8.609 1 98.19 87 PRO B CA 1
ATOM 2949 C C . PRO B 1 87 ? -15.539 -20.156 -9.914 1 98.19 87 PRO B C 1
ATOM 2951 O O . PRO B 1 87 ? -15.227 -21.156 -10.555 1 98.19 87 PRO B O 1
ATOM 2954 N N . VAL B 1 88 ? -15.25 -18.953 -10.32 1 98.38 88 VAL B N 1
ATOM 2955 C CA . VAL B 1 88 ? -14.516 -18.734 -11.562 1 98.38 88 VAL B CA 1
ATOM 2956 C C . VAL B 1 88 ? -13.062 -19.188 -11.383 1 98.38 88 VAL B C 1
ATOM 2958 O O . VAL B 1 88 ? -12.492 -19.828 -12.273 1 98.38 88 VAL B O 1
ATOM 2961 N N . TYR B 1 89 ? -12.461 -18.953 -10.227 1 97.06 89 TYR B N 1
ATOM 2962 C CA . TYR B 1 89 ? -11.117 -19.453 -9.922 1 97.06 89 TYR B CA 1
ATOM 2963 C C . TYR B 1 89 ? -11.094 -20.969 -9.93 1 97.06 89 TYR B C 1
ATOM 2965 O O . TYR B 1 89 ? -10.133 -21.578 -10.406 1 97.06 89 TYR B O 1
ATOM 2973 N N . SER B 1 90 ? -12.141 -21.562 -9.391 1 96.88 90 SER B N 1
ATOM 2974 C CA . SER B 1 90 ? -12.234 -23.031 -9.398 1 96.88 90 SER B CA 1
ATOM 2975 C C . SER B 1 90 ? -12.258 -23.578 -10.82 1 96.88 90 SER B C 1
ATOM 2977 O O . SER B 1 90 ? -11.555 -24.531 -11.133 1 96.88 90 SER B O 1
ATOM 2979 N N . ARG B 1 91 ? -13.031 -22.938 -11.625 1 98 91 ARG B N 1
ATOM 2980 C CA . ARG B 1 91 ? -13.086 -23.344 -13.031 1 98 91 ARG B CA 1
ATOM 2981 C C . ARG B 1 91 ? -11.734 -23.156 -13.711 1 98 91 ARG B C 1
ATOM 2983 O O . ARG B 1 91 ? -11.328 -23.984 -14.531 1 98 91 ARG B O 1
ATOM 2990 N N . ARG B 1 92 ? -11.062 -22.078 -13.391 1 97.88 92 ARG B N 1
ATOM 2991 C CA . ARG B 1 92 ? -9.742 -21.844 -13.969 1 97.88 92 ARG B CA 1
ATOM 2992 C C . ARG B 1 92 ? -8.773 -22.953 -13.586 1 97.88 92 ARG B C 1
ATOM 2994 O O . ARG B 1 92 ? -8.047 -23.469 -14.438 1 97.88 92 ARG B O 1
ATOM 3001 N N . GLN B 1 93 ? -8.805 -23.297 -12.336 1 95.75 93 GLN B N 1
ATOM 3002 C CA . GLN B 1 93 ? -7.934 -24.359 -11.852 1 95.75 93 GLN B CA 1
ATOM 3003 C C . GLN B 1 93 ? -8.195 -25.672 -12.578 1 95.75 93 GLN B C 1
ATOM 3005 O O . GLN B 1 93 ? -7.262 -26.359 -12.977 1 95.75 93 GLN B O 1
ATOM 3010 N N . GLU B 1 94 ? -9.445 -26 -12.789 1 96.56 94 GLU B N 1
ATOM 3011 C CA . GLU B 1 94 ? -9.812 -27.234 -13.484 1 96.56 94 GLU B CA 1
ATOM 3012 C C . GLU B 1 94 ? -9.352 -27.203 -14.938 1 96.56 94 GLU B C 1
ATOM 3014 O O . GLU B 1 94 ? -8.859 -28.203 -15.461 1 96.56 94 GLU B O 1
ATOM 3019 N N . ALA B 1 95 ? -9.5 -26.094 -15.555 1 96.94 95 ALA B N 1
ATOM 3020 C CA . ALA B 1 95 ? -9.078 -25.953 -16.938 1 96.94 95 ALA B CA 1
ATOM 3021 C C . ALA B 1 95 ? -7.566 -26.078 -17.062 1 96.94 95 ALA B C 1
ATOM 3023 O O . ALA B 1 95 ? -7.062 -26.688 -18.016 1 96.94 95 ALA B O 1
ATOM 3024 N N . ILE B 1 96 ? -6.84 -25.547 -16.156 1 97 96 ILE B N 1
ATOM 3025 C CA . ILE B 1 96 ? -5.383 -25.516 -16.172 1 97 96 ILE B CA 1
ATOM 3026 C C . ILE B 1 96 ? -4.844 -26.953 -16.078 1 97 96 ILE B C 1
ATOM 3028 O O . ILE B 1 96 ? -3.826 -27.281 -16.688 1 97 96 ILE B O 1
ATOM 3032 N N . LYS B 1 97 ? -5.523 -27.766 -15.398 1 94.06 97 LYS B N 1
ATOM 3033 C CA . LYS B 1 97 ? -5.094 -29.141 -15.211 1 94.06 97 LYS B CA 1
ATOM 3034 C C . LYS B 1 97 ? -5.016 -29.875 -16.547 1 94.06 97 LYS B C 1
ATOM 3036 O O . LYS B 1 97 ? -4.34 -30.906 -16.656 1 94.06 97 LYS B O 1
ATOM 3041 N N . GLN B 1 98 ? -5.609 -29.359 -17.516 1 94.38 98 GLN B N 1
ATOM 3042 C CA . GLN B 1 98 ? -5.66 -30.016 -18.828 1 94.38 98 GLN B CA 1
ATOM 3043 C C . GLN B 1 98 ? -4.453 -29.641 -19.672 1 94.38 98 GLN B C 1
ATOM 3045 O O . GLN B 1 98 ? -4.246 -30.203 -20.75 1 94.38 98 GLN B O 1
ATOM 3050 N N . VAL B 1 99 ? -3.711 -28.703 -19.219 1 95.69 99 VAL B N 1
ATOM 3051 C CA . VAL B 1 99 ? -2.533 -28.266 -19.969 1 95.69 99 VAL B CA 1
ATOM 3052 C C . VAL B 1 99 ? -1.27 -28.797 -19.281 1 95.69 99 VAL B C 1
ATOM 3054 O O . VAL B 1 99 ? -0.919 -28.344 -18.188 1 95.69 99 VAL B O 1
ATOM 3057 N N . PRO B 1 100 ? -0.571 -29.641 -19.938 1 94.56 100 PRO B N 1
ATOM 3058 C CA . PRO B 1 100 ? 0.642 -30.188 -19.328 1 94.56 100 PRO B CA 1
ATOM 3059 C C . PRO B 1 100 ? 1.672 -29.125 -18.984 1 94.56 100 PRO B C 1
ATOM 3061 O O . PRO B 1 100 ? 1.912 -28.219 -19.781 1 94.56 100 PRO B O 1
ATOM 3064 N N . GLU B 1 101 ? 2.186 -29.172 -17.812 1 95.44 101 GLU B N 1
ATOM 3065 C CA . GLU B 1 101 ? 3.279 -28.344 -17.328 1 95.44 101 GLU B CA 1
ATOM 3066 C C . GLU B 1 101 ? 2.932 -26.859 -17.438 1 95.44 101 GLU B C 1
ATOM 3068 O O . GLU B 1 101 ? 3.795 -26.031 -17.719 1 95.44 101 GLU B O 1
ATOM 3073 N N . PHE B 1 102 ? 1.688 -26.562 -17.312 1 96.88 102 PHE B N 1
ATOM 3074 C CA . PHE B 1 102 ? 1.213 -25.188 -17.469 1 96.88 102 PHE B CA 1
ATOM 3075 C C . PHE B 1 102 ? 1.974 -24.25 -16.547 1 96.88 102 PHE B C 1
ATOM 3077 O O . PHE B 1 102 ? 2.562 -23.266 -17.016 1 96.88 102 PHE B O 1
ATOM 3084 N N . TRP B 1 103 ? 1.983 -24.469 -15.266 1 97.81 103 TRP B N 1
ATOM 3085 C CA . TRP B 1 103 ? 2.541 -23.562 -14.273 1 97.81 103 TRP B CA 1
ATOM 3086 C C . TRP B 1 103 ? 4.055 -23.453 -14.422 1 97.81 103 TRP B C 1
ATOM 3088 O O . TRP B 1 103 ? 4.633 -22.391 -14.188 1 97.81 103 TRP B O 1
ATOM 3098 N N . PHE B 1 104 ? 4.668 -24.562 -14.836 1 97.06 104 PHE B N 1
ATOM 3099 C CA . PHE B 1 104 ? 6.098 -24.516 -15.117 1 97.06 104 PHE B CA 1
ATOM 3100 C C . PHE B 1 104 ? 6.398 -23.516 -16.219 1 97.06 104 PHE B C 1
ATOM 3102 O O . PHE B 1 104 ? 7.258 -22.656 -16.078 1 97.06 104 PHE B O 1
ATOM 3109 N N . LYS B 1 105 ? 5.652 -23.641 -17.234 1 96.31 105 LYS B N 1
ATOM 3110 C CA . LYS B 1 105 ? 5.844 -22.75 -18.375 1 96.31 105 LYS B CA 1
ATOM 3111 C C . LYS B 1 105 ? 5.555 -21.297 -18.016 1 96.31 105 LYS B C 1
ATOM 3113 O O . LYS B 1 105 ? 6.262 -20.391 -18.453 1 96.31 105 LYS B O 1
ATOM 3118 N N . VAL B 1 106 ? 4.57 -21.078 -17.188 1 97.5 106 VAL B N 1
ATOM 3119 C CA . VAL B 1 106 ? 4.203 -19.734 -16.75 1 97.5 106 VAL B CA 1
ATOM 3120 C C . VAL B 1 106 ? 5.332 -19.141 -15.914 1 97.5 106 VAL B C 1
ATOM 3122 O O . VAL B 1 106 ? 5.77 -18.016 -16.172 1 97.5 106 VAL B O 1
ATOM 3125 N N . LEU B 1 107 ? 5.824 -19.891 -14.93 1 97.06 107 LEU B N 1
ATOM 3126 C CA . LEU B 1 107 ? 6.891 -19.406 -14.062 1 97.06 107 LEU B CA 1
ATOM 3127 C C . LEU B 1 107 ? 8.164 -19.125 -14.852 1 97.06 107 LEU B C 1
ATOM 3129 O O . LEU B 1 107 ? 8.82 -18.109 -14.656 1 97.06 107 LEU B O 1
ATOM 3133 N N . LEU B 1 108 ? 8.422 -19.969 -15.75 1 95.12 108 LEU B N 1
ATOM 3134 C CA . LEU B 1 108 ? 9.625 -19.828 -16.562 1 95.12 108 LEU B CA 1
ATOM 3135 C C . LEU B 1 108 ? 9.539 -18.609 -17.469 1 95.12 108 LEU B C 1
ATOM 3137 O O . LEU B 1 108 ? 10.539 -17.938 -17.703 1 95.12 108 LEU B O 1
ATOM 3141 N N . ALA B 1 109 ? 8.383 -18.375 -17.969 1 95.25 109 ALA B N 1
ATOM 3142 C CA . ALA B 1 109 ? 8.172 -17.297 -18.938 1 95.25 109 ALA B CA 1
ATOM 3143 C C . ALA B 1 109 ? 8.18 -15.938 -18.25 1 95.25 109 ALA B C 1
ATOM 3145 O O . ALA B 1 109 ? 8.359 -14.906 -18.891 1 95.25 109 ALA B O 1
ATOM 3146 N N . HIS B 1 110 ? 7.848 -15.945 -17 1 94.81 110 HIS B N 1
ATOM 3147 C CA . HIS B 1 110 ? 7.77 -14.664 -16.297 1 94.81 110 HIS B CA 1
ATOM 3148 C C . HIS B 1 110 ? 9.148 -14.047 -16.141 1 94.81 110 HIS B C 1
ATOM 3150 O O . HIS B 1 110 ? 10.07 -14.688 -15.617 1 94.81 110 HIS B O 1
ATOM 3156 N N . PRO B 1 111 ? 9.367 -12.797 -16.469 1 91.25 111 PRO B N 1
ATOM 3157 C CA . PRO B 1 111 ? 10.703 -12.211 -16.5 1 91.25 111 PRO B CA 1
ATOM 3158 C C . PRO B 1 111 ? 11.375 -12.195 -15.117 1 91.25 111 PRO B C 1
ATOM 3160 O O . PRO B 1 111 ? 12.547 -12.547 -15 1 91.25 111 PRO B O 1
ATOM 3163 N N . ALA B 1 112 ? 10.68 -11.805 -14.094 1 86.88 112 ALA B N 1
ATOM 3164 C CA . ALA B 1 112 ? 11.273 -11.664 -12.766 1 86.88 112 ALA B CA 1
ATOM 3165 C C . ALA B 1 112 ? 11.492 -13.031 -12.109 1 86.88 112 ALA B C 1
ATOM 3167 O O . ALA B 1 112 ? 12.438 -13.211 -11.352 1 86.88 112 ALA B O 1
ATOM 3168 N N . ILE B 1 113 ? 10.648 -13.969 -12.422 1 92.31 113 ILE B N 1
ATOM 3169 C CA . ILE B 1 113 ? 10.727 -15.281 -11.781 1 92.31 113 ILE B CA 1
ATOM 3170 C C . ILE B 1 113 ? 11.648 -16.188 -12.594 1 92.31 113 ILE B C 1
ATOM 3172 O O . ILE B 1 113 ? 12.5 -16.891 -12.023 1 92.31 113 ILE B O 1
ATOM 3176 N N . GLY B 1 114 ? 11.484 -16.156 -13.859 1 91.69 114 GLY B N 1
ATOM 3177 C CA . GLY B 1 114 ? 12.242 -17.016 -14.75 1 91.69 114 GLY B CA 1
ATOM 3178 C C . GLY B 1 114 ? 13.75 -16.875 -14.57 1 91.69 114 GLY B C 1
ATOM 3179 O O . GLY B 1 114 ? 14.484 -17.859 -14.711 1 91.69 114 GLY B O 1
ATOM 3180 N N . GLU B 1 115 ? 14.148 -15.688 -14.258 1 87.12 115 GLU B N 1
ATOM 3181 C CA . GLU B 1 115 ? 15.57 -15.406 -14.062 1 87.12 115 GLU B CA 1
ATOM 3182 C C . GLU B 1 115 ? 16.125 -16.156 -12.859 1 87.12 115 GLU B C 1
ATOM 3184 O O . GLU B 1 115 ? 17.328 -16.375 -12.766 1 87.12 115 GLU B O 1
ATOM 3189 N N . HIS B 1 116 ? 15.281 -16.656 -12.039 1 86.81 116 HIS B N 1
ATOM 3190 C CA . HIS B 1 116 ? 15.703 -17.328 -10.812 1 86.81 116 HIS B CA 1
ATOM 3191 C C . HIS B 1 116 ? 15.516 -18.844 -10.922 1 86.81 116 HIS B C 1
ATOM 3193 O O . HIS B 1 116 ? 15.734 -19.562 -9.953 1 86.81 116 HIS B O 1
ATOM 3199 N N . ILE B 1 117 ? 15.211 -19.281 -12.062 1 92.62 117 ILE B N 1
ATOM 3200 C CA . ILE B 1 117 ? 14.961 -20.719 -12.219 1 92.62 117 ILE B CA 1
ATOM 3201 C C . ILE B 1 117 ? 16.203 -21.391 -12.805 1 92.62 117 ILE B C 1
ATOM 3203 O O . ILE B 1 117 ? 16.531 -21.172 -13.969 1 92.62 117 ILE B O 1
ATOM 3207 N N . SER B 1 118 ? 16.812 -22.234 -12.008 1 90.81 118 SER B N 1
ATOM 3208 C CA . SER B 1 118 ? 17.969 -23.016 -12.453 1 90.81 118 SER B CA 1
ATOM 3209 C C . SER B 1 118 ? 17.531 -24.266 -13.18 1 90.81 118 SER B C 1
ATOM 3211 O O . SER B 1 118 ? 16.344 -24.609 -13.195 1 90.81 118 SER B O 1
ATOM 3213 N N . ASP B 1 119 ? 18.5 -24.984 -13.75 1 91.19 119 ASP B N 1
ATOM 3214 C CA . ASP B 1 119 ? 18.203 -26.219 -14.477 1 91.19 119 ASP B CA 1
ATOM 3215 C C . ASP B 1 119 ? 17.609 -27.281 -13.547 1 91.19 119 ASP B C 1
ATOM 3217 O O . ASP B 1 119 ? 16.578 -27.875 -13.859 1 91.19 119 ASP B O 1
ATOM 3221 N N . PRO B 1 120 ? 18.188 -27.438 -12.445 1 92.44 120 PRO B N 1
ATOM 3222 C CA . PRO B 1 120 ? 17.578 -28.422 -11.547 1 92.44 120 PRO B CA 1
ATOM 3223 C C . PRO B 1 120 ? 16.172 -28.031 -11.117 1 92.44 120 PRO B C 1
ATOM 3225 O O . PRO B 1 120 ? 15.32 -28.891 -10.898 1 92.44 120 PRO B O 1
ATOM 3228 N N . ASP B 1 121 ? 15.891 -26.703 -10.992 1 95.62 121 ASP B N 1
ATOM 3229 C CA . ASP B 1 121 ? 14.555 -26.234 -10.648 1 95.62 121 ASP B CA 1
ATOM 3230 C C . ASP B 1 121 ? 13.523 -26.719 -11.664 1 95.62 121 ASP B C 1
ATOM 3232 O O . ASP B 1 121 ? 12.391 -27.047 -11.305 1 95.62 121 ASP B O 1
ATOM 3236 N N . GLN B 1 122 ? 13.93 -26.719 -12.859 1 96.31 122 GLN B N 1
ATOM 3237 C CA . GLN B 1 122 ? 13 -27.031 -13.938 1 96.31 122 GLN B CA 1
ATOM 3238 C C . GLN B 1 122 ? 12.422 -28.438 -13.789 1 96.31 122 GLN B C 1
ATOM 3240 O O . GLN B 1 122 ? 11.219 -28.641 -13.977 1 96.31 122 GLN B O 1
ATOM 3245 N N . GLY B 1 123 ? 13.297 -29.375 -13.523 1 96.69 123 GLY B N 1
ATOM 3246 C CA . GLY B 1 123 ? 12.82 -30.719 -13.312 1 96.69 123 GLY B CA 1
ATOM 3247 C C . GLY B 1 123 ? 11.742 -30.828 -12.25 1 96.69 123 GLY B C 1
ATOM 3248 O O . GLY B 1 123 ? 10.719 -31.484 -12.453 1 96.69 123 GLY B O 1
ATOM 3249 N N . ALA B 1 124 ? 11.945 -30.156 -11.164 1 97.75 124 ALA B N 1
ATOM 3250 C CA . ALA B 1 124 ? 11 -30.188 -10.047 1 97.75 124 ALA B CA 1
ATOM 3251 C C . ALA B 1 124 ? 9.727 -29.406 -10.391 1 97.75 124 ALA B C 1
ATOM 3253 O O . ALA B 1 124 ? 8.617 -29.859 -10.086 1 97.75 124 ALA B O 1
ATOM 3254 N N . LEU B 1 125 ? 9.875 -28.297 -11.086 1 97.88 125 LEU B N 1
ATOM 3255 C CA . LEU B 1 125 ? 8.758 -27.406 -11.367 1 97.88 125 LEU B CA 1
ATOM 3256 C C . LEU B 1 125 ? 7.832 -28 -12.422 1 97.88 125 LEU B C 1
ATOM 3258 O O . LEU B 1 125 ? 6.676 -27.594 -12.547 1 97.88 125 LEU B O 1
ATOM 3262 N N . ARG B 1 126 ? 8.258 -28.953 -13.18 1 97.5 126 ARG B N 1
ATOM 3263 C CA . ARG B 1 126 ? 7.41 -29.656 -14.141 1 97.5 126 ARG B CA 1
ATOM 3264 C C . ARG B 1 126 ? 6.309 -30.438 -13.438 1 97.5 126 ARG B C 1
ATOM 3266 O O . ARG B 1 126 ? 5.281 -30.75 -14.039 1 97.5 126 ARG B O 1
ATOM 3273 N N . HIS B 1 127 ? 6.516 -30.703 -12.164 1 97.81 127 HIS B N 1
ATOM 3274 C CA . HIS B 1 127 ? 5.539 -31.438 -11.383 1 97.81 127 HIS B CA 1
ATOM 3275 C C . HIS B 1 127 ? 4.562 -30.5 -10.68 1 97.81 127 HIS B C 1
ATOM 3277 O O . HIS B 1 127 ? 3.662 -30.953 -9.969 1 97.81 127 HIS B O 1
ATOM 3283 N N . LEU B 1 128 ? 4.727 -29.188 -10.859 1 98.19 128 LEU B N 1
ATOM 3284 C CA . LEU B 1 128 ? 3.816 -28.188 -10.289 1 98.19 128 LEU B CA 1
ATOM 3285 C C . LEU B 1 128 ? 2.459 -28.25 -10.984 1 98.19 128 LEU B C 1
ATOM 3287 O O . LEU B 1 128 ? 2.363 -28 -12.188 1 98.19 128 LEU B O 1
ATOM 3291 N N . THR B 1 129 ? 1.369 -28.531 -10.211 1 97.44 129 THR B N 1
ATOM 3292 C CA . THR B 1 129 ? 0.065 -28.781 -10.82 1 97.44 129 THR B CA 1
ATOM 3293 C C . THR B 1 129 ? -0.879 -27.609 -10.555 1 97.44 129 THR B C 1
ATOM 3295 O O . THR B 1 129 ? -1.864 -27.422 -11.273 1 97.44 129 THR B O 1
ATOM 3298 N N . ALA B 1 130 ? -0.577 -26.906 -9.492 1 97.38 130 ALA B N 1
ATOM 3299 C CA . ALA B 1 130 ? -1.439 -25.781 -9.156 1 97.38 130 ALA B CA 1
ATOM 3300 C C . ALA B 1 130 ? -0.698 -24.75 -8.297 1 97.38 130 ALA B C 1
ATOM 3302 O O . ALA B 1 130 ? 0.197 -25.109 -7.531 1 97.38 130 ALA B O 1
ATOM 3303 N N . VAL B 1 131 ? -1.011 -23.516 -8.461 1 97.94 131 VAL B N 1
ATOM 3304 C CA . VAL B 1 131 ? -0.621 -22.406 -7.602 1 97.94 131 VAL B CA 1
ATOM 3305 C C . VAL B 1 131 ? -1.867 -21.688 -7.086 1 97.94 131 VAL B C 1
ATOM 3307 O O . VAL B 1 131 ? -2.781 -21.391 -7.859 1 97.94 131 VAL B O 1
ATOM 3310 N N . GLU B 1 132 ? -1.918 -21.5 -5.797 1 96.38 132 GLU B N 1
ATOM 3311 C CA . GLU B 1 132 ? -3.092 -20.875 -5.199 1 96.38 132 GLU B CA 1
ATOM 3312 C C . GLU B 1 132 ? -2.688 -19.812 -4.191 1 96.38 132 GLU B C 1
ATOM 3314 O O . GLU B 1 132 ? -1.819 -20.031 -3.346 1 96.38 132 GLU B O 1
ATOM 3319 N N . VAL B 1 133 ? -3.268 -18.641 -4.332 1 95.38 133 VAL B N 1
ATOM 3320 C CA . VAL B 1 133 ? -3.102 -17.594 -3.326 1 95.38 133 VAL B CA 1
ATOM 3321 C C . VAL B 1 133 ? -4.316 -17.578 -2.396 1 95.38 133 VAL B C 1
ATOM 3323 O O . VAL B 1 133 ? -5.457 -17.5 -2.857 1 95.38 133 VAL B O 1
ATOM 3326 N N . VAL B 1 134 ? -4.047 -17.672 -1.123 1 92.81 134 VAL B N 1
ATOM 3327 C CA . VAL B 1 134 ? -5.113 -17.719 -0.131 1 92.81 134 VAL B CA 1
ATOM 3328 C C . VAL B 1 134 ? -4.988 -16.547 0.832 1 92.81 134 VAL B C 1
ATOM 3330 O O . VAL B 1 134 ? -3.885 -16.219 1.275 1 92.81 134 VAL B O 1
ATOM 3333 N N . ASP B 1 135 ? -6.148 -15.914 1.021 1 89.12 135 ASP B N 1
ATOM 3334 C CA . ASP B 1 135 ? -6.238 -14.898 2.066 1 89.12 135 ASP B CA 1
ATOM 3335 C C . ASP B 1 135 ? -6.195 -15.539 3.455 1 89.12 135 ASP B C 1
ATOM 3337 O O . ASP B 1 135 ? -7.047 -16.359 3.793 1 89.12 135 ASP B O 1
ATOM 3341 N N . VAL B 1 136 ? -5.188 -15.148 4.234 1 87.75 136 VAL B N 1
ATOM 3342 C CA . VAL B 1 136 ? -5.062 -15.766 5.555 1 87.75 136 VAL B CA 1
ATOM 3343 C C . VAL B 1 136 ? -5.23 -14.703 6.637 1 87.75 136 VAL B C 1
ATOM 3345 O O . VAL B 1 136 ? -4.781 -14.891 7.773 1 87.75 136 VAL B O 1
ATOM 3348 N N . THR B 1 137 ? -5.719 -13.625 6.207 1 77.38 137 THR B N 1
ATOM 3349 C CA . THR B 1 137 ? -5.891 -12.508 7.133 1 77.38 137 THR B CA 1
ATOM 3350 C C . THR B 1 137 ? -6.688 -12.938 8.359 1 77.38 137 THR B C 1
ATOM 3352 O O . THR B 1 137 ? -6.355 -12.562 9.484 1 77.38 137 THR B O 1
ATOM 3355 N N . GLU B 1 138 ? -7.738 -13.711 8.117 1 66.19 138 GLU B N 1
ATOM 3356 C CA . GLU B 1 138 ? -8.594 -14.109 9.227 1 66.19 138 GLU B CA 1
ATOM 3357 C C . GLU B 1 138 ? -8.047 -15.352 9.93 1 66.19 138 GLU B C 1
ATOM 3359 O O . GLU B 1 138 ? -8.484 -15.703 11.023 1 66.19 138 GLU B O 1
ATOM 3364 N N . GLU B 1 139 ? -7.219 -16.188 9.18 1 59.09 139 GLU B N 1
ATOM 3365 C CA . GLU B 1 139 ? -6.738 -17.438 9.758 1 59.09 139 GLU B CA 1
ATOM 3366 C C . GLU B 1 139 ? -5.742 -17.188 10.891 1 59.09 139 GLU B C 1
ATOM 3368 O O . GLU B 1 139 ? -4.547 -17.453 10.742 1 59.09 139 GLU B O 1
ATOM 3373 N N . ARG B 1 140 ? -6.043 -16.25 11.656 1 47.44 140 ARG B N 1
ATOM 3374 C CA . ARG B 1 140 ? -5.109 -16.109 12.773 1 47.44 140 ARG B CA 1
ATOM 3375 C C . ARG B 1 140 ? -4.629 -17.469 13.266 1 47.44 140 ARG B C 1
ATOM 3377 O O . ARG B 1 140 ? -5.402 -18.422 13.289 1 47.44 140 ARG B O 1
ATOM 3384 N N . LEU B 1 141 ? -3.344 -17.906 13.078 1 39 141 LEU B N 1
ATOM 3385 C CA . LEU B 1 141 ? -2.781 -19.172 13.539 1 39 141 LEU B CA 1
ATOM 3386 C C . LEU B 1 141 ? -3.588 -19.719 14.703 1 39 141 LEU B C 1
ATOM 3388 O O . LEU B 1 141 ? -4.348 -19 15.344 1 39 141 LEU B O 1
ATOM 3392 N N . ASP B 1 142 ? -2.949 -20.828 15.586 1 37.66 142 ASP B N 1
ATOM 3393 C CA . ASP B 1 142 ? -3.477 -21.453 16.797 1 37.66 142 ASP B CA 1
ATOM 3394 C C . ASP B 1 142 ? -4.199 -20.453 17.672 1 37.66 142 ASP B C 1
ATOM 3396 O O . ASP B 1 142 ? -4.117 -19.234 17.453 1 37.66 142 ASP B O 1
ATOM 3400 N N . GLY B 1 143 ? -4.418 -20.797 19.312 1 32.34 143 GLY B N 1
ATOM 3401 C CA . GLY B 1 143 ? -4.887 -20.359 20.609 1 32.34 143 GLY B CA 1
ATOM 3402 C C . GLY B 1 143 ? -4.781 -18.859 20.812 1 32.34 143 GLY B C 1
ATOM 3403 O O . GLY B 1 143 ? -5.266 -18.312 21.812 1 32.34 143 GLY B O 1
ATOM 3404 N N . ALA B 1 144 ? -3.615 -18.312 20.641 1 29.05 144 ALA B N 1
ATOM 3405 C CA . ALA B 1 144 ? -3.637 -16.922 21.109 1 29.05 144 ALA B CA 1
ATOM 3406 C C . ALA B 1 144 ? -4.43 -16.047 20.156 1 29.05 144 ALA B C 1
ATOM 3408 O O . ALA B 1 144 ? -3.943 -15.68 19.078 1 29.05 144 ALA B O 1
ATOM 3409 N N . ARG B 1 145 ? -5.84 -16.391 19.953 1 30.83 145 ARG B N 1
ATOM 3410 C CA . ARG B 1 145 ? -6.746 -15.352 19.469 1 30.83 145 ARG B CA 1
ATOM 3411 C C . ARG B 1 145 ? -6.172 -13.961 19.734 1 30.83 145 ARG B C 1
ATOM 3413 O O . ARG B 1 145 ? -6.062 -13.539 20.891 1 30.83 145 ARG B O 1
ATOM 3420 N N . GLU B 1 146 ? -5.254 -13.617 19.141 1 30.58 146 GLU B N 1
ATOM 3421 C CA . GLU B 1 146 ? -5.129 -12.188 19.422 1 30.58 146 GLU B CA 1
ATOM 3422 C C . GLU B 1 146 ? -6.496 -11.508 19.438 1 30.58 146 GLU B C 1
ATOM 3424 O O . GLU B 1 146 ? -7.301 -11.703 18.516 1 30.58 146 GLU B O 1
ATOM 3429 N N . GLU B 1 147 ? -7.121 -11.445 20.562 1 28.88 147 GLU B N 1
ATOM 3430 C CA . GLU B 1 147 ? -8.242 -10.547 20.812 1 28.88 147 GLU B CA 1
ATOM 3431 C C . GLU B 1 147 ? -8.406 -9.531 19.703 1 28.88 147 GLU B C 1
ATOM 3433 O O . GLU B 1 147 ? -7.43 -8.891 19.281 1 28.88 147 GLU B O 1
ATOM 3438 N N . GLU B 1 148 ? -9.258 -9.828 18.703 1 32.69 148 GLU B N 1
ATOM 3439 C CA . GLU B 1 148 ? -9.773 -8.617 18.078 1 32.69 148 GLU B CA 1
ATOM 3440 C C . GLU B 1 148 ? -9.594 -7.402 18.984 1 32.69 148 GLU B C 1
ATOM 3442 O O . GLU B 1 148 ? -10.258 -7.289 20.016 1 32.69 148 GLU B O 1
ATOM 3447 N N . SER B 1 149 ? -8.445 -7.137 19.484 1 30.47 149 SER B N 1
ATOM 3448 C CA . SER B 1 149 ? -8.719 -5.93 20.266 1 30.47 149 SER B CA 1
ATOM 3449 C C . SER B 1 149 ? -9.875 -5.141 19.656 1 30.47 149 SER B C 1
ATOM 3451 O O . SER B 1 149 ? -9.805 -4.719 18.5 1 30.47 149 SER B O 1
ATOM 3453 N N . GLU B 1 150 ? -11.156 -5.578 19.844 1 31.28 150 GLU B N 1
ATOM 3454 C CA . GLU B 1 150 ? -12.336 -4.738 19.641 1 31.28 150 GLU B CA 1
ATOM 3455 C C . GLU B 1 150 ? -11.938 -3.299 19.328 1 31.28 150 GLU B C 1
ATOM 3457 O O . GLU B 1 150 ? -12.633 -2.607 18.578 1 31.28 150 GLU B O 1
ATOM 3462 N N . GLY B 1 151 ? -11.414 -2.564 20.297 1 31.11 151 GLY B N 1
ATOM 3463 C CA . GLY B 1 151 ? -11.078 -1.157 20.422 1 31.11 151 GLY B CA 1
ATOM 3464 C C . GLY B 1 151 ? -9.961 -0.724 19.5 1 31.11 151 GLY B C 1
ATOM 3465 O O . GLY B 1 151 ? -9.492 0.414 19.562 1 31.11 151 GLY B O 1
ATOM 3466 N N . GLY B 1 152 ? -9.062 -1.681 19.156 1 32.34 152 GLY B N 1
ATOM 3467 C CA . GLY B 1 152 ? -7.887 -1.12 18.5 1 32.34 152 GLY B CA 1
ATOM 3468 C C . GLY B 1 152 ? -8.195 -0.516 17.141 1 32.34 152 GLY B C 1
ATOM 3469 O O . GLY B 1 152 ? -8.852 -1.143 16.312 1 32.34 152 GLY B O 1
ATOM 3470 N N . GLN B 1 153 ? -8.414 0.663 17.125 1 31.11 153 GLN B N 1
ATOM 3471 C CA . GLN B 1 153 ? -8.492 1.59 16 1 31.11 153 GLN B CA 1
ATOM 3472 C C . GLN B 1 153 ? -7.664 1.088 14.828 1 31.11 153 GLN B C 1
ATOM 3474 O O . GLN B 1 153 ? -6.543 0.61 15 1 31.11 153 GLN B O 1
ATOM 3479 N N . GLU B 1 154 ? -8.289 0.289 13.844 1 38.34 154 GLU B N 1
ATOM 3480 C CA . GLU B 1 154 ? -7.551 0.41 12.586 1 38.34 154 GLU B CA 1
ATOM 3481 C C . GLU B 1 154 ? -6.613 1.613 12.609 1 38.34 154 GLU B C 1
ATOM 3483 O O . GLU B 1 154 ? -7.055 2.756 12.469 1 38.34 154 GLU B O 1
ATOM 3488 N N . GLN B 1 155 ? -5.957 1.786 13.758 1 35.53 155 GLN B N 1
ATOM 3489 C CA . GLN B 1 155 ? -5.203 2.992 14.094 1 35.53 155 GLN B CA 1
ATOM 3490 C C . GLN B 1 155 ? -4.652 3.662 12.836 1 35.53 155 GLN B C 1
ATOM 3492 O O . GLN B 1 155 ? -4.703 4.887 12.711 1 35.53 155 GLN B O 1
ATOM 3497 N N . GLY B 1 156 ? -3.332 3.041 12.367 1 37.44 156 GLY B N 1
ATOM 3498 C CA . GLY B 1 156 ? -2.541 3.842 11.445 1 37.44 156 GLY B CA 1
ATOM 3499 C C . GLY B 1 156 ? -3.037 3.766 10.016 1 37.44 156 GLY B C 1
ATOM 3500 O O . GLY B 1 156 ? -3.582 2.742 9.594 1 37.44 156 GLY B O 1
ATOM 3501 N N . GLY B 1 157 ? -3.744 4.754 9.57 1 42.25 157 GLY B N 1
ATOM 3502 C CA . GLY B 1 157 ? -4.172 5.066 8.219 1 42.25 157 GLY B CA 1
ATOM 3503 C C . GLY B 1 157 ? -3.336 4.379 7.156 1 42.25 157 GLY B C 1
ATOM 3504 O O . GLY B 1 157 ? -3.471 4.676 5.965 1 42.25 157 GLY B O 1
ATOM 3505 N N . GLY B 1 158 ? -2.318 3.623 7.684 1 46.22 158 GLY B N 1
ATOM 3506 C CA . GLY B 1 158 ? -1.535 3.057 6.598 1 46.22 158 GLY B CA 1
ATOM 3507 C C . GLY B 1 158 ? -2.252 1.937 5.867 1 46.22 158 GLY B C 1
ATOM 3508 O O . GLY B 1 158 ? -3.256 1.413 6.355 1 46.22 158 GLY B O 1
ATOM 3509 N N . ARG B 1 159 ? -1.936 1.702 4.656 1 49.53 159 ARG B N 1
ATOM 3510 C CA . ARG B 1 159 ? -2.434 0.652 3.773 1 49.53 159 ARG B CA 1
ATOM 3511 C C . ARG B 1 159 ? -2.342 -0.715 4.445 1 49.53 159 ARG B C 1
ATOM 3513 O O . ARG B 1 159 ? -1.245 -1.219 4.691 1 49.53 159 ARG B O 1
ATOM 3520 N N . ILE B 1 160 ? -3.334 -1.19 5.191 1 56.28 160 ILE B N 1
ATOM 3521 C CA . ILE B 1 160 ? -3.324 -2.555 5.707 1 56.28 160 ILE B CA 1
ATOM 3522 C C . ILE B 1 160 ? -3.264 -3.545 4.547 1 56.28 160 ILE B C 1
ATOM 3524 O O . ILE B 1 160 ? -4.203 -3.641 3.756 1 56.28 160 ILE B O 1
ATOM 3528 N N . LEU B 1 161 ? -2.037 -3.953 4.297 1 67.12 161 LEU B N 1
ATOM 3529 C CA . LEU B 1 161 ? -1.893 -5.047 3.34 1 67.12 161 LEU B CA 1
ATOM 3530 C C . LEU B 1 161 ? -2.43 -6.352 3.92 1 67.12 161 LEU B C 1
ATOM 3532 O O . LEU B 1 161 ? -2.156 -6.68 5.078 1 67.12 161 LEU B O 1
ATOM 3536 N N . PRO B 1 162 ? -3.35 -6.98 3.244 1 77.88 162 PRO B N 1
ATOM 3537 C CA . PRO B 1 162 ? -3.865 -8.266 3.73 1 77.88 162 PRO B CA 1
ATOM 3538 C C . PRO B 1 162 ? -2.787 -9.344 3.803 1 77.88 162 PRO B C 1
ATOM 3540 O O . PRO B 1 162 ? -1.894 -9.383 2.953 1 77.88 162 PRO B O 1
ATOM 3543 N N . ASP B 1 163 ? -2.9 -10.188 4.84 1 88.94 163 ASP B N 1
ATOM 3544 C CA . ASP B 1 163 ? -2.066 -11.383 4.93 1 88.94 163 ASP B CA 1
ATOM 3545 C C . ASP B 1 163 ? -2.453 -12.398 3.861 1 88.94 163 ASP B C 1
ATOM 3547 O O . ASP B 1 163 ? -3.639 -12.609 3.59 1 88.94 163 ASP B O 1
ATOM 3551 N N . TYR B 1 164 ? -1.423 -13.008 3.285 1 93 164 TYR B N 1
ATOM 3552 C CA . TYR B 1 164 ? -1.75 -14.031 2.295 1 93 164 TYR B CA 1
ATOM 3553 C C . TYR B 1 164 ? -0.692 -15.125 2.27 1 93 164 TYR B C 1
ATOM 3555 O O . TYR B 1 164 ? 0.399 -14.953 2.818 1 93 164 TYR B O 1
ATOM 3563 N N . ARG B 1 165 ? -1.064 -16.219 1.703 1 95 165 ARG B N 1
ATOM 3564 C CA . ARG B 1 165 ? -0.203 -17.375 1.508 1 95 165 ARG B CA 1
ATOM 3565 C C . ARG B 1 165 ? -0.273 -17.875 0.069 1 95 165 ARG B C 1
ATOM 3567 O O . ARG B 1 165 ? -1.349 -17.906 -0.534 1 95 165 ARG B O 1
ATOM 3574 N N . VAL B 1 166 ? 0.862 -18.234 -0.429 1 96.88 166 VAL B N 1
ATOM 3575 C CA . VAL B 1 166 ? 0.921 -18.875 -1.737 1 96.88 166 VAL B CA 1
ATOM 3576 C C . VAL B 1 166 ? 1.17 -20.375 -1.565 1 96.88 166 VAL B C 1
ATOM 3578 O O . VAL B 1 166 ? 2.174 -20.781 -0.974 1 96.88 166 VAL B O 1
ATOM 3581 N N . ASN B 1 167 ? 0.263 -21.141 -2.107 1 97.62 167 ASN B N 1
ATOM 3582 C CA . ASN B 1 167 ? 0.383 -22.594 -2.1 1 97.62 167 ASN B CA 1
ATOM 3583 C C . ASN B 1 167 ? 0.819 -23.125 -3.459 1 97.62 167 ASN B C 1
ATOM 3585 O O . ASN B 1 167 ? 0.275 -22.719 -4.492 1 97.62 167 ASN B O 1
ATOM 3589 N N . PHE B 1 168 ? 1.775 -24.031 -3.395 1 98.38 168 PHE B N 1
ATOM 3590 C CA . PHE B 1 168 ? 2.25 -24.75 -4.57 1 98.38 168 PHE B CA 1
ATOM 3591 C C . PHE B 1 168 ? 1.948 -26.234 -4.453 1 98.38 168 PHE B C 1
ATOM 3593 O O . PHE B 1 168 ? 2.471 -26.906 -3.564 1 98.38 168 PHE B O 1
ATOM 3600 N N . TYR B 1 169 ? 1.13 -26.719 -5.375 1 98.44 169 TYR B N 1
ATOM 3601 C CA . TYR B 1 169 ? 0.768 -28.125 -5.359 1 98.44 169 TYR B CA 1
ATOM 3602 C C . TYR B 1 169 ? 1.595 -28.922 -6.367 1 98.44 169 TYR B C 1
ATOM 3604 O O . TYR B 1 169 ? 1.726 -28.5 -7.523 1 98.44 169 TYR B O 1
ATOM 3612 N N . PHE B 1 170 ? 2.121 -30.047 -5.934 1 98.31 170 PHE B N 1
ATOM 3613 C CA . PHE B 1 170 ? 2.988 -30.859 -6.777 1 98.31 170 PHE B CA 1
ATOM 3614 C C . PHE B 1 170 ? 2.447 -32.281 -6.898 1 98.31 170 PHE B C 1
ATOM 3616 O O . PHE B 1 170 ? 1.947 -32.844 -5.922 1 98.31 170 PHE B O 1
ATOM 3623 N N . SER B 1 171 ? 2.529 -32.812 -8.094 1 97.88 171 SER B N 1
ATOM 3624 C CA . SER B 1 171 ? 2.369 -34.25 -8.258 1 97.88 171 SER B CA 1
ATOM 3625 C C . SER B 1 171 ? 3.549 -35 -7.664 1 97.88 171 SER B C 1
ATOM 3627 O O . SER B 1 171 ? 4.605 -34.438 -7.414 1 97.88 171 SER B O 1
ATOM 3629 N N . PRO B 1 172 ? 3.34 -36.281 -7.348 1 98.31 172 PRO B N 1
ATOM 3630 C CA . PRO B 1 172 ? 4.48 -37.062 -6.844 1 98.31 172 PRO B CA 1
ATOM 3631 C C . PRO B 1 172 ? 5.715 -36.938 -7.734 1 98.31 172 PRO B C 1
ATOM 3633 O O . PRO B 1 172 ? 5.598 -36.906 -8.961 1 98.31 172 PRO B O 1
ATOM 3636 N N . ASN B 1 173 ? 6.887 -36.812 -7.051 1 98.25 173 ASN B N 1
ATOM 3637 C CA . ASN B 1 173 ? 8.125 -36.594 -7.785 1 98.25 173 ASN B CA 1
ATOM 3638 C C . ASN B 1 173 ? 9.336 -37.125 -7.035 1 98.25 173 ASN B C 1
ATOM 3640 O O . ASN B 1 173 ? 9.203 -37.656 -5.93 1 98.25 173 ASN B O 1
ATOM 3644 N N . VAL B 1 174 ? 10.453 -37 -7.621 1 98.31 174 VAL B N 1
ATOM 3645 C CA . VAL B 1 174 ? 11.641 -37.656 -7.074 1 98.31 174 VAL B CA 1
ATOM 3646 C C . VAL B 1 174 ? 12.406 -36.656 -6.199 1 98.31 174 VAL B C 1
ATOM 3648 O O . VAL B 1 174 ? 13.414 -37.031 -5.578 1 98.31 174 VAL B O 1
ATOM 3651 N N . TYR B 1 175 ? 11.992 -35.406 -6.035 1 98 175 TYR B N 1
ATOM 3652 C CA . TYR B 1 175 ? 12.766 -34.375 -5.387 1 98 175 TYR B CA 1
ATOM 3653 C C . TYR B 1 175 ? 12.414 -34.25 -3.91 1 98 175 TYR B C 1
ATOM 3655 O O . TYR B 1 175 ? 13.297 -34.094 -3.064 1 98 175 TYR B O 1
ATOM 3663 N N . PHE B 1 176 ? 11.188 -34.312 -3.572 1 98.44 176 PHE B N 1
ATOM 3664 C CA . PHE B 1 176 ? 10.727 -34.125 -2.201 1 98.44 176 PHE B CA 1
ATOM 3665 C C . PHE B 1 176 ? 9.422 -34.875 -1.958 1 98.44 176 PHE B C 1
ATOM 3667 O O . PHE B 1 176 ? 8.766 -35.312 -2.904 1 98.44 176 PHE B O 1
ATOM 3674 N N . GLU B 1 177 ? 8.992 -34.969 -0.691 1 98.56 177 GLU B N 1
ATOM 3675 C CA . GLU B 1 177 ? 7.832 -35.75 -0.29 1 98.56 177 GLU B CA 1
ATOM 3676 C C . GLU B 1 177 ? 6.57 -34.875 -0.238 1 98.56 177 GLU B C 1
ATOM 3678 O O . GLU B 1 177 ? 5.457 -35.406 -0.276 1 98.56 177 GLU B O 1
ATOM 3683 N N . ASN B 1 178 ? 6.77 -33.594 -0.138 1 98.19 178 ASN B N 1
ATOM 3684 C CA . ASN B 1 178 ? 5.641 -32.688 0.026 1 98.19 178 ASN B CA 1
ATOM 3685 C C . ASN B 1 178 ? 4.688 -32.75 -1.164 1 98.19 178 ASN B C 1
ATOM 3687 O O . ASN B 1 178 ? 5.129 -32.781 -2.314 1 98.19 178 ASN B O 1
ATOM 3691 N N . SER B 1 179 ? 3.416 -32.781 -0.873 1 98.44 179 SER B N 1
ATOM 3692 C CA . SER B 1 179 ? 2.443 -32.562 -1.942 1 98.44 179 SER B CA 1
ATOM 3693 C C . SER B 1 179 ? 2.115 -31.094 -2.125 1 98.44 179 SER B C 1
ATOM 3695 O O . SER B 1 179 ? 1.582 -30.688 -3.162 1 98.44 179 SER B O 1
ATOM 3697 N N . VAL B 1 180 ? 2.322 -30.359 -1.022 1 98.38 180 VAL B N 1
ATOM 3698 C CA . VAL B 1 180 ? 2.094 -28.906 -1.046 1 98.38 180 VAL B CA 1
ATOM 3699 C C . VAL B 1 180 ? 3.266 -28.188 -0.384 1 98.38 180 VAL B C 1
ATOM 3701 O O . VAL B 1 180 ? 3.723 -28.594 0.689 1 98.38 180 VAL B O 1
ATOM 3704 N N . LEU B 1 181 ? 3.844 -27.188 -1.014 1 97.88 181 LEU B N 1
ATOM 3705 C CA . LEU B 1 181 ? 4.75 -26.219 -0.422 1 97.88 181 LEU B CA 1
ATOM 3706 C C . LEU B 1 181 ? 4.098 -24.844 -0.364 1 97.88 181 LEU B C 1
ATOM 3708 O O . LEU B 1 181 ? 3.275 -24.5 -1.218 1 97.88 181 LEU B O 1
ATOM 3712 N N . TRP B 1 182 ? 4.418 -24.094 0.648 1 96.56 182 TRP B N 1
ATOM 3713 C CA . TRP B 1 182 ? 3.746 -22.797 0.765 1 96.56 182 TRP B CA 1
ATOM 3714 C C . TRP B 1 182 ? 4.703 -21.734 1.288 1 96.56 182 TRP B C 1
ATOM 3716 O O . TRP B 1 182 ? 5.715 -22.047 1.914 1 96.56 182 TRP B O 1
ATOM 3726 N N . LYS B 1 183 ? 4.445 -20.516 0.969 1 95.19 183 LYS B N 1
ATOM 3727 C CA . LYS B 1 183 ? 5.07 -19.312 1.484 1 95.19 183 LYS B CA 1
ATOM 3728 C C . LYS B 1 183 ? 4.02 -18.328 1.991 1 95.19 183 LYS B C 1
ATOM 3730 O O . LYS B 1 183 ? 3.047 -18.031 1.294 1 95.19 183 LYS B O 1
ATOM 3735 N N . GLU B 1 184 ? 4.203 -17.812 3.223 1 93.31 184 GLU B N 1
ATOM 3736 C CA . GLU B 1 184 ? 3.197 -16.969 3.861 1 93.31 184 GLU B CA 1
ATOM 3737 C C . GLU B 1 184 ? 3.758 -15.586 4.18 1 93.31 184 GLU B C 1
ATOM 3739 O O . GLU B 1 184 ? 4.895 -15.461 4.641 1 93.31 184 GLU B O 1
ATOM 3744 N N . PHE B 1 185 ? 2.918 -14.633 3.967 1 91.06 185 PHE B N 1
ATOM 3745 C CA . PHE B 1 185 ? 3.24 -13.227 4.203 1 91.06 185 PHE B CA 1
ATOM 3746 C C . PHE B 1 185 ? 2.238 -12.594 5.16 1 91.06 185 PHE B C 1
ATOM 3748 O O . PHE B 1 185 ? 1.041 -12.547 4.867 1 91.06 185 PHE B O 1
ATOM 3755 N N . ARG B 1 186 ? 2.697 -12.125 6.246 1 87.81 186 ARG B N 1
ATOM 3756 C CA . ARG B 1 186 ? 1.852 -11.469 7.238 1 87.81 186 ARG B CA 1
ATOM 3757 C C . ARG B 1 186 ? 2.307 -10.039 7.488 1 87.81 186 ARG B C 1
ATOM 3759 O O . ARG B 1 186 ? 3.5 -9.781 7.664 1 87.81 186 ARG B O 1
ATOM 3766 N N . PHE B 1 187 ? 1.349 -9.219 7.445 1 82.31 187 PHE B N 1
ATOM 3767 C CA . PHE B 1 187 ? 1.651 -7.797 7.578 1 82.31 187 PHE B CA 1
ATOM 3768 C C . PHE B 1 187 ? 1.08 -7.238 8.875 1 82.31 187 PHE B C 1
ATOM 3770 O O . PHE B 1 187 ? -0.113 -7.391 9.156 1 82.31 187 PHE B O 1
ATOM 3777 N N . ARG B 1 188 ? 1.996 -6.809 9.82 1 75.31 188 ARG B N 1
ATOM 3778 C CA . ARG B 1 188 ? 1.613 -6.148 11.07 1 75.31 188 ARG B CA 1
ATOM 3779 C C . ARG B 1 188 ? 2.373 -4.84 11.25 1 75.31 188 ARG B C 1
ATOM 3781 O O . ARG B 1 188 ? 3.594 -4.797 11.086 1 75.31 188 ARG B O 1
ATOM 3788 N N . ASN B 1 189 ? 1.635 -3.861 11.672 1 66 189 ASN B N 1
ATOM 3789 C CA . ASN B 1 189 ? 2.236 -2.57 11.977 1 66 189 ASN B CA 1
ATOM 3790 C C . ASN B 1 189 ? 3.314 -2.193 10.969 1 66 189 ASN B C 1
ATOM 3792 O O . ASN B 1 189 ? 4.422 -1.812 11.344 1 66 189 ASN B O 1
ATOM 3796 N N . ASP B 1 190 ? 3.207 -2.381 9.672 1 63.28 190 ASP B N 1
ATOM 3797 C CA . ASP B 1 190 ? 4.066 -2.037 8.547 1 63.28 190 ASP B CA 1
ATOM 3798 C C . ASP B 1 190 ? 5.285 -2.955 8.484 1 63.28 190 ASP B C 1
ATOM 3800 O O . ASP B 1 190 ? 6.281 -2.631 7.836 1 63.28 190 ASP B O 1
ATOM 3804 N N . GLU B 1 191 ? 5.238 -3.945 9.289 1 75.31 191 GLU B N 1
ATOM 3805 C CA . GLU B 1 191 ? 6.281 -4.965 9.219 1 75.31 191 GLU B CA 1
ATOM 3806 C C . GLU B 1 191 ? 5.75 -6.258 8.609 1 75.31 191 GLU B C 1
ATOM 3808 O O . GLU B 1 191 ? 4.605 -6.641 8.852 1 75.31 191 GLU B O 1
ATOM 3813 N N . ALA B 1 192 ? 6.574 -6.777 7.773 1 81.06 192 ALA B N 1
ATOM 3814 C CA . ALA B 1 192 ? 6.188 -8.031 7.129 1 81.06 192 ALA B CA 1
ATOM 3815 C C . ALA B 1 192 ? 6.938 -9.211 7.738 1 81.06 192 ALA B C 1
ATOM 3817 O O . ALA B 1 192 ? 8.156 -9.148 7.938 1 81.06 192 ALA B O 1
ATOM 3818 N N . THR B 1 193 ? 6.172 -10.172 8.195 1 87.06 193 THR B N 1
ATOM 3819 C CA . THR B 1 193 ? 6.738 -11.453 8.586 1 87.06 193 THR B CA 1
ATOM 3820 C C . THR B 1 193 ? 6.512 -12.5 7.5 1 87.06 193 THR B C 1
ATOM 3822 O O . THR B 1 193 ? 5.402 -12.648 6.988 1 87.06 193 THR B O 1
ATOM 3825 N N . VAL B 1 194 ? 7.617 -13.164 7.172 1 90.56 194 VAL B N 1
ATOM 3826 C CA . VAL B 1 194 ? 7.559 -14.148 6.09 1 90.56 194 VAL B CA 1
ATOM 3827 C C . VAL B 1 194 ? 7.895 -15.531 6.629 1 90.56 194 VAL B C 1
ATOM 3829 O O . VAL B 1 194 ? 8.852 -15.695 7.387 1 90.56 194 VAL B O 1
ATOM 3832 N N . SER B 1 195 ? 7.078 -16.484 6.324 1 92 195 SER B N 1
ATOM 3833 C CA . SER B 1 195 ? 7.309 -17.875 6.68 1 92 195 SER B CA 1
ATOM 3834 C C . SER B 1 195 ? 7.094 -18.797 5.484 1 92 195 SER B C 1
ATOM 3836 O O . SER B 1 195 ? 6.434 -18.422 4.516 1 92 195 SER B O 1
ATOM 3838 N N . ALA B 1 196 ? 7.723 -20.016 5.559 1 94.38 196 ALA B N 1
ATOM 3839 C CA . ALA B 1 196 ? 7.594 -20.969 4.461 1 94.38 196 ALA B CA 1
ATOM 3840 C C . ALA B 1 196 ? 7.582 -22.406 4.977 1 94.38 196 ALA B C 1
ATOM 3842 O O . ALA B 1 196 ? 8.016 -22.672 6.098 1 94.38 196 ALA B O 1
ATOM 3843 N N . SER B 1 197 ? 7.031 -23.25 4.148 1 94.69 197 SER B N 1
ATOM 3844 C CA . SER B 1 197 ? 7.074 -24.672 4.453 1 94.69 197 SER B CA 1
ATOM 3845 C C . SER B 1 197 ? 8.492 -25.219 4.371 1 94.69 197 SER B C 1
ATOM 3847 O O . SER B 1 197 ? 9.289 -24.766 3.547 1 94.69 197 SER B O 1
ATOM 3849 N N . GLU B 1 198 ? 8.695 -26.188 5.234 1 95.19 198 GLU B N 1
ATOM 3850 C CA . GLU B 1 198 ? 9.93 -26.953 5.086 1 95.19 198 GLU B CA 1
ATOM 3851 C C . GLU B 1 198 ? 9.82 -27.938 3.924 1 95.19 198 GLU B C 1
ATOM 3853 O O . GLU B 1 198 ? 8.789 -28.594 3.738 1 95.19 198 GLU B O 1
ATOM 3858 N N . VAL B 1 199 ? 10.891 -27.953 3.16 1 96.75 199 VAL B N 1
ATOM 3859 C CA . VAL B 1 199 ? 10.914 -28.922 2.08 1 96.75 199 VAL B CA 1
ATOM 3860 C C . VAL B 1 199 ? 11.461 -30.25 2.604 1 96.75 199 VAL B C 1
ATOM 3862 O O . VAL B 1 199 ? 12.57 -30.312 3.148 1 96.75 199 VAL B O 1
ATOM 3865 N N . LEU B 1 200 ? 10.688 -31.312 2.486 1 97.75 200 LEU B N 1
ATOM 3866 C CA . LEU B 1 200 ? 11.109 -32.656 2.883 1 97.75 200 LEU B CA 1
ATOM 3867 C C . LEU B 1 200 ? 11.805 -33.375 1.731 1 97.75 200 LEU B C 1
ATOM 3869 O O . LEU B 1 200 ? 11.219 -34.25 1.091 1 97.75 200 LEU B O 1
ATOM 3873 N N . TRP B 1 201 ? 13.062 -33.125 1.632 1 97.56 201 TRP B N 1
ATOM 3874 C CA . TRP B 1 201 ? 13.859 -33.594 0.495 1 97.56 201 TRP B CA 1
ATOM 3875 C C . TRP B 1 201 ? 14 -35.094 0.496 1 97.56 201 TRP B C 1
ATOM 3877 O O . TRP B 1 201 ? 14.211 -35.719 1.547 1 97.56 201 TRP B O 1
ATOM 3887 N N . LYS B 1 202 ? 13.891 -35.688 -0.688 1 97.94 202 LYS B N 1
ATOM 3888 C CA . LYS B 1 202 ? 14.156 -37.125 -0.865 1 97.94 202 LYS B CA 1
ATOM 3889 C C . LYS B 1 202 ? 15.641 -37.375 -1.086 1 97.94 202 LYS B C 1
ATOM 3891 O O . LYS B 1 202 ? 16.406 -36.469 -1.374 1 97.94 202 LYS B O 1
ATOM 3896 N N . ASP B 1 203 ? 16.031 -38.625 -0.901 1 96.81 203 ASP B N 1
ATOM 3897 C CA . ASP B 1 203 ? 17.422 -39.031 -1.09 1 96.81 203 ASP B CA 1
ATOM 3898 C C . ASP B 1 203 ? 17.656 -39.562 -2.506 1 96.81 203 ASP B C 1
ATOM 3900 O O . ASP B 1 203 ? 17.828 -40.781 -2.703 1 96.81 203 ASP B O 1
ATOM 3904 N N . THR B 1 204 ? 17.562 -38.688 -3.492 1 97.94 204 THR B N 1
ATOM 3905 C CA . THR B 1 204 ? 17.828 -39 -4.895 1 97.94 204 THR B CA 1
ATOM 3906 C C . THR B 1 204 ? 18.891 -38.094 -5.465 1 97.94 204 THR B C 1
ATOM 3908 O O . THR B 1 204 ? 19.203 -37.031 -4.879 1 97.94 204 THR B O 1
ATOM 3911 N N . GLN B 1 205 ? 19.516 -38.5 -6.508 1 96.62 205 GLN B N 1
ATOM 3912 C CA . GLN B 1 205 ? 20.516 -37.688 -7.168 1 96.62 205 GLN B CA 1
ATOM 3913 C C . GLN B 1 205 ? 19.922 -36.344 -7.629 1 96.62 205 GLN B C 1
ATOM 3915 O O . GLN B 1 205 ? 20.562 -35.312 -7.523 1 96.62 205 GLN B O 1
ATOM 3920 N N . GLU B 1 206 ? 18.656 -36.406 -8.172 1 96.31 206 GLU B N 1
ATOM 3921 C CA . GLU B 1 206 ? 17.969 -35.188 -8.633 1 96.31 206 GLU B CA 1
ATOM 3922 C C . GLU B 1 206 ? 17.719 -34.25 -7.477 1 96.31 206 GLU B C 1
ATOM 3924 O O . GLU B 1 206 ? 17.922 -33.031 -7.613 1 96.31 206 GLU B O 1
ATOM 3929 N N . SER B 1 207 ? 17.25 -34.781 -6.367 1 96.62 207 SER B N 1
ATOM 3930 C CA . SER B 1 207 ? 16.984 -34 -5.18 1 96.62 207 SER B CA 1
ATOM 3931 C C . SER B 1 207 ? 18.266 -33.344 -4.664 1 96.62 207 SER B C 1
ATOM 3933 O O . SER B 1 207 ? 18.266 -32.125 -4.359 1 96.62 207 SER B O 1
ATOM 3935 N N . LYS B 1 208 ? 19.359 -34.031 -4.621 1 94.69 208 LYS B N 1
ATOM 3936 C CA . LYS B 1 208 ? 20.641 -33.5 -4.172 1 94.69 208 LYS B CA 1
ATOM 3937 C C . LYS B 1 208 ? 21.141 -32.406 -5.102 1 94.69 208 LYS B C 1
ATOM 3939 O O . LYS B 1 208 ? 21.672 -31.391 -4.645 1 94.69 208 LYS B O 1
ATOM 3944 N N . GLY B 1 209 ? 20.969 -32.688 -6.344 1 92.31 209 GLY B N 1
ATOM 3945 C CA . GLY B 1 209 ? 21.344 -31.688 -7.32 1 92.31 209 GLY B CA 1
ATOM 3946 C C . GLY B 1 209 ? 20.625 -30.375 -7.133 1 92.31 209 GLY B C 1
ATOM 3947 O O . GLY B 1 209 ? 21.219 -29.312 -7.254 1 92.31 209 GLY B O 1
ATOM 3948 N N . LEU B 1 210 ? 19.344 -30.406 -6.871 1 93.69 210 LEU B N 1
ATOM 3949 C CA . LEU B 1 210 ? 18.547 -29.203 -6.625 1 93.69 210 LEU B CA 1
ATOM 3950 C C . LEU B 1 210 ? 18.984 -28.531 -5.328 1 93.69 210 LEU B C 1
ATOM 3952 O O . LEU B 1 210 ? 19.141 -27.312 -5.277 1 93.69 210 LEU B O 1
ATOM 3956 N N . GLN B 1 211 ? 19.234 -29.25 -4.316 1 91.44 211 GLN B N 1
ATOM 3957 C CA . GLN B 1 211 ? 19.641 -28.719 -3.018 1 91.44 211 GLN B CA 1
ATOM 3958 C C . GLN B 1 211 ? 20.953 -27.953 -3.111 1 91.44 211 GLN B C 1
ATOM 3960 O O . GLN B 1 211 ? 21.172 -26.984 -2.383 1 91.44 211 GLN B O 1
ATOM 3965 N N . GLU B 1 212 ? 21.812 -28.391 -3.955 1 88.75 212 GLU B N 1
ATOM 3966 C CA . GLU B 1 212 ? 23.125 -27.766 -4.117 1 88.75 212 GLU B CA 1
ATOM 3967 C C . GLU B 1 212 ? 23 -26.359 -4.691 1 88.75 212 GLU B C 1
ATOM 3969 O O . GLU B 1 212 ? 23.922 -25.547 -4.562 1 88.75 212 GLU B O 1
ATOM 3974 N N . THR B 1 213 ? 21.906 -26.188 -5.387 1 86.12 213 THR B N 1
ATOM 3975 C CA . THR B 1 213 ? 21.719 -24.891 -6.02 1 86.12 213 THR B CA 1
ATOM 3976 C C . THR B 1 213 ? 21.109 -23.891 -5.035 1 86.12 213 THR B C 1
ATOM 3978 O O . THR B 1 213 ? 21.078 -22.688 -5.301 1 86.12 213 THR B O 1
ATOM 3981 N N . LEU B 1 214 ? 20.562 -24.359 -3.9 1 82.94 214 LEU B N 1
ATOM 3982 C CA . LEU B 1 214 ? 19.844 -23.5 -2.961 1 82.94 214 LEU B CA 1
ATOM 3983 C C . LEU B 1 214 ? 20.797 -22.531 -2.283 1 82.94 214 LEU B C 1
ATOM 3985 O O . LEU B 1 214 ? 21.75 -22.938 -1.614 1 82.94 214 LEU B O 1
ATOM 3989 N N . VAL B 1 215 ? 20.797 -21.281 -2.818 1 64.81 215 VAL B N 1
ATOM 3990 C CA . VAL B 1 215 ? 21.484 -20.172 -2.166 1 64.81 215 VAL B CA 1
ATOM 3991 C C . VAL B 1 215 ? 20.469 -19.156 -1.651 1 64.81 215 VAL B C 1
ATOM 3993 O O . VAL B 1 215 ? 19.578 -18.734 -2.391 1 64.81 215 VAL B O 1
ATOM 3996 N N . PRO B 1 216 ? 20.281 -19 -0.242 1 56.69 216 PRO B N 1
ATOM 3997 C CA . PRO B 1 216 ? 19.266 -18.031 0.188 1 56.69 216 PRO B CA 1
ATOM 3998 C C . PRO B 1 216 ? 19.406 -16.688 -0.524 1 56.69 216 PRO B C 1
ATOM 4000 O O . PRO B 1 216 ? 20.516 -16.219 -0.752 1 56.69 216 PRO B O 1
ATOM 4003 N N . HIS B 1 217 ? 18.344 -16.234 -1.139 1 53.41 217 HIS B N 1
ATOM 4004 C CA . HIS B 1 217 ? 18.312 -14.977 -1.878 1 53.41 217 HIS B CA 1
ATOM 4005 C C . HIS B 1 217 ? 18.891 -13.836 -1.051 1 53.41 217 HIS B C 1
ATOM 4007 O O . HIS B 1 217 ? 19.594 -12.969 -1.585 1 53.41 217 HIS B O 1
ATOM 4013 N N . LEU B 1 218 ? 18.469 -13.68 0.225 1 50.94 218 LEU B N 1
ATOM 4014 C CA . LEU B 1 218 ? 18.953 -12.609 1.088 1 50.94 218 LEU B CA 1
ATOM 4015 C C . LEU B 1 218 ? 20.469 -12.711 1.294 1 50.94 218 LEU B C 1
ATOM 4017 O O . LEU B 1 218 ? 21.125 -11.711 1.571 1 50.94 218 LEU B O 1
ATOM 4021 N N . LEU B 1 219 ? 20.922 -13.828 1.462 1 50.78 219 LEU B N 1
ATOM 4022 C CA . LEU B 1 219 ? 22.359 -13.969 1.601 1 50.78 219 LEU B CA 1
ATOM 4023 C C . LEU B 1 219 ? 23.062 -13.711 0.271 1 50.78 219 LEU B C 1
ATOM 4025 O O . LEU B 1 219 ? 24.297 -13.648 0.216 1 50.78 219 LEU B O 1
ATOM 4029 N N . ALA B 1 220 ? 22.312 -13.852 -0.693 1 47.56 220 ALA B N 1
ATOM 4030 C CA . ALA B 1 220 ? 23.016 -13.531 -1.936 1 47.56 220 ALA B CA 1
ATOM 4031 C C . ALA B 1 220 ? 23.422 -12.062 -1.971 1 47.56 220 ALA B C 1
ATOM 4033 O O . ALA B 1 220 ? 22.578 -11.164 -1.906 1 47.56 220 ALA B O 1
ATOM 4034 N N . GLN B 1 221 ? 24.359 -11.68 -1.166 1 46.19 221 GLN B N 1
ATOM 4035 C CA . GLN B 1 221 ? 25.016 -10.391 -1.287 1 46.19 221 GLN B CA 1
ATOM 4036 C C . GLN B 1 221 ? 24.781 -9.773 -2.666 1 46.19 221 GLN B C 1
ATOM 4038 O O . GLN B 1 221 ? 24.875 -10.477 -3.682 1 46.19 221 GLN B O 1
ATOM 4043 N N . ASP B 1 222 ? 23.938 -8.922 -2.832 1 45 222 ASP B N 1
ATOM 4044 C CA . ASP B 1 222 ? 24.094 -8.133 -4.051 1 45 222 ASP B CA 1
ATOM 4045 C C . ASP B 1 222 ? 25.531 -7.621 -4.195 1 45 222 ASP B C 1
ATOM 4047 O O . ASP B 1 222 ? 26.078 -7.035 -3.26 1 45 222 ASP B O 1
ATOM 4051 N N . PRO B 1 223 ? 26.031 -7.918 -5.426 1 48.16 223 PRO B N 1
ATOM 4052 C CA . PRO B 1 223 ? 25.609 -8.781 -6.527 1 48.16 223 PRO B CA 1
ATOM 4053 C C . PRO B 1 223 ? 25.906 -10.25 -6.277 1 48.16 223 PRO B C 1
ATOM 4055 O O . PRO B 1 223 ? 26.891 -10.586 -5.605 1 48.16 223 PRO B O 1
ATOM 4058 N N . VAL B 1 224 ? 24.906 -11.203 -6.254 1 52.59 224 VAL B N 1
ATOM 4059 C CA . VAL B 1 224 ? 25.156 -12.641 -6.305 1 52.59 224 VAL B CA 1
ATOM 4060 C C . VAL B 1 224 ? 26.391 -12.93 -7.152 1 52.59 224 VAL B C 1
ATOM 4062 O O . VAL B 1 224 ? 26.547 -12.375 -8.242 1 52.59 224 VAL B O 1
ATOM 4065 N N . PRO B 1 225 ? 27.359 -13.43 -6.633 1 55.66 225 PRO B N 1
ATOM 4066 C CA . PRO B 1 225 ? 28.484 -13.734 -7.52 1 55.66 225 PRO B CA 1
ATOM 4067 C C . PRO B 1 225 ? 28.031 -14.266 -8.883 1 55.66 225 PRO B C 1
ATOM 4069 O O . PRO B 1 225 ? 26.984 -14.906 -8.977 1 55.66 225 PRO B O 1
ATOM 4072 N N . GLU B 1 226 ? 28.531 -13.734 -9.93 1 55.44 226 GLU B N 1
ATOM 4073 C CA . GLU B 1 226 ? 28.25 -14.016 -11.336 1 55.44 226 GLU B CA 1
ATOM 4074 C C . GLU B 1 226 ? 28.016 -15.5 -11.57 1 55.44 226 GLU B C 1
ATOM 4076 O O . GLU B 1 226 ? 27.234 -15.883 -12.445 1 55.44 226 GLU B O 1
ATOM 4081 N N . ASN B 1 227 ? 28.594 -16.375 -10.711 1 59.66 227 ASN B N 1
ATOM 4082 C CA . ASN B 1 227 ? 28.578 -17.797 -11.039 1 59.66 227 ASN B CA 1
ATOM 4083 C C . ASN B 1 227 ? 27.453 -18.531 -10.328 1 59.66 227 ASN B C 1
ATOM 4085 O O . ASN B 1 227 ? 27.25 -19.734 -10.531 1 59.66 227 ASN B O 1
ATOM 4089 N N . VAL B 1 228 ? 26.719 -17.828 -9.492 1 61.84 228 VAL B N 1
ATOM 4090 C CA . VAL B 1 228 ? 25.688 -18.578 -8.781 1 61.84 228 VAL B CA 1
ATOM 4091 C C . VAL B 1 228 ? 24.312 -18.172 -9.305 1 61.84 228 VAL B C 1
ATOM 4093 O O . VAL B 1 228 ? 23.969 -16.984 -9.312 1 61.84 228 VAL B O 1
ATOM 4096 N N . GLN B 1 229 ? 23.75 -19.141 -10.062 1 68.56 229 GLN B N 1
ATOM 4097 C CA . GLN B 1 229 ? 22.375 -18.891 -10.5 1 68.56 229 GLN B CA 1
ATOM 4098 C C . GLN B 1 229 ? 21.391 -19.078 -9.359 1 68.56 229 GLN B C 1
ATOM 4100 O O . GLN B 1 229 ? 21.453 -20.078 -8.633 1 68.56 229 GLN B O 1
ATOM 4105 N N . PRO B 1 230 ? 20.562 -18.141 -9.148 1 78.5 230 PRO B N 1
ATOM 4106 C CA . PRO B 1 230 ? 19.578 -18.297 -8.086 1 78.5 230 PRO B CA 1
ATOM 4107 C C . PRO B 1 230 ? 18.578 -19.422 -8.375 1 78.5 230 PRO B C 1
ATOM 4109 O O . PRO B 1 230 ? 18.453 -19.859 -9.523 1 78.5 230 PRO B O 1
ATOM 4112 N N . SER B 1 231 ? 18.109 -20.109 -7.398 1 90.12 231 SER B N 1
ATOM 4113 C CA . SER B 1 231 ? 17.125 -21.172 -7.48 1 90.12 231 SER B CA 1
ATOM 4114 C C . SER B 1 231 ? 15.75 -20.688 -7.023 1 90.12 231 SER B C 1
ATOM 4116 O O . SER B 1 231 ? 15.641 -19.984 -6.012 1 90.12 231 SER B O 1
ATOM 4118 N N . PHE B 1 232 ? 14.797 -21.016 -7.777 1 93.12 232 PHE B N 1
ATOM 4119 C CA . PHE B 1 232 ? 13.422 -20.688 -7.402 1 93.12 232 PHE B CA 1
ATOM 4120 C C . PHE B 1 232 ? 13.086 -21.266 -6.035 1 93.12 232 PHE B C 1
ATOM 4122 O O . PHE B 1 232 ? 12.445 -20.609 -5.219 1 93.12 232 PHE B O 1
ATOM 4129 N N . PHE B 1 233 ? 13.555 -22.469 -5.758 1 94.19 233 PHE B N 1
ATOM 4130 C CA . PHE B 1 233 ? 13.188 -23.188 -4.539 1 94.19 233 PHE B CA 1
ATOM 4131 C C . PHE B 1 233 ? 13.836 -22.547 -3.318 1 94.19 233 PHE B C 1
ATOM 4133 O O . PHE B 1 233 ? 13.508 -22.875 -2.182 1 94.19 233 PHE B O 1
ATOM 4140 N N . SER B 1 234 ? 14.656 -21.578 -3.512 1 90.75 234 SER B N 1
ATOM 4141 C CA . SER B 1 234 ? 15.234 -20.828 -2.398 1 90.75 234 SER B CA 1
ATOM 4142 C C . SER B 1 234 ? 14.164 -20.047 -1.651 1 90.75 234 SER B C 1
ATOM 4144 O O . SER B 1 234 ? 14.375 -19.609 -0.516 1 90.75 234 SER B O 1
ATOM 4146 N N . ILE B 1 235 ? 13.039 -19.859 -2.26 1 90.56 235 ILE B N 1
ATOM 4147 C CA . ILE B 1 235 ? 11.969 -19.109 -1.633 1 90.56 235 ILE B CA 1
ATOM 4148 C C . ILE B 1 235 ? 11.453 -19.844 -0.403 1 90.56 235 ILE B C 1
ATOM 4150 O O . ILE B 1 235 ? 10.805 -19.266 0.464 1 90.56 235 ILE B O 1
ATOM 4154 N N . PHE B 1 236 ? 11.742 -21.125 -0.376 1 93 236 PHE B N 1
ATOM 4155 C CA . PHE B 1 236 ? 11.242 -21.906 0.742 1 93 236 PHE B CA 1
ATOM 4156 C C . PHE B 1 236 ? 12.289 -22 1.85 1 93 236 PHE B C 1
ATOM 4158 O O . PHE B 1 236 ? 12.039 -22.594 2.9 1 93 236 PHE B O 1
ATOM 4165 N N . HIS B 1 237 ? 13.336 -21.391 1.555 1 82.75 237 HIS B N 1
ATOM 4166 C CA . HIS B 1 237 ? 14.352 -21.344 2.596 1 82.75 237 HIS B CA 1
ATOM 4167 C C . HIS B 1 237 ? 13.914 -20.469 3.766 1 82.75 237 HIS B C 1
ATOM 4169 O O . HIS B 1 237 ? 13.336 -19.406 3.561 1 82.75 237 HIS B O 1
ATOM 4175 N N . ALA B 1 238 ? 14.281 -20.875 4.953 1 71.94 238 ALA B N 1
ATOM 4176 C CA . ALA B 1 238 ? 13.812 -20.25 6.188 1 71.94 238 ALA B CA 1
ATOM 4177 C C . ALA B 1 238 ? 14.242 -18.781 6.262 1 71.94 238 ALA B C 1
ATOM 4179 O O . ALA B 1 238 ? 13.523 -17.953 6.82 1 71.94 238 ALA B O 1
ATOM 4180 N N . GLU B 1 239 ? 15.289 -18.406 5.656 1 71.44 239 GLU B N 1
ATOM 4181 C CA . GLU B 1 239 ? 15.828 -17.062 5.797 1 71.44 239 GLU B CA 1
ATOM 4182 C C . GLU B 1 239 ? 15.32 -16.141 4.691 1 71.44 239 GLU B C 1
ATOM 4184 O O . GLU B 1 239 ? 15.539 -14.93 4.73 1 71.44 239 GLU B O 1
ATOM 4189 N N . ASP B 1 240 ? 14.57 -16.75 3.799 1 75.5 240 ASP B N 1
ATOM 4190 C CA . ASP B 1 240 ? 14.125 -15.938 2.67 1 75.5 240 ASP B CA 1
ATOM 4191 C C . ASP B 1 240 ? 12.992 -14.992 3.078 1 75.5 240 ASP B C 1
ATOM 4193 O O . ASP B 1 240 ? 12.008 -15.43 3.67 1 75.5 240 ASP B O 1
ATOM 4197 N N . ARG B 1 241 ? 13.203 -13.688 2.723 1 74.25 241 ARG B N 1
ATOM 4198 C CA . ARG B 1 241 ? 12.195 -12.68 3.039 1 74.25 241 ARG B CA 1
ATOM 4199 C C . ARG B 1 241 ? 11.852 -11.844 1.812 1 74.25 241 ARG B C 1
ATOM 4201 O O . ARG B 1 241 ? 11.609 -10.641 1.922 1 74.25 241 ARG B O 1
ATOM 4208 N N . ASP B 1 242 ? 11.875 -12.531 0.755 1 79.81 242 ASP B N 1
ATOM 4209 C CA . ASP B 1 242 ? 11.695 -11.797 -0.495 1 79.81 242 ASP B CA 1
ATOM 4210 C C . ASP B 1 242 ? 10.242 -11.391 -0.689 1 79.81 242 ASP B C 1
ATOM 4212 O O . ASP B 1 242 ? 9.453 -12.141 -1.284 1 79.81 242 ASP B O 1
ATOM 4216 N N . LEU B 1 243 ? 9.969 -10.203 -0.345 1 83.19 243 LEU B N 1
ATOM 4217 C CA . LEU B 1 243 ? 8.617 -9.664 -0.446 1 83.19 243 LEU B CA 1
ATOM 4218 C C . LEU B 1 243 ? 8.242 -9.406 -1.902 1 83.19 243 LEU B C 1
ATOM 4220 O O . LEU B 1 243 ? 7.074 -9.516 -2.275 1 83.19 243 LEU B O 1
ATOM 4224 N N . GLU B 1 244 ? 9.227 -9.117 -2.639 1 84.12 244 GLU B N 1
ATOM 4225 C CA . GLU B 1 244 ? 8.961 -8.836 -4.047 1 84.12 244 GLU B CA 1
ATOM 4226 C C . GLU B 1 244 ? 8.484 -10.086 -4.781 1 84.12 244 GLU B C 1
ATOM 4228 O O . GLU B 1 244 ? 7.555 -10.023 -5.586 1 84.12 244 GLU B O 1
ATOM 4233 N N . MET B 1 245 ? 9.055 -11.188 -4.496 1 88.5 245 MET B N 1
ATOM 4234 C CA . MET B 1 245 ? 8.633 -12.461 -5.09 1 88.5 245 MET B CA 1
ATOM 4235 C C . MET B 1 245 ? 7.195 -12.789 -4.715 1 88.5 245 MET B C 1
ATOM 4237 O O . MET B 1 245 ? 6.414 -13.227 -5.559 1 88.5 245 MET B O 1
ATOM 4241 N N . GLY B 1 246 ? 6.949 -12.5 -3.502 1 90.44 246 GLY B N 1
ATOM 4242 C CA . GLY B 1 246 ? 5.578 -12.711 -3.059 1 90.44 246 GLY B CA 1
ATOM 4243 C C . GLY B 1 246 ? 4.57 -11.859 -3.812 1 90.44 246 GLY B C 1
ATOM 4244 O O . GLY B 1 246 ? 3.539 -12.367 -4.258 1 90.44 246 GLY B O 1
ATOM 4245 N N . ASP B 1 247 ? 4.938 -10.664 -3.986 1 89 247 ASP B N 1
ATOM 4246 C CA . ASP B 1 247 ? 4.062 -9.742 -4.699 1 89 247 ASP B CA 1
ATOM 4247 C C . ASP B 1 247 ? 3.889 -10.156 -6.156 1 89 247 ASP B C 1
ATOM 4249 O O . ASP B 1 247 ? 2.777 -10.133 -6.688 1 89 247 ASP B O 1
ATOM 4253 N N . VAL B 1 248 ? 4.898 -10.547 -6.75 1 92.44 248 VAL B N 1
ATOM 4254 C CA . VAL B 1 248 ? 4.887 -10.969 -8.148 1 92.44 248 VAL B CA 1
ATOM 4255 C C . VAL B 1 248 ? 4.02 -12.219 -8.297 1 92.44 248 VAL B C 1
ATOM 4257 O O . VAL B 1 248 ? 3.182 -12.289 -9.203 1 92.44 248 VAL B O 1
ATOM 4260 N N . LEU B 1 249 ? 4.18 -13.18 -7.449 1 95.5 249 LEU B N 1
ATOM 4261 C CA . LEU B 1 249 ? 3.404 -14.414 -7.496 1 95.5 249 LEU B CA 1
ATOM 4262 C C . LEU B 1 249 ? 1.914 -14.125 -7.352 1 95.5 249 LEU B C 1
ATOM 4264 O O . LEU B 1 249 ? 1.094 -14.688 -8.078 1 95.5 249 LEU B O 1
ATOM 4268 N N . LYS B 1 250 ? 1.649 -13.188 -6.504 1 94.69 250 LYS B N 1
ATOM 4269 C CA . LYS B 1 250 ? 0.258 -12.867 -6.203 1 94.69 250 LYS B CA 1
ATOM 4270 C C . LYS B 1 250 ? -0.341 -11.961 -7.273 1 94.69 250 LYS B C 1
ATOM 4272 O O . LYS B 1 250 ? -1.386 -12.273 -7.848 1 94.69 250 LYS B O 1
ATOM 4277 N N . GLU B 1 251 ? 0.341 -10.938 -7.668 1 91.94 251 GLU B N 1
ATOM 4278 C CA . GLU B 1 251 ? -0.255 -9.844 -8.43 1 91.94 251 GLU B CA 1
ATOM 4279 C C . GLU B 1 251 ? -0.093 -10.055 -9.93 1 91.94 251 GLU B C 1
ATOM 4281 O O . GLU B 1 251 ? -0.799 -9.438 -10.727 1 91.94 251 GLU B O 1
ATOM 4286 N N . GLU B 1 252 ? 0.821 -10.891 -10.25 1 94 252 GLU B N 1
ATOM 4287 C CA . GLU B 1 252 ? 1.055 -11.078 -11.68 1 94 252 GLU B CA 1
ATOM 4288 C C . GLU B 1 252 ? 0.817 -12.523 -12.094 1 94 252 GLU B C 1
ATOM 4290 O O . GLU B 1 252 ? -0.07 -12.805 -12.898 1 94 252 GLU B O 1
ATOM 4295 N N . VAL B 1 253 ? 1.464 -13.43 -11.453 1 96.5 253 VAL B N 1
ATOM 4296 C CA . VAL B 1 253 ? 1.437 -14.828 -11.875 1 96.5 253 VAL B CA 1
ATOM 4297 C C . VAL B 1 253 ? 0.051 -15.414 -11.617 1 96.5 253 VAL B C 1
ATOM 4299 O O . VAL B 1 253 ? -0.591 -15.93 -12.531 1 96.5 253 VAL B O 1
ATOM 4302 N N . TRP B 1 254 ? -0.385 -15.289 -10.422 1 97.31 254 TRP B N 1
ATOM 4303 C CA . TRP B 1 254 ? -1.676 -15.867 -10.062 1 97.31 254 TRP B CA 1
ATOM 4304 C C . TRP B 1 254 ? -2.818 -15.109 -10.727 1 97.31 254 TRP B C 1
ATOM 4306 O O . TRP B 1 254 ? -3.816 -15.703 -11.133 1 97.31 254 TRP B O 1
ATOM 4316 N N . ARG B 1 255 ? -2.652 -13.875 -10.883 1 95.44 255 ARG B N 1
ATOM 4317 C CA . ARG B 1 255 ? -3.707 -13.008 -11.398 1 95.44 255 ARG B CA 1
ATOM 4318 C C . ARG B 1 255 ? -3.986 -13.312 -12.867 1 95.44 255 ARG B C 1
ATOM 4320 O O . ARG B 1 255 ? -5.145 -13.406 -13.281 1 95.44 255 ARG B O 1
ATOM 4327 N N . ASP B 1 256 ? -2.902 -13.469 -13.656 1 95.56 256 ASP B N 1
ATOM 4328 C CA . ASP B 1 256 ? -3.102 -13.688 -15.086 1 95.56 256 ASP B CA 1
ATOM 4329 C C . ASP B 1 256 ? -2.07 -14.672 -15.633 1 95.56 256 ASP B C 1
ATOM 4331 O O . ASP B 1 256 ? -1.272 -14.32 -16.5 1 95.56 256 ASP B O 1
ATOM 4335 N N . PRO B 1 257 ? -2.221 -15.883 -15.25 1 97 257 PRO B N 1
ATOM 4336 C CA . PRO B 1 257 ? -1.249 -16.875 -15.711 1 97 257 PRO B CA 1
ATOM 4337 C C . PRO B 1 257 ? -1.368 -17.172 -17.203 1 97 257 PRO B C 1
ATOM 4339 O O . PRO B 1 257 ? -0.365 -17.453 -17.875 1 97 257 PRO B O 1
ATOM 4342 N N . VAL B 1 258 ? -2.545 -17.094 -17.781 1 95.69 258 VAL B N 1
ATOM 4343 C CA . VAL B 1 258 ? -2.738 -17.406 -19.188 1 95.69 258 VAL B CA 1
ATOM 4344 C C . VAL B 1 258 ? -2.057 -16.359 -20.062 1 95.69 258 VAL B C 1
ATOM 4346 O O . VAL B 1 258 ? -1.467 -16.688 -21.094 1 95.69 258 VAL B O 1
ATOM 4349 N N . GLY B 1 259 ? -2.203 -15.148 -19.656 1 94.94 259 GLY B N 1
ATOM 4350 C CA . GLY B 1 259 ? -1.486 -14.102 -20.375 1 94.94 259 GLY B CA 1
ATOM 4351 C C . GLY B 1 259 ? 0.011 -14.344 -20.422 1 94.94 259 GLY B C 1
ATOM 4352 O O . GLY B 1 259 ? 0.632 -14.18 -21.484 1 94.94 259 GLY B O 1
ATOM 4353 N N . ILE B 1 260 ? 0.563 -14.773 -19.359 1 96.06 260 ILE B N 1
ATOM 4354 C CA . ILE B 1 260 ? 1.992 -15.055 -19.281 1 96.06 260 ILE B CA 1
ATOM 4355 C C . ILE B 1 260 ? 2.328 -16.25 -20.156 1 96.06 260 ILE B C 1
ATOM 4357 O O . ILE B 1 260 ? 3.309 -16.234 -20.906 1 96.06 260 ILE B O 1
ATOM 4361 N N . TYR B 1 261 ? 1.498 -17.281 -20.078 1 95.94 261 TYR B N 1
ATOM 4362 C CA . TYR B 1 261 ? 1.674 -18.484 -20.875 1 95.94 261 TYR B CA 1
ATOM 4363 C C . TYR B 1 261 ? 1.705 -18.172 -22.359 1 95.94 261 TYR B C 1
ATOM 4365 O O . TYR B 1 261 ? 2.574 -18.672 -23.094 1 95.94 261 TYR B O 1
ATOM 4373 N N . LEU B 1 262 ? 0.825 -17.328 -22.75 1 92.12 262 LEU B N 1
ATOM 4374 C CA . LEU B 1 262 ? 0.669 -17.016 -24.172 1 92.12 262 LEU B CA 1
ATOM 4375 C C . LEU B 1 262 ? 1.765 -16.062 -24.641 1 92.12 262 LEU B C 1
ATOM 4377 O O . LEU B 1 262 ? 2.111 -16.031 -25.812 1 92.12 262 LEU B O 1
ATOM 4381 N N . SER B 1 263 ? 2.256 -15.242 -23.766 1 88 263 SER B N 1
ATOM 4382 C CA . SER B 1 263 ? 3.322 -14.312 -24.141 1 88 263 SER B CA 1
ATOM 4383 C C . SER B 1 263 ? 4.621 -15.055 -24.438 1 88 263 SER B C 1
ATOM 4385 O O . SER B 1 263 ? 5.469 -14.562 -25.188 1 88 263 SER B O 1
ATOM 4387 N N . ALA B 1 264 ? 4.848 -16.141 -23.812 1 77.5 264 ALA B N 1
ATOM 4388 C CA . ALA B 1 264 ? 6.031 -16.984 -24.016 1 77.5 264 ALA B CA 1
ATOM 4389 C C . ALA B 1 264 ? 6.016 -17.641 -25.391 1 77.5 264 ALA B C 1
ATOM 4391 O O . ALA B 1 264 ? 7.066 -17.812 -26.016 1 77.5 264 ALA B O 1
ATOM 4392 N N . ASP B 1 265 ? 4.922 -18.141 -25.766 1 64.69 265 ASP B N 1
ATOM 4393 C CA . ASP B 1 265 ? 4.77 -18.812 -27.062 1 64.69 265 ASP B CA 1
ATOM 4394 C C . ASP B 1 265 ? 5.055 -17.859 -28.219 1 64.69 265 ASP B C 1
ATOM 4396 O O . ASP B 1 265 ? 5.633 -18.266 -29.219 1 64.69 265 ASP B O 1
ATOM 4400 N N . PHE B 1 266 ? 4.723 -16.578 -27.984 1 55.94 266 PHE B N 1
ATOM 4401 C CA . PHE B 1 266 ? 4.984 -15.602 -29.031 1 55.94 266 PHE B CA 1
ATOM 4402 C C . PHE B 1 266 ? 6.48 -15.336 -29.172 1 55.94 266 PHE B C 1
ATOM 4404 O O . PHE B 1 266 ? 6.984 -15.125 -30.281 1 55.94 266 PHE B O 1
ATOM 4411 N N . GLU B 1 267 ? 7.164 -15.414 -28.109 1 54.59 267 GLU B N 1
ATOM 4412 C CA . GLU B 1 267 ? 8.602 -15.188 -28.172 1 54.59 267 GLU B CA 1
ATOM 4413 C C . GLU B 1 267 ? 9.32 -16.359 -28.828 1 54.59 267 GLU B C 1
ATOM 4415 O O . GLU B 1 267 ? 10.305 -16.188 -29.547 1 54.59 267 GLU B O 1
ATOM 4420 N N . GLU B 1 268 ? 8.82 -17.547 -28.672 1 54.69 268 GLU B N 1
ATOM 4421 C CA . GLU B 1 268 ? 9.422 -18.734 -29.297 1 54.69 268 GLU B CA 1
ATOM 4422 C C . GLU B 1 268 ? 9.156 -18.766 -30.797 1 54.69 268 GLU B C 1
ATOM 4424 O O . GLU B 1 268 ? 10.023 -19.156 -31.578 1 54.69 268 GLU B O 1
ATOM 4429 N N . GLU B 1 269 ? 8 -18.312 -31.266 1 51.44 269 GLU B N 1
ATOM 4430 C CA . GLU B 1 269 ? 7.695 -18.312 -32.688 1 51.44 269 GLU B CA 1
ATOM 4431 C C . GLU B 1 269 ? 8.477 -17.203 -33.406 1 51.44 269 GLU B C 1
ATOM 4433 O O . GLU B 1 269 ? 8.82 -17.359 -34.594 1 51.44 269 GLU B O 1
ATOM 4438 N N . GLY B 1 270 ? 8.773 -16.125 -32.719 1 49.94 270 GLY B N 1
ATOM 4439 C CA . GLY B 1 270 ? 9.523 -15.047 -33.344 1 49.94 270 GLY B CA 1
ATOM 4440 C C . GLY B 1 270 ? 10.977 -15.383 -33.562 1 49.94 270 GLY B C 1
ATOM 4441 O O . GLY B 1 270 ? 11.609 -14.852 -34.5 1 49.94 270 GLY B O 1
ATOM 4442 N N . GLU B 1 271 ? 11.523 -16.156 -32.781 1 49.81 271 GLU B N 1
ATOM 4443 C CA . GLU B 1 271 ? 12.938 -16.484 -32.938 1 49.81 271 GLU B CA 1
ATOM 4444 C C . GLU B 1 271 ? 13.156 -17.5 -34.062 1 49.81 271 GLU B C 1
ATOM 4446 O O . GLU B 1 271 ? 14.25 -17.578 -34.625 1 49.81 271 GLU B O 1
ATOM 4451 N N . GLU B 1 272 ? 12.219 -18.281 -34.438 1 48.69 272 GLU B N 1
ATOM 4452 C CA . GLU B 1 272 ? 12.445 -19.25 -35.5 1 48.69 272 GLU B CA 1
ATOM 4453 C C . GLU B 1 272 ? 12.367 -18.609 -36.875 1 48.69 272 GLU B C 1
ATOM 4455 O O . GLU B 1 272 ? 12.758 -19.219 -37.875 1 48.69 272 GLU B O 1
ATOM 4460 N N . GLY B 1 273 ? 11.812 -17.391 -36.969 1 44.66 273 GLY B N 1
ATOM 4461 C CA . GLY B 1 273 ? 11.625 -16.797 -38.281 1 44.66 273 GLY B CA 1
ATOM 4462 C C . GLY B 1 273 ? 12.859 -16.078 -38.781 1 44.66 273 GLY B C 1
ATOM 4463 O O . GLY B 1 273 ? 12.883 -15.602 -39.938 1 44.66 273 GLY B O 1
ATOM 4464 N N . GLU B 1 274 ? 13.781 -15.719 -37.906 1 46.25 274 GLU B N 1
ATOM 4465 C CA . GLU B 1 274 ? 14.859 -14.875 -38.438 1 46.25 274 GLU B CA 1
ATOM 4466 C C . GLU B 1 274 ? 15.984 -15.719 -39.031 1 46.25 274 GLU B C 1
ATOM 4468 O O . GLU B 1 274 ? 17 -15.18 -39.469 1 46.25 274 GLU B O 1
ATOM 4473 N N . GLU B 1 275 ? 15.922 -17 -38.875 1 45.88 275 GLU B N 1
ATOM 4474 C CA . GLU B 1 275 ? 17.047 -17.688 -39.5 1 45.88 275 GLU B CA 1
ATOM 4475 C C . GLU B 1 275 ? 16.875 -17.812 -41 1 45.88 275 GLU B C 1
ATOM 4477 O O . GLU B 1 275 ? 17.312 -18.797 -41.594 1 45.88 275 GLU B O 1
ATOM 4482 N N . GLY B 1 276 ? 15.891 -17.094 -41.594 1 39.81 276 GLY B N 1
ATOM 4483 C CA . GLY B 1 276 ? 15.656 -17.375 -43 1 39.81 276 GLY B CA 1
ATOM 4484 C C . GLY B 1 276 ? 16.875 -17.125 -43.875 1 39.81 276 GLY B C 1
ATOM 4485 O O . GLY B 1 276 ? 17.906 -16.656 -43.375 1 39.81 276 GLY B O 1
ATOM 4486 N N . GLU B 1 277 ? 16.656 -16.516 -45.156 1 41.53 277 GLU B N 1
ATOM 4487 C CA . GLU B 1 277 ? 17.125 -16.641 -46.531 1 41.53 277 GLU B CA 1
ATOM 4488 C C . GLU B 1 277 ? 18.438 -15.875 -46.719 1 41.53 277 GLU B C 1
ATOM 4490 O O . GLU B 1 277 ? 18.422 -14.656 -46.875 1 41.53 277 GLU B O 1
ATOM 4495 N N . GLU B 1 278 ? 19.516 -16.156 -46.031 1 42 278 GLU B N 1
ATOM 4496 C CA . GLU B 1 278 ? 20.75 -15.617 -46.594 1 42 278 GLU B CA 1
ATOM 4497 C C . GLU B 1 278 ? 20.938 -16.047 -48.062 1 42 278 GLU B C 1
ATOM 4499 O O . GLU B 1 278 ? 21.141 -17.219 -48.344 1 42 278 GLU B O 1
ATOM 4504 N N . GLY B 1 279 ? 20.328 -15.367 -49.094 1 38.44 279 GLY B N 1
ATOM 4505 C CA . GLY B 1 279 ? 20.453 -15.469 -50.531 1 38.44 279 GLY B CA 1
ATOM 4506 C C . GLY B 1 279 ? 21.891 -15.359 -51.031 1 38.44 279 GLY B C 1
ATOM 4507 O O . GLY B 1 279 ? 22.625 -14.461 -50.594 1 38.44 279 GLY B O 1
ATOM 4508 N N . GLU B 1 280 ? 22.531 -16.438 -51.469 1 39.88 280 GLU B N 1
ATOM 4509 C CA . GLU B 1 280 ? 23.812 -16.625 -52.156 1 39.88 280 GLU B CA 1
ATOM 4510 C C . GLU B 1 280 ? 23.922 -15.695 -53.375 1 39.88 280 GLU B C 1
ATOM 4512 O O . GLU B 1 280 ? 23.125 -15.797 -54.312 1 39.88 280 GLU B O 1
ATOM 4517 N N . GLU B 1 281 ? 24.328 -14.43 -53.344 1 39.78 281 GLU B N 1
ATOM 4518 C CA . GLU B 1 281 ? 24.688 -13.539 -54.438 1 39.78 281 GLU B CA 1
ATOM 4519 C C . GLU B 1 281 ? 25.812 -14.125 -55.281 1 39.78 281 GLU B C 1
ATOM 4521 O O . GLU B 1 281 ? 26.922 -14.359 -54.781 1 39.78 281 GLU B O 1
ATOM 4526 N N . GLY B 1 282 ? 25.594 -14.914 -56.406 1 35.47 282 GLY B N 1
ATOM 4527 C CA . GLY B 1 282 ? 26.406 -15.484 -57.469 1 35.47 282 GLY B CA 1
ATOM 4528 C C . GLY B 1 282 ? 27.188 -14.445 -58.25 1 35.47 282 GLY B C 1
ATOM 4529 O O . GLY B 1 282 ? 26.594 -13.5 -58.781 1 35.47 282 GLY B O 1
ATOM 4530 N N . GLU B 1 283 ? 28.406 -14.086 -57.969 1 38.03 283 GLU B N 1
ATOM 4531 C CA . GLU B 1 283 ? 29.391 -13.242 -58.656 1 38.03 283 GLU B CA 1
ATOM 4532 C C . GLU B 1 283 ? 29.594 -13.68 -60.094 1 38.03 283 GLU B C 1
ATOM 4534 O O . GLU B 1 283 ? 30 -14.812 -60.344 1 38.03 283 GLU B O 1
ATOM 4539 N N . GLU B 1 284 ? 28.828 -13.203 -61.125 1 36.81 284 GLU B N 1
ATOM 4540 C CA . GLU B 1 284 ? 29 -13.359 -62.562 1 36.81 284 GLU B CA 1
ATOM 4541 C C . GLU B 1 284 ? 30.328 -12.781 -63.031 1 36.81 284 GLU B C 1
ATOM 4543 O O . GLU B 1 284 ? 30.609 -11.602 -62.812 1 36.81 284 GLU B O 1
ATOM 4548 N N . ASP B 1 285 ? 31.438 -13.516 -63.125 1 36.12 285 ASP B N 1
ATOM 4549 C CA . ASP B 1 285 ? 32.75 -13.273 -63.75 1 36.12 285 ASP B CA 1
ATOM 4550 C C . ASP B 1 285 ? 32.594 -12.938 -65.25 1 36.12 285 ASP B C 1
ATOM 4552 O O . ASP B 1 285 ? 32.062 -13.75 -66 1 36.12 285 ASP B O 1
ATOM 4556 N N . GLY B 1 286 ? 32.188 -11.75 -65.625 1 34.5 286 GLY B N 1
ATOM 4557 C CA . GLY B 1 286 ? 32.188 -11.211 -67 1 34.5 286 GLY B CA 1
ATOM 4558 C C . GLY B 1 286 ? 33.5 -11.391 -67.688 1 34.5 286 GLY B C 1
ATOM 4559 O O . GLY B 1 286 ? 34.531 -10.812 -67.312 1 34.5 286 GLY B O 1
ATOM 4560 N N . ARG B 1 287 ? 33.812 -12.531 -68.375 1 31.7 287 ARG B N 1
ATOM 4561 C CA . ARG B 1 287 ? 34.875 -12.844 -69.375 1 31.7 287 ARG B CA 1
ATOM 4562 C C . ARG B 1 287 ? 34.875 -11.852 -70.5 1 31.7 287 ARG B C 1
ATOM 4564 O O . ARG B 1 287 ? 33.938 -11.828 -71.312 1 31.7 287 ARG B O 1
ATOM 4571 N N . THR B 1 288 ? 35.156 -10.602 -70.25 1 35.25 288 THR B N 1
ATOM 4572 C CA . THR B 1 288 ? 35.406 -9.664 -71.312 1 35.25 288 THR B CA 1
ATOM 4573 C C . THR B 1 288 ? 36.5 -10.219 -72.25 1 35.25 288 THR B C 1
ATOM 4575 O O . THR B 1 288 ? 37.531 -10.703 -71.812 1 35.25 288 THR B O 1
ATOM 4578 N N . GLY B 1 289 ? 36.062 -10.922 -73.375 1 31.03 289 GLY B N 1
ATOM 4579 C CA . GLY B 1 289 ? 36.719 -11.281 -74.625 1 31.03 289 GLY B CA 1
ATOM 4580 C C . GLY B 1 289 ? 37.625 -10.18 -75.125 1 31.03 289 GLY B C 1
ATOM 4581 O O . GLY B 1 289 ? 37.25 -9.008 -75.188 1 31.03 289 GLY B O 1
ATOM 4582 N N . ARG B 1 290 ? 38.969 -10.32 -75.125 1 34.22 290 ARG B N 1
ATOM 4583 C CA . ARG B 1 290 ? 40.094 -9.602 -75.75 1 34.22 290 ARG B CA 1
ATOM 4584 C C . ARG B 1 290 ? 39.938 -9.562 -77.25 1 34.22 290 ARG B C 1
ATOM 4586 O O . ARG B 1 290 ? 40.719 -8.914 -77.938 1 34.22 290 ARG B O 1
ATOM 4593 N N . GLY B 1 291 ? 38.812 -9.703 -78 1 25.2 291 GLY B N 1
ATOM 4594 C CA . GLY B 1 291 ? 39.219 -9.234 -79.312 1 25.2 291 GLY B CA 1
ATOM 4595 C C . GLY B 1 291 ? 39.531 -7.75 -79.312 1 25.2 291 GLY B C 1
ATOM 4596 O O . GLY B 1 291 ? 39.094 -6.996 -78.438 1 25.2 291 GLY B O 1
#

Solvent-accessible surface area (backbone atoms only — not comparable to full-atom values): 34595 Å² total; per-residue (Å²): 138,76,83,72,84,77,86,89,81,88,77,85,86,76,88,70,84,86,76,81,72,85,68,87,71,84,79,76,82,77,74,81,75,78,74,71,76,62,62,61,66,54,51,55,52,46,50,51,38,50,52,30,51,50,52,32,46,52,44,48,50,53,53,50,50,52,50,52,51,47,52,51,54,47,49,51,52,53,51,52,49,51,63,64,41,48,65,49,52,52,50,35,54,60,34,46,64,63,33,83,40,45,57,31,49,23,45,55,50,33,74,83,53,24,71,24,50,33,74,57,42,49,68,61,35,51,34,32,66,46,76,45,78,42,81,40,60,80,59,63,71,81,85,76,63,67,64,69,58,83,77,59,57,87,60,71,62,59,83,80,59,78,20,34,32,41,37,38,31,35,50,93,61,66,40,37,71,56,51,63,47,38,38,36,41,38,59,50,97,94,38,75,49,57,49,47,39,83,80,49,67,39,98,35,72,68,19,50,54,36,56,72,41,52,47,51,61,69,70,38,47,84,76,51,57,92,84,59,66,43,30,53,72,15,61,37,35,83,77,28,68,62,60,65,58,53,49,43,47,53,43,43,46,66,66,42,41,61,60,41,42,54,53,42,55,53,55,57,58,57,61,66,63,74,72,62,84,80,74,82,80,78,82,78,80,77,77,74,72,80,119,141,84,80,67,95,70,83,88,78,86,74,82,86,77,88,80,87,79,89,85,79,85,73,86,73,84,77,76,81,78,76,81,75,77,78,72,79,64,61,61,69,54,51,56,51,47,53,52,39,50,52,31,51,50,50,31,48,54,45,48,50,52,53,50,50,51,50,52,51,47,51,50,54,49,49,52,53,53,52,51,48,50,61,65,43,49,64,50,52,52,52,35,53,59,34,45,64,62,33,82,41,44,57,30,49,25,46,53,50,33,73,83,53,24,71,23,51,33,74,56,42,50,67,60,35,50,34,32,67,46,75,46,78,41,81,39,60,82,59,62,70,79,87,73,64,68,63,68,58,83,78,58,56,87,59,71,62,59,85,80,58,78,21,35,32,41,36,38,32,35,50,93,60,70,39,36,72,58,51,62,46,38,40,35,42,39,58,51,97,93,38,76,49,57,49,47,37,83,79,50,68,39,98,35,72,68,20,49,54,36,56,71,42,53,46,49,61,70,71,38,46,83,75,51,57,92,84,59,66,44,30,54,73,15,61,39,36,84,79,27,67,62,59,64,59,52,46,42,47,53,44,43,46,67,66,42,39,62,62,40,42,54,54,42,54,53,54,58,59,56,62,68,62,69,73,61,84,81,76,83,83,78,83,81,81,78,78,76,75,80,123

Foldseek 3Di:
DPPPDDDDDDDDDDDDDDDDDDDDDDPPDPDDPPPPCPPPVVVVVVVVVVVVVVVVVVVVVVVVVVVVVVVVVVVVVVVVVVVVCVVVLVVVLVVQQVDQLLLLLLQCLDPVRVQQADPLNSQQSSQFSDKDKAFCQVVPDPPPPVPPPVPPPVPDPDDQDTKMKIKTAGDDDQFFDDRIKMKIWDADPNDIDIAIDDTHTHDDPSNVVLVVLQDQPVVCPPVNPPPRRHHSCNCRPGPHDPVVVVCCCPVPCSVCSPVSSVVSVVVVVVVVPPVDDPDPPPPPPPPPPPD/DDDDDDDDDDDDDDDDDDDDDDDDDDPDDPDDPPPPCPPPVVVVVVVVVVVVVVVVVVVVVVVVVVVVVVVVVVVVVVVVVVVVCVVVLVVVLVVQQVDQLLLLLLQCLDPVRVQQADPLNSQQSSQWSDKDKAFCQVVPDPPPPVPPVVPPPVPDPDDQDTKMKIKTAGDDDQFFDDRIKMKIWDADPNDIDIAIDDTHGHDDPSNVVLVVLQDQPVVCPPVNPPPRRHHSCNCRPGPHDPVVVVCCCPVPCSVCSPVSSVVSVVVVVVVVPPVDDPDDPDPPPPPPDPD

Organism: NCBI:txid72520

Nearest PDB structures (foldseek):
  7m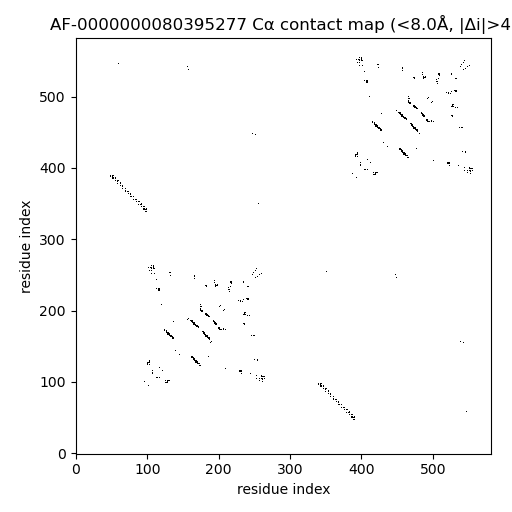to-assembly1_A-2  TM=8.060E-01  e=8.326E-14  Homo sapiens
  5day-assembly1_A  TM=8.742E-01  e=1.923E-12  Arabidopsis thaliana
  7c7x-assembly1_F  TM=8.743E-01  e=7.089E-10  Arabidopsis thaliana
  7un3-assembly1_C  TM=5.888E-01  e=8.630E-08  Homo sapiens
  3c9d-assembly1_B  TM=5.946E-01  e=5.609E-08  unclassified

Sequence (582 aa):
MSTKRGGGAVSLCELMKKKSSRKNSSDEASTPAETISRSHSQQGSEGEVEHAVKAIATVQSELNSLEVSQTQALTEILKKYKELKKPVYSRRQEAIKQVPEFWFKVLLAHPAIGEHISDPDQGALRHLTAVEVVDVTEERLDGAREEESEGGQEQGGGRILPDYRVNFYFSPNVYFENSVLWKEFRFRNDEATVSASEVLWKDTQESKGLQETLVPHLLAQDPVPENVQPSFFSIFHAEDRDLEMGDVLKEEVWRDPVGIYLSADFEEEGEEGEEGEEGEEGEEDGRTGRGMSTKRGGGAVSLCELMKKKSSRKNSSDEASTPAETISRSHSQQGSEGEVEHAVKAIATVQSELNSLEVSQTQALTEILKKYKELKKPVYSRRQEAIKQVPEFWFKVLLAHPAIGEHISDPDQGALRHLTAVEVVDVTEERLDGAREEESEGGQEQGGGRILPDYRVNFYFSPNVYFENSVLWKEFRFRNDEATVSASEVLWKDTQESKGLQETLVPHLLAQDPVPENVQPSFFSIFHAEDRDLEMGDVLKEEVWRDPVGIYLSADFEEEGEEGEEGEEGEEGEEDGRTGRG

Radius of gyration: 39.76 Å; Cα contacts (8 Å, |Δi|>4): 616; chains: 2; bounding box: 71×100×165 Å